Protein AF-A0A3C0V9J1-F1 (afdb_monomer_lite)

Secondary structure (DSSP, 8-state):
------------------PPPTTPPPPPTT-EESSSEESSSS------TTTTTT---EEEEET-S---SSS-GGGGHHHHHHHHHHHTTT-SEEEE---SGGGHHHHHHHHHHHHHTT-EEEEE--SSSTTS-SSTTHHHHHHHHHHHHTTTSEEE-TT--EEEHHHHHHHEEEEEEE-GGGGGGHHHHHHHHHHHHIIIIIT--BTTB-TTTTPEEEEEEE-TTHHHH--SB-SSHHHHHTT-PBPPPTT--EEEEE-----BTTT-SS-TT-TTS-HHHHHHHHHHHHHHHT---TT-------S-TT-GGG-SHHHH-HHHHHHHHHHHHT-TTPEEEEEEE-EEE-TTSSSS-BPPPPHHHHHHHHHHHTTTT-BEEEEE--TTSSSSEEETHHHHHT--EE--SS-TT-EEPPHHHHHHHHHHHHHHHHHHHHIIIIIITHHHH-SPP--TT--

Radius of gyration: 21.98 Å; chains: 1; bounding box: 52×51×71 Å

pLDDT: mean 88.19, std 15.45, range [22.95, 98.69]

Structure (mmCIF, N/CA/C/O backbone):
data_AF-A0A3C0V9J1-F1
#
_entry.id   AF-A0A3C0V9J1-F1
#
loop_
_atom_site.group_PDB
_atom_site.id
_atom_site.type_symbol
_atom_site.label_atom_id
_atom_site.label_alt_id
_atom_site.label_comp_id
_atom_site.label_asym_id
_atom_site.label_entity_id
_atom_site.label_seq_id
_atom_site.pdbx_PDB_ins_code
_atom_site.Cartn_x
_atom_site.Cartn_y
_atom_site.Cartn_z
_atom_site.occupancy
_atom_site.B_iso_or_equiv
_atom_site.auth_seq_id
_atom_site.auth_comp_id
_atom_site.auth_asym_id
_atom_site.auth_atom_id
_atom_site.pdbx_PDB_model_num
ATOM 1 N N . MET A 1 1 ? -18.244 -26.361 -41.296 1.00 35.44 1 MET A N 1
ATOM 2 C CA . MET A 1 1 ? -18.221 -26.999 -39.965 1.00 35.44 1 MET A CA 1
ATOM 3 C C . MET A 1 1 ? -17.698 -25.975 -38.981 1.00 35.44 1 MET A C 1
ATOM 5 O O . MET A 1 1 ? -16.508 -25.720 -38.914 1.00 35.44 1 MET A O 1
ATOM 9 N N . THR A 1 2 ? -18.630 -25.285 -38.343 1.00 27.17 2 THR A N 1
ATOM 10 C CA . THR A 1 2 ? -18.424 -24.235 -37.347 1.00 27.17 2 THR A CA 1
ATOM 11 C C . THR A 1 2 ? -18.185 -24.888 -35.988 1.00 27.17 2 THR A C 1
ATOM 13 O O . THR A 1 2 ? -19.032 -25.643 -35.515 1.00 27.17 2 THR A O 1
ATOM 16 N N . HIS A 1 3 ? -17.035 -24.636 -35.365 1.00 26.00 3 HIS A N 1
ATOM 17 C CA . HIS A 1 3 ? -16.783 -25.010 -33.974 1.00 26.00 3 HIS A CA 1
ATOM 18 C C . HIS A 1 3 ? -16.900 -23.768 -33.100 1.00 26.00 3 HIS A C 1
ATOM 20 O O . HIS A 1 3 ? -16.088 -22.847 -33.162 1.00 26.00 3 HIS A O 1
ATOM 26 N N . ALA A 1 4 ? -18.002 -23.748 -32.355 1.00 24.05 4 ALA A N 1
ATOM 27 C CA . ALA A 1 4 ? -18.335 -22.759 -31.357 1.00 24.05 4 ALA A CA 1
ATOM 28 C C . ALA A 1 4 ? -17.417 -22.933 -30.143 1.00 24.05 4 ALA A C 1
ATOM 30 O O . ALA A 1 4 ? -17.323 -24.017 -29.572 1.00 24.05 4 ALA A O 1
ATOM 31 N N . TRP A 1 5 ? -16.761 -21.846 -29.754 1.00 24.44 5 TRP A N 1
ATOM 32 C CA . TRP A 1 5 ? -16.053 -21.737 -28.491 1.00 24.44 5 TRP A CA 1
ATOM 33 C C . TRP A 1 5 ? -17.083 -21.424 -27.409 1.00 24.44 5 TRP A C 1
ATOM 35 O O . TRP A 1 5 ? -17.577 -20.303 -27.300 1.00 24.44 5 TRP A O 1
ATOM 45 N N . THR A 1 6 ? -17.447 -22.430 -26.625 1.00 24.72 6 THR A N 1
ATOM 46 C CA . THR A 1 6 ? -18.156 -22.234 -25.362 1.00 24.72 6 THR A CA 1
ATOM 47 C C . THR A 1 6 ? -17.201 -21.583 -24.367 1.00 24.72 6 THR A C 1
ATOM 49 O O . THR A 1 6 ? -16.339 -22.249 -23.797 1.00 24.72 6 THR A O 1
ATOM 52 N N . PHE A 1 7 ? -17.357 -20.274 -24.167 1.00 28.53 7 PHE A N 1
ATOM 53 C CA . PHE A 1 7 ? -16.824 -19.568 -23.007 1.00 28.53 7 PHE A CA 1
ATOM 54 C C . PHE A 1 7 ? -17.448 -20.175 -21.747 1.00 28.53 7 PHE A C 1
ATOM 56 O O . PHE A 1 7 ? -18.639 -20.007 -21.479 1.00 28.53 7 PHE A O 1
ATOM 63 N N . GLY A 1 8 ? -16.640 -20.922 -20.996 1.00 22.95 8 GLY A N 1
ATOM 64 C CA . GLY A 1 8 ? -16.983 -21.369 -19.656 1.00 22.95 8 GLY A CA 1
ATOM 65 C C . GLY A 1 8 ? -17.083 -20.157 -18.742 1.00 22.95 8 GLY A C 1
ATOM 66 O O . GLY A 1 8 ? -16.078 -19.542 -18.396 1.00 22.95 8 GLY A O 1
ATOM 67 N N . TRP A 1 9 ? -18.310 -19.809 -18.373 1.00 24.97 9 TRP A N 1
ATOM 68 C CA . TRP A 1 9 ? -18.601 -18.906 -17.274 1.00 24.97 9 TRP A CA 1
ATOM 69 C C . TRP A 1 9 ? -18.042 -19.528 -15.993 1.00 24.97 9 TRP A C 1
ATOM 71 O O . TRP A 1 9 ? -18.622 -20.465 -15.447 1.00 24.97 9 TRP A O 1
ATOM 81 N N . ILE A 1 10 ? -16.905 -19.025 -15.515 1.00 31.20 10 ILE A N 1
ATOM 82 C CA . ILE A 1 10 ? -16.507 -19.227 -14.125 1.00 31.20 10 ILE A CA 1
ATOM 83 C C . ILE A 1 10 ? -17.535 -18.456 -13.301 1.00 31.20 10 ILE A C 1
ATOM 85 O O . ILE A 1 10 ? -17.533 -17.225 -13.261 1.00 31.20 10 ILE A O 1
ATOM 89 N N . ALA A 1 11 ? -18.471 -19.191 -12.707 1.00 28.98 11 ALA A N 1
ATOM 90 C CA . ALA A 1 11 ? -19.340 -18.666 -11.675 1.00 28.98 11 ALA A CA 1
ATOM 91 C C . ALA A 1 11 ? -18.445 -18.125 -10.552 1.00 28.98 11 ALA A C 1
ATOM 93 O O . ALA A 1 11 ? -17.731 -18.885 -9.901 1.00 28.98 11 ALA A O 1
ATOM 94 N N . TRP A 1 12 ? -18.463 -16.805 -10.367 1.00 33.12 12 TRP A N 1
ATOM 95 C CA . TRP A 1 12 ? -17.891 -16.106 -9.220 1.00 33.12 12 TRP A CA 1
ATOM 96 C C . TRP A 1 12 ? -18.564 -16.623 -7.937 1.00 33.12 12 TRP A C 1
ATOM 98 O O . TRP A 1 12 ? -19.574 -16.094 -7.476 1.00 33.12 12 TRP A O 1
ATOM 108 N N . LEU A 1 13 ? -18.039 -17.712 -7.380 1.00 33.53 13 LEU A N 1
ATOM 109 C CA . LEU A 1 13 ? -18.358 -18.183 -6.039 1.00 33.53 13 LEU A CA 1
ATOM 110 C C . LEU A 1 13 ? -17.486 -17.400 -5.064 1.00 33.53 13 LEU A C 1
ATOM 112 O O . LEU A 1 13 ? -16.330 -17.741 -4.842 1.00 33.53 13 LEU A O 1
ATOM 116 N N . GLY A 1 14 ? -18.042 -16.325 -4.513 1.00 34.72 14 GLY A N 1
ATOM 117 C CA . GLY A 1 14 ? -17.328 -15.510 -3.540 1.00 34.72 14 GLY A CA 1
ATOM 118 C C . GLY A 1 14 ? -18.065 -14.255 -3.101 1.00 34.72 14 GLY A C 1
ATOM 119 O O . GLY A 1 14 ? -17.437 -13.226 -2.897 1.00 34.72 14 GLY A O 1
ATOM 120 N N . THR A 1 15 ? -19.391 -14.291 -2.941 1.00 41.34 15 THR A N 1
ATOM 121 C CA . THR A 1 15 ? -20.061 -13.297 -2.091 1.00 41.34 15 THR A CA 1
ATOM 122 C C . THR A 1 15 ? -19.564 -13.484 -0.658 1.00 41.34 15 THR A C 1
ATOM 124 O O . THR A 1 15 ? -20.190 -14.184 0.133 1.00 41.34 15 THR A O 1
ATOM 127 N N . ALA A 1 16 ? -18.454 -12.834 -0.302 1.00 42.91 16 ALA A N 1
ATOM 128 C CA . ALA A 1 16 ? -17.988 -12.653 1.074 1.00 42.91 16 ALA A CA 1
ATOM 129 C C . ALA A 1 16 ? -18.874 -11.637 1.827 1.00 42.91 16 ALA A C 1
ATOM 131 O O . ALA A 1 16 ? -18.404 -10.781 2.574 1.00 42.91 16 ALA A O 1
ATOM 132 N N . ALA A 1 17 ? -20.185 -11.712 1.607 1.00 42.72 17 ALA A N 1
ATOM 133 C CA . ALA A 1 17 ? -21.183 -10.975 2.346 1.00 42.72 17 ALA A CA 1
ATOM 134 C C . ALA A 1 17 ? -21.654 -11.884 3.478 1.00 42.72 17 ALA A C 1
ATOM 136 O O . ALA A 1 17 ? -22.565 -12.694 3.307 1.00 42.72 17 ALA A O 1
ATOM 137 N N . LEU A 1 18 ? -21.013 -11.766 4.640 1.00 48.31 18 LEU A N 1
ATOM 138 C CA . LEU A 1 18 ? -21.635 -12.210 5.881 1.00 48.31 18 LEU A CA 1
ATOM 139 C C . LEU A 1 18 ? -22.881 -11.342 6.076 1.00 48.31 18 LEU A C 1
ATOM 141 O O . LEU A 1 18 ? -22.800 -10.206 6.541 1.00 48.31 18 LEU A O 1
ATOM 145 N N . ALA A 1 19 ? -24.032 -11.861 5.648 1.00 45.22 19 ALA A N 1
ATOM 146 C CA . ALA A 1 19 ? -25.314 -11.356 6.101 1.00 45.22 19 ALA A CA 1
ATOM 147 C C . ALA A 1 19 ? -25.307 -11.376 7.636 1.00 45.22 19 ALA A C 1
ATOM 149 O O . ALA A 1 19 ? -24.831 -12.341 8.240 1.00 45.22 19 ALA A O 1
ATOM 150 N N . ALA A 1 20 ? -25.795 -10.299 8.253 1.00 49.41 20 ALA A N 1
ATOM 151 C CA . ALA A 1 20 ? -25.911 -10.199 9.702 1.00 49.41 20 ALA A CA 1
ATOM 152 C C . ALA A 1 20 ? -26.636 -11.439 10.250 1.00 49.41 20 ALA A C 1
ATOM 154 O O . ALA A 1 20 ? -27.671 -11.846 9.710 1.00 49.41 20 ALA A O 1
ATOM 155 N N . ALA A 1 21 ? -26.084 -12.059 11.295 1.00 49.81 21 ALA A N 1
ATOM 156 C CA . ALA A 1 21 ? -26.734 -13.199 11.929 1.00 49.81 21 ALA A CA 1
ATOM 157 C C . ALA A 1 21 ? -28.124 -12.778 12.455 1.00 49.81 21 ALA A C 1
ATOM 159 O O . ALA A 1 21 ? -28.296 -11.625 12.873 1.00 49.81 21 ALA A O 1
ATOM 160 N N . PRO A 1 22 ? -29.130 -13.674 12.455 1.00 41.53 22 PRO A N 1
ATOM 161 C CA . PRO A 1 22 ? -30.452 -13.350 12.981 1.00 41.53 22 PRO A CA 1
ATOM 162 C C . PRO A 1 22 ? -30.348 -12.844 14.428 1.00 41.53 22 PRO A C 1
ATOM 164 O O . PRO A 1 22 ? -29.896 -13.574 15.307 1.00 41.53 22 PRO A O 1
ATOM 167 N N . GLY A 1 23 ? -30.753 -11.592 14.667 1.00 56.03 23 GLY A N 1
ATOM 168 C CA . GLY A 1 23 ? -30.694 -10.942 15.984 1.00 56.03 23 GLY A CA 1
ATOM 169 C C . GLY A 1 23 ? -29.575 -9.909 16.167 1.00 56.03 23 GLY A C 1
ATOM 170 O O . GLY A 1 23 ? -29.524 -9.272 17.218 1.00 56.03 23 GLY A O 1
ATOM 171 N N . GLU A 1 24 ? -28.708 -9.687 15.175 1.00 63.91 24 GLU A N 1
ATOM 172 C CA . GLU A 1 24 ? -27.745 -8.583 15.237 1.00 63.91 24 GLU A CA 1
ATOM 173 C C . GLU A 1 24 ? -28.422 -7.218 15.047 1.00 63.91 24 GLU A C 1
ATOM 175 O O . GLU A 1 24 ? -29.229 -7.005 14.140 1.00 63.91 24 GLU A O 1
ATOM 180 N N . THR A 1 25 ? -28.057 -6.263 15.904 1.00 71.06 25 THR A N 1
ATOM 181 C CA . THR A 1 25 ? -28.456 -4.861 15.777 1.00 71.06 25 THR A CA 1
ATOM 182 C C . THR A 1 25 ? -27.954 -4.270 14.462 1.00 71.06 25 THR A C 1
ATOM 184 O O . THR A 1 25 ? -26.811 -4.491 14.053 1.00 71.06 25 THR A O 1
ATOM 187 N N . ALA A 1 26 ? -28.813 -3.483 13.807 1.00 82.81 26 ALA A N 1
ATOM 188 C CA . ALA A 1 26 ? -28.440 -2.739 12.611 1.00 82.81 26 ALA A CA 1
ATOM 189 C C . ALA A 1 26 ? -27.220 -1.847 12.897 1.00 82.81 26 ALA A C 1
ATOM 191 O O . ALA A 1 26 ? -27.179 -1.132 13.901 1.00 82.81 26 ALA A O 1
ATOM 192 N N . LEU A 1 27 ? -26.221 -1.900 12.013 1.00 88.44 27 LEU A N 1
ATOM 193 C CA . LEU A 1 27 ? -25.021 -1.077 12.134 1.00 88.44 27 LEU A CA 1
ATOM 194 C C . LEU A 1 27 ? -25.344 0.397 11.835 1.00 88.44 27 LEU A C 1
ATOM 196 O O . LEU A 1 27 ? -26.215 0.675 11.004 1.00 88.44 27 LEU A O 1
ATOM 200 N N . PRO A 1 28 ? -24.625 1.355 12.448 1.00 89.12 28 PRO A N 1
ATOM 201 C CA . PRO A 1 28 ? -24.732 2.757 12.065 1.00 89.12 28 PRO A CA 1
ATOM 202 C C . PRO A 1 28 ? -24.439 2.968 10.566 1.00 89.12 28 PRO A C 1
ATOM 204 O O . PRO A 1 28 ? -23.642 2.224 9.986 1.00 89.12 28 PRO A O 1
ATOM 207 N N . PRO A 1 29 ? -25.023 3.997 9.923 1.00 89.31 29 PRO A N 1
ATOM 208 C CA . PRO A 1 29 ? -24.802 4.260 8.504 1.00 89.31 29 PRO A CA 1
ATOM 209 C C . PRO A 1 29 ? -23.319 4.385 8.129 1.00 89.31 29 PRO A C 1
ATOM 211 O O . PRO A 1 29 ? -22.563 5.158 8.721 1.00 89.31 29 PRO A O 1
ATOM 214 N N . GLY A 1 30 ? -22.914 3.646 7.095 1.00 91.06 30 GLY A N 1
ATOM 215 C CA . GLY A 1 30 ? -21.537 3.626 6.601 1.00 91.06 30 GLY A CA 1
ATOM 216 C C . GLY A 1 30 ? -20.560 2.801 7.445 1.00 91.06 30 GLY A C 1
ATOM 217 O O . GLY A 1 30 ? -19.369 2.813 7.126 1.00 91.06 30 GLY A O 1
ATOM 218 N N . CYS A 1 31 ? -21.040 2.107 8.485 1.00 95.06 31 CYS A N 1
ATOM 219 C CA . CYS A 1 31 ? -20.264 1.128 9.238 1.00 95.06 31 CYS A CA 1
ATOM 220 C C . CYS A 1 31 ? -20.420 -0.285 8.671 1.00 95.06 31 CYS A C 1
ATOM 222 O O . CYS A 1 31 ? -21.490 -0.673 8.204 1.00 95.06 31 CYS A O 1
ATOM 224 N N . VAL A 1 32 ? -19.345 -1.061 8.760 1.00 95.12 32 VAL A N 1
ATOM 225 C CA . VAL A 1 32 ? -19.261 -2.454 8.313 1.00 95.12 32 VAL A CA 1
ATOM 226 C C . VAL A 1 32 ? -18.686 -3.319 9.433 1.00 95.12 32 VAL A C 1
ATOM 228 O O . VAL A 1 32 ? -17.943 -2.830 10.286 1.00 95.12 32 VAL A O 1
ATOM 231 N N . ARG A 1 33 ? -19.056 -4.603 9.459 1.00 94.50 33 ARG A N 1
ATOM 232 C CA . ARG A 1 33 ? -18.619 -5.563 10.482 1.00 94.50 33 ARG A CA 1
ATOM 233 C C . ARG A 1 33 ? -17.486 -6.440 9.946 1.00 94.50 33 ARG A C 1
ATOM 235 O O . ARG A 1 33 ? -17.634 -7.057 8.895 1.00 94.50 33 ARG A O 1
ATOM 242 N N . GLY A 1 34 ? -16.394 -6.518 10.700 1.00 93.94 34 GLY A N 1
ATOM 243 C CA . GLY A 1 34 ? -15.315 -7.497 10.546 1.00 93.94 34 GLY A CA 1
ATOM 244 C C . GLY A 1 34 ? -14.805 -7.944 11.921 1.00 93.94 34 GLY A C 1
ATOM 245 O O . GLY A 1 34 ? -15.617 -8.163 12.819 1.00 93.94 34 GLY A O 1
ATOM 246 N N . ASP A 1 35 ? -13.484 -7.998 12.112 1.00 94.31 35 ASP A N 1
ATOM 247 C CA . ASP A 1 35 ? -12.824 -8.178 13.422 1.00 94.31 35 ASP A CA 1
ATOM 248 C C . ASP A 1 35 ? -13.242 -7.075 14.418 1.00 94.31 35 ASP A C 1
ATOM 250 O O . ASP A 1 35 ? -13.209 -7.257 15.634 1.00 94.31 35 ASP A O 1
ATOM 254 N N . VAL A 1 36 ? -13.654 -5.924 13.882 1.00 95.62 36 VAL A N 1
ATOM 255 C CA . VAL A 1 36 ? -14.224 -4.782 14.594 1.00 95.62 36 VAL A CA 1
ATOM 256 C C . VAL A 1 36 ? -15.314 -4.130 13.730 1.00 95.62 36 VAL A C 1
ATOM 258 O O . VAL A 1 36 ? -15.373 -4.346 12.517 1.00 95.62 36 VAL A O 1
ATOM 261 N N . VAL A 1 37 ? -16.205 -3.338 14.336 1.00 95.81 37 VAL A N 1
ATOM 262 C CA . VAL A 1 37 ? -17.134 -2.477 13.585 1.00 95.81 37 VAL A CA 1
ATOM 263 C C . VAL A 1 37 ? -16.432 -1.164 13.252 1.00 95.81 37 VAL A C 1
ATOM 265 O O . VAL A 1 37 ? -16.198 -0.346 14.147 1.00 95.81 37 VAL A O 1
ATOM 268 N N . SER A 1 38 ? -16.124 -0.965 11.973 1.00 97.06 38 SER A N 1
ATOM 269 C CA . SER A 1 38 ? -15.414 0.200 11.439 1.00 97.06 38 SER A CA 1
ATOM 270 C C . SER A 1 38 ? -16.320 1.020 10.524 1.00 97.06 38 SER A C 1
ATOM 272 O O . SER A 1 38 ? -17.189 0.480 9.838 1.00 97.06 38 SER A O 1
ATOM 274 N N . ARG A 1 39 ? -16.112 2.337 10.468 1.00 97.50 39 ARG A N 1
ATOM 275 C CA . ARG A 1 39 ? -16.764 3.210 9.486 1.00 97.50 39 ARG A CA 1
ATOM 276 C C . ARG A 1 39 ? -15.927 3.234 8.209 1.00 97.50 39 ARG A C 1
ATOM 278 O O . ARG A 1 39 ? -15.087 4.114 8.038 1.00 97.50 39 ARG A O 1
ATOM 285 N N . SER A 1 40 ? -16.138 2.264 7.326 1.00 97.56 40 SER A N 1
ATOM 286 C CA . SER A 1 40 ? -15.335 2.057 6.112 1.00 97.56 40 SER A CA 1
ATOM 287 C C . SER A 1 40 ? -16.153 1.458 4.965 1.00 97.56 40 SER A C 1
ATOM 289 O O . SER A 1 40 ? -17.315 1.089 5.146 1.00 97.56 40 SER A O 1
ATOM 291 N N . TYR A 1 41 ? -15.577 1.401 3.762 1.00 97.19 41 TYR A N 1
ATOM 292 C CA . TYR A 1 41 ? -16.179 0.711 2.607 1.00 97.19 41 TYR A CA 1
ATOM 293 C C . TYR A 1 41 ? -16.000 -0.811 2.646 1.00 97.19 41 TYR A C 1
ATOM 295 O O . TYR A 1 41 ? -16.833 -1.546 2.121 1.00 97.19 41 TYR A O 1
ATOM 303 N N . VAL A 1 42 ? -14.922 -1.275 3.275 1.00 97.38 42 VAL A N 1
ATOM 304 C CA . VAL A 1 42 ? -14.537 -2.688 3.375 1.00 97.38 42 VAL A CA 1
ATOM 305 C C . VAL A 1 42 ? -14.273 -3.045 4.841 1.00 97.38 42 VAL A C 1
ATOM 307 O O . VAL A 1 42 ? -13.857 -2.162 5.604 1.00 97.38 42 VAL A O 1
ATOM 310 N N . PRO A 1 43 ? -14.537 -4.288 5.274 1.00 96.94 43 PRO A N 1
ATOM 311 C CA . PRO A 1 43 ? -14.324 -4.693 6.659 1.00 96.94 43 PRO A CA 1
ATOM 312 C C . PRO A 1 43 ? -12.833 -4.870 6.968 1.00 96.94 43 PRO A C 1
ATOM 314 O O . PRO A 1 43 ? -12.071 -5.328 6.119 1.00 96.94 43 PRO A O 1
ATOM 317 N N . ILE A 1 44 ? -12.432 -4.575 8.208 1.00 97.44 44 ILE A N 1
ATOM 318 C CA . ILE A 1 44 ? -11.153 -5.054 8.747 1.00 97.44 44 ILE A CA 1
ATOM 319 C C . ILE A 1 44 ? -11.335 -6.524 9.104 1.00 97.44 44 ILE A C 1
ATOM 321 O O . ILE A 1 44 ? -12.118 -6.846 9.994 1.00 97.44 44 ILE A O 1
ATOM 325 N N . ARG A 1 45 ? -10.625 -7.412 8.416 1.00 94.19 45 ARG A N 1
ATOM 326 C CA . ARG A 1 45 ? -10.656 -8.856 8.663 1.00 94.19 45 ARG A CA 1
ATOM 327 C C . ARG A 1 45 ? -9.282 -9.463 8.387 1.00 94.19 45 ARG A C 1
ATOM 329 O O . ARG A 1 45 ? -8.561 -8.970 7.515 1.00 94.19 45 ARG A O 1
ATOM 336 N N . THR A 1 46 ? -8.936 -10.530 9.105 1.00 93.94 46 THR A N 1
ATOM 337 C CA . THR A 1 46 ? -7.862 -11.442 8.684 1.00 93.94 46 THR A CA 1
ATOM 338 C C . THR A 1 46 ? -8.324 -12.280 7.493 1.00 93.94 46 THR A C 1
ATOM 340 O O . THR A 1 46 ? -9.307 -13.014 7.586 1.00 93.94 46 THR A O 1
ATOM 343 N N . TRP A 1 47 ? -7.583 -12.196 6.395 1.00 94.31 47 TRP A N 1
ATOM 344 C CA . TRP A 1 47 ? -7.786 -13.022 5.212 1.00 94.31 47 TRP A CA 1
ATOM 345 C C . TRP A 1 47 ? -6.598 -13.970 5.080 1.00 94.31 47 TRP A C 1
ATOM 347 O O . TRP A 1 47 ? -5.518 -13.543 4.672 1.00 94.31 47 TRP A O 1
ATOM 357 N N . SER A 1 48 ? -6.770 -15.241 5.447 1.00 91.56 48 SER A N 1
ATOM 358 C CA . SER A 1 48 ? -5.736 -16.239 5.146 1.00 91.56 48 SER A CA 1
ATOM 359 C C . SER A 1 48 ? -5.505 -16.319 3.627 1.00 91.56 48 SER A C 1
ATOM 361 O O . SER A 1 48 ? -6.411 -15.969 2.862 1.00 91.56 48 SER A O 1
ATOM 363 N N . PRO A 1 49 ? -4.356 -16.825 3.141 1.00 92.81 49 PRO A N 1
ATOM 364 C CA . PRO A 1 49 ? -4.122 -16.927 1.702 1.00 92.81 49 PRO A CA 1
ATOM 365 C C . PRO A 1 49 ? -5.214 -17.710 0.962 1.00 92.81 49 PRO A C 1
ATOM 367 O O . PRO A 1 49 ? -5.534 -17.383 -0.170 1.00 92.81 49 PRO A O 1
ATOM 370 N N . ALA A 1 50 ? -5.835 -18.705 1.602 1.00 91.94 50 ALA A N 1
ATOM 371 C CA . ALA A 1 50 ? -6.949 -19.444 1.013 1.00 91.94 50 ALA A CA 1
ATOM 372 C C . ALA A 1 50 ? -8.247 -18.617 0.946 1.00 91.94 50 ALA A C 1
ATOM 374 O O . ALA A 1 50 ? -8.961 -18.677 -0.051 1.00 91.94 50 ALA A O 1
ATOM 375 N N . GLU A 1 51 ? -8.557 -17.839 1.987 1.00 93.00 51 GLU A N 1
ATOM 376 C CA . GLU A 1 51 ? -9.746 -16.975 2.022 1.00 93.00 51 GLU A CA 1
ATOM 377 C C . GLU A 1 51 ? -9.592 -15.712 1.166 1.00 93.00 51 GLU A C 1
ATOM 379 O O . GLU A 1 51 ? -10.593 -15.141 0.749 1.00 93.00 51 GLU A O 1
ATOM 384 N N . GLY A 1 52 ? -8.358 -15.255 0.937 1.00 93.44 52 GLY A N 1
ATOM 385 C CA . GLY A 1 52 ? -8.055 -14.018 0.220 1.00 93.44 52 GLY A CA 1
ATOM 386 C C . GLY A 1 52 ? -8.077 -14.133 -1.304 1.00 93.44 52 GLY A C 1
ATOM 387 O O . GLY A 1 52 ? -8.002 -13.107 -1.973 1.00 93.44 52 GLY A O 1
ATOM 388 N N . ILE A 1 53 ? -8.165 -15.343 -1.873 1.00 95.56 53 ILE A N 1
ATOM 389 C CA . ILE A 1 53 ? -8.187 -15.538 -3.332 1.00 95.56 53 ILE A CA 1
ATOM 390 C C . ILE A 1 53 ? -9.383 -14.797 -3.931 1.00 95.56 53 ILE A C 1
ATOM 392 O O . ILE A 1 53 ? -10.531 -15.070 -3.584 1.00 95.56 53 ILE A O 1
ATOM 396 N N . GLY A 1 54 ? -9.119 -13.893 -4.876 1.00 94.38 54 GLY A N 1
ATOM 397 C CA . GLY A 1 54 ? -10.182 -13.143 -5.546 1.00 94.38 54 GLY A CA 1
ATOM 398 C C . GLY A 1 54 ? -10.629 -11.883 -4.799 1.00 94.38 54 GLY A C 1
ATOM 399 O O . GLY A 1 54 ? -11.577 -11.229 -5.238 1.00 94.38 54 GLY A O 1
ATOM 400 N N . ILE A 1 55 ? -9.997 -11.555 -3.666 1.00 93.25 55 ILE A N 1
ATOM 401 C CA . ILE A 1 55 ? -10.395 -10.445 -2.796 1.00 93.25 55 ILE A CA 1
ATOM 402 C C . ILE A 1 55 ? -9.220 -9.475 -2.637 1.00 93.25 55 ILE A C 1
ATOM 404 O O . ILE A 1 55 ? -8.136 -9.854 -2.201 1.00 93.25 55 ILE A O 1
ATOM 408 N N . LEU A 1 56 ? -9.440 -8.194 -2.947 1.00 95.50 56 LEU A N 1
ATOM 409 C CA . LEU A 1 56 ? -8.426 -7.139 -2.816 1.00 95.50 56 LEU A CA 1
ATOM 410 C C . LEU A 1 56 ? -9.003 -5.898 -2.108 1.00 95.50 56 LEU A C 1
ATOM 412 O O . LEU A 1 56 ? -9.134 -4.838 -2.720 1.00 95.50 56 LEU A O 1
ATOM 416 N N . PRO A 1 57 ? -9.411 -6.011 -0.827 1.00 96.62 57 PRO A N 1
ATOM 417 C CA . PRO A 1 57 ? -10.158 -4.962 -0.141 1.00 96.62 57 PRO A CA 1
ATOM 418 C C . PRO A 1 57 ? -9.349 -3.692 0.118 1.00 96.62 57 PRO A C 1
ATOM 420 O O . PRO A 1 57 ? -9.939 -2.611 0.167 1.00 96.62 57 PRO A O 1
ATOM 423 N N . TYR A 1 58 ? -8.037 -3.793 0.341 1.00 97.69 58 TYR A N 1
ATOM 424 C CA . TYR A 1 58 ? -7.243 -2.683 0.869 1.00 97.69 58 TYR A CA 1
ATOM 425 C C . TYR A 1 58 ? -6.433 -2.002 -0.242 1.00 97.69 58 TYR A C 1
ATOM 427 O O . TYR A 1 58 ? -5.302 -2.377 -0.525 1.00 97.69 58 TYR A O 1
ATOM 435 N N . LEU A 1 59 ? -7.010 -0.976 -0.867 1.00 97.25 59 LEU A N 1
ATOM 436 C CA . LEU A 1 59 ? -6.356 -0.141 -1.875 1.00 97.25 59 LEU A CA 1
ATOM 437 C C . LEU A 1 59 ? -5.848 1.143 -1.221 1.00 97.25 59 LEU A C 1
ATOM 439 O O . LEU A 1 59 ? -6.639 1.847 -0.582 1.00 97.25 59 LEU A O 1
ATOM 443 N N . PHE A 1 60 ? -4.565 1.469 -1.381 1.00 95.44 60 PHE A N 1
ATOM 444 C CA . PHE A 1 60 ? -4.005 2.701 -0.824 1.00 95.44 60 PHE A CA 1
ATOM 445 C C . PHE A 1 60 ? -2.750 3.199 -1.543 1.00 95.44 60 PHE A C 1
ATOM 447 O O . PHE A 1 60 ? -2.088 2.474 -2.281 1.00 95.44 60 PHE A O 1
ATOM 454 N N . GLU A 1 61 ? -2.425 4.466 -1.295 1.00 89.94 61 GLU A N 1
ATOM 455 C CA . GLU A 1 61 ? -1.182 5.099 -1.731 1.00 89.94 61 GLU A CA 1
ATOM 456 C C . GLU A 1 61 ? -0.179 5.085 -0.569 1.00 89.94 61 GLU A C 1
ATOM 458 O O . GLU A 1 61 ? -0.512 5.389 0.583 1.00 89.94 61 GLU A O 1
ATOM 463 N N . TYR A 1 62 ? 1.061 4.752 -0.880 1.00 82.69 62 TYR A N 1
ATOM 464 C CA . TYR A 1 62 ? 2.177 4.648 0.043 1.00 82.69 62 TYR A CA 1
ATOM 465 C C . TYR A 1 62 ? 3.041 5.904 -0.094 1.00 82.69 62 TYR A C 1
ATOM 467 O O . TYR A 1 62 ? 3.434 6.265 -1.191 1.00 82.69 62 TYR A O 1
ATOM 475 N N . SER A 1 63 ? 3.355 6.556 1.022 1.00 79.31 63 SER A N 1
ATOM 476 C CA . SER A 1 63 ? 4.013 7.872 1.147 1.00 79.31 63 SER A CA 1
ATOM 477 C C . SER A 1 63 ? 3.200 9.080 0.654 1.00 79.31 63 SER A C 1
ATOM 479 O O . SER A 1 63 ? 3.752 10.049 0.146 1.00 79.31 63 SER A O 1
ATOM 481 N N . LEU A 1 64 ? 1.877 9.071 0.859 1.00 85.62 64 LEU A N 1
ATOM 482 C CA . LEU A 1 64 ? 1.007 10.177 0.432 1.00 85.62 64 LEU A CA 1
ATOM 483 C C . LEU A 1 64 ? 1.142 11.460 1.280 1.00 85.62 64 LEU A C 1
ATOM 485 O O . LEU A 1 64 ? 0.934 12.556 0.766 1.00 85.62 64 LEU A O 1
ATOM 489 N N . MET A 1 65 ? 1.457 11.345 2.572 1.00 88.31 65 MET A N 1
ATOM 490 C CA . MET A 1 65 ? 1.472 12.479 3.508 1.00 88.31 65 MET A CA 1
ATOM 491 C C . MET A 1 65 ? 2.494 13.544 3.081 1.00 88.31 65 MET A C 1
ATOM 493 O O . MET A 1 65 ? 3.656 13.236 2.830 1.00 88.31 65 MET A O 1
ATOM 497 N N . ALA A 1 66 ? 2.065 14.801 3.007 1.00 87.88 66 ALA A N 1
ATOM 498 C CA . ALA A 1 66 ? 2.925 15.942 2.747 1.00 87.88 66 ALA A CA 1
ATOM 499 C C . ALA A 1 66 ? 3.782 16.252 3.973 1.00 87.88 66 ALA A C 1
ATOM 501 O O . ALA A 1 66 ? 3.261 16.589 5.040 1.00 87.88 66 ALA A O 1
ATOM 502 N N . TRP A 1 67 ? 5.099 16.155 3.804 1.00 83.94 67 TRP A N 1
ATOM 503 C CA . TRP A 1 67 ? 6.078 16.667 4.751 1.00 83.94 67 TRP A CA 1
ATOM 504 C C . TRP A 1 67 ? 7.449 16.799 4.083 1.00 83.94 67 TRP A C 1
ATOM 506 O O . TRP A 1 67 ? 7.963 15.829 3.537 1.00 83.94 67 TRP A O 1
ATOM 516 N N . SER A 1 68 ? 8.065 17.979 4.173 1.00 70.25 68 SER A N 1
ATOM 517 C CA . SER A 1 68 ? 9.318 18.293 3.464 1.00 70.25 68 SER A CA 1
ATOM 518 C C . SER A 1 68 ? 10.602 18.002 4.249 1.00 70.25 68 SER A C 1
ATOM 520 O O . SER A 1 68 ? 11.678 18.481 3.889 1.00 70.25 68 SER A O 1
ATOM 522 N N . GLY A 1 69 ? 10.517 17.323 5.396 1.00 74.44 69 GLY A N 1
ATOM 523 C CA . GLY A 1 69 ? 11.686 17.081 6.249 1.00 74.44 69 GLY A CA 1
ATOM 524 C C . GLY A 1 69 ? 12.095 18.246 7.157 1.00 74.44 69 GLY A C 1
ATOM 525 O O . GLY A 1 69 ? 12.879 18.051 8.080 1.00 74.44 69 GLY A O 1
ATOM 526 N N . LYS A 1 70 ? 11.598 19.463 6.897 1.00 74.50 70 LYS A N 1
ATOM 527 C CA . LYS A 1 70 ? 12.186 20.707 7.436 1.00 74.50 70 LYS A CA 1
ATOM 528 C C . LYS A 1 70 ? 11.278 21.505 8.370 1.00 74.50 70 LYS A C 1
ATOM 530 O O . LYS A 1 70 ? 11.761 22.397 9.059 1.00 74.50 70 LYS A O 1
ATOM 535 N N . LYS A 1 71 ? 9.973 21.237 8.359 1.00 83.69 71 LYS A N 1
ATOM 536 C CA . LYS A 1 71 ? 8.950 22.042 9.045 1.00 83.69 71 LYS A CA 1
ATOM 537 C C . LYS A 1 71 ? 8.019 21.159 9.886 1.00 83.69 71 LYS A C 1
ATOM 539 O O . LYS A 1 71 ? 7.893 19.974 9.567 1.00 83.69 71 LYS A O 1
ATOM 544 N N . PRO A 1 72 ? 7.369 21.689 10.938 1.00 88.12 72 PRO A N 1
ATOM 545 C CA . PRO A 1 72 ? 6.351 20.957 11.691 1.00 88.12 72 PRO A CA 1
ATOM 546 C C . PRO A 1 72 ? 5.227 20.431 10.788 1.00 88.12 72 PRO A C 1
ATOM 548 O O . PRO A 1 72 ? 4.869 21.076 9.803 1.00 88.12 72 PRO A O 1
ATOM 551 N N . LEU A 1 73 ? 4.635 19.281 11.135 1.00 90.81 73 LEU A N 1
ATOM 552 C CA . LEU A 1 73 ? 3.575 18.662 10.326 1.00 90.81 73 LEU A CA 1
ATOM 553 C C . LEU A 1 73 ? 2.345 19.568 10.157 1.00 90.81 73 LEU A C 1
ATOM 555 O O . LEU A 1 73 ? 1.736 19.572 9.091 1.00 90.81 73 LEU A O 1
ATOM 559 N N . SER A 1 74 ? 2.029 20.383 11.166 1.00 91.50 74 SER A N 1
ATOM 560 C CA . SER A 1 74 ? 0.900 21.320 11.139 1.00 91.50 74 SER A CA 1
ATOM 561 C C . SER A 1 74 ? 1.010 22.389 10.045 1.00 91.50 74 SER A C 1
ATOM 563 O O . SER A 1 74 ? -0.015 22.868 9.567 1.00 91.50 74 SER A O 1
ATOM 565 N N . GLU A 1 75 ? 2.215 22.731 9.570 1.00 93.06 75 GLU A N 1
ATOM 566 C CA . GLU A 1 75 ? 2.370 23.628 8.412 1.00 93.06 75 GLU A CA 1
ATOM 567 C C . GLU A 1 75 ? 1.873 22.992 7.104 1.00 93.06 75 GLU A C 1
ATOM 569 O O . GLU A 1 75 ? 1.545 23.700 6.154 1.00 93.06 75 GLU A O 1
ATOM 574 N N . PHE A 1 76 ? 1.782 21.661 7.056 1.00 93.38 76 PHE A N 1
ATOM 575 C CA . PHE A 1 76 ? 1.268 20.906 5.915 1.00 93.38 76 PHE A CA 1
ATOM 576 C C . PHE A 1 76 ? -0.181 20.461 6.108 1.00 93.38 76 PHE A C 1
ATOM 578 O O . PHE A 1 76 ? -0.682 19.703 5.282 1.00 93.38 76 PHE A O 1
ATOM 585 N N . HIS A 1 77 ? -0.866 20.909 7.166 1.00 94.81 77 HIS A N 1
ATOM 586 C CA . HIS A 1 77 ? -2.208 20.441 7.519 1.00 94.81 77 HIS A CA 1
ATOM 587 C C . HIS A 1 77 ? -3.189 20.521 6.340 1.00 94.81 77 HIS A C 1
ATOM 589 O O . HIS A 1 77 ? -3.740 19.509 5.915 1.00 94.81 77 HIS A O 1
ATOM 595 N N . ALA A 1 78 ? -3.328 21.705 5.734 1.00 96.06 78 ALA A N 1
ATOM 596 C CA . ALA A 1 78 ? -4.241 21.920 4.612 1.00 96.06 78 ALA A CA 1
ATOM 597 C C . ALA A 1 78 ? -3.904 21.043 3.393 1.00 96.06 78 ALA A C 1
ATOM 599 O O . ALA A 1 78 ? -4.802 20.500 2.747 1.00 96.06 78 ALA A O 1
ATOM 600 N N . GLU A 1 79 ? -2.614 20.861 3.097 1.00 94.69 79 GLU A N 1
ATOM 601 C CA . GLU A 1 79 ? -2.189 19.980 2.010 1.00 94.69 79 GLU A CA 1
ATOM 602 C C . GLU A 1 79 ? -2.478 18.514 2.349 1.00 94.69 79 GLU A C 1
ATOM 604 O O . GLU A 1 79 ? -3.020 17.791 1.521 1.00 94.69 79 GLU A O 1
ATOM 609 N N . ASN A 1 80 ? -2.218 18.069 3.578 1.00 95.50 80 ASN A N 1
ATOM 610 C CA . ASN A 1 80 ? -2.558 16.718 4.019 1.00 95.50 80 ASN A CA 1
ATOM 611 C C . ASN A 1 80 ? -4.066 16.446 3.936 1.00 95.50 80 ASN A C 1
ATOM 613 O O . ASN A 1 80 ? -4.458 15.392 3.435 1.00 95.50 80 ASN A O 1
ATOM 617 N N . ILE A 1 81 ? -4.916 17.403 4.322 1.00 97.44 81 ILE A N 1
ATOM 618 C CA . ILE A 1 81 ? -6.371 17.310 4.136 1.00 97.44 81 ILE A CA 1
ATOM 619 C C . ILE A 1 81 ? -6.730 17.175 2.651 1.00 97.44 81 ILE A C 1
ATOM 621 O O . ILE A 1 81 ? -7.507 16.285 2.295 1.00 97.44 81 ILE A O 1
ATOM 625 N N . ARG A 1 82 ? -6.130 17.988 1.766 1.00 96.75 82 ARG A N 1
ATOM 626 C CA . ARG A 1 82 ? -6.336 17.885 0.309 1.00 96.75 82 ARG A CA 1
ATOM 627 C C . ARG A 1 82 ? -5.967 16.494 -0.208 1.00 96.75 82 ARG A C 1
ATOM 629 O O . ARG A 1 82 ? -6.739 15.892 -0.952 1.00 96.75 82 ARG A O 1
ATOM 636 N N . ARG A 1 83 ? -4.810 15.963 0.196 1.00 95.31 83 ARG A N 1
ATOM 637 C CA . ARG A 1 83 ? -4.329 14.642 -0.234 1.00 95.31 83 ARG A CA 1
ATOM 638 C C . ARG A 1 83 ? -5.225 13.508 0.263 1.00 95.31 83 ARG A C 1
ATOM 640 O O . ARG A 1 83 ? -5.549 12.622 -0.527 1.00 95.31 83 ARG A O 1
ATOM 647 N N . ILE A 1 84 ? -5.672 13.562 1.522 1.00 96.62 84 ILE A N 1
ATOM 648 C CA . ILE A 1 84 ? -6.655 12.619 2.084 1.00 96.62 84 ILE A CA 1
ATOM 649 C C . ILE A 1 84 ? -7.942 12.658 1.256 1.00 96.62 84 ILE A C 1
ATOM 651 O O . ILE A 1 84 ? -8.431 11.619 0.823 1.00 96.62 84 ILE A O 1
ATOM 655 N N . ASP A 1 85 ? -8.467 13.851 0.975 1.00 97.25 85 ASP A N 1
ATOM 656 C CA . ASP A 1 85 ? -9.708 14.023 0.219 1.00 97.25 85 ASP A CA 1
ATOM 657 C C . ASP A 1 85 ? -9.630 13.506 -1.215 1.00 97.25 85 ASP A C 1
ATOM 659 O O . ASP A 1 85 ? -10.592 12.914 -1.710 1.00 97.25 85 ASP A O 1
ATOM 663 N N . ILE A 1 86 ? -8.500 13.726 -1.884 1.00 96.00 86 ILE A N 1
ATOM 664 C CA . ILE A 1 86 ? -8.272 13.219 -3.234 1.00 96.00 86 ILE A CA 1
ATOM 665 C C . ILE A 1 86 ? -8.188 11.691 -3.204 1.00 96.00 86 ILE A C 1
ATOM 667 O O . ILE A 1 86 ? -8.944 11.033 -3.918 1.00 96.00 86 ILE A O 1
ATOM 671 N N . ALA A 1 87 ? -7.336 11.122 -2.346 1.00 94.75 87 ALA A N 1
ATOM 672 C CA . ALA A 1 87 ? -7.173 9.673 -2.246 1.00 94.75 87 ALA A CA 1
ATOM 673 C C . ALA A 1 87 ? -8.460 8.965 -1.798 1.00 94.75 87 ALA A C 1
ATOM 675 O O . ALA A 1 87 ? -8.744 7.867 -2.263 1.00 94.75 87 ALA A O 1
ATOM 676 N N . ALA A 1 88 ? -9.292 9.595 -0.966 1.00 95.88 88 ALA A N 1
ATOM 677 C CA . ALA A 1 88 ? -10.585 9.056 -0.537 1.00 95.88 88 ALA A CA 1
ATOM 678 C C . ALA A 1 88 ? -11.563 8.766 -1.684 1.00 95.88 88 ALA A C 1
ATOM 680 O O . ALA A 1 88 ? -12.552 8.062 -1.481 1.00 95.88 88 ALA A O 1
ATOM 681 N N . ARG A 1 89 ? -11.320 9.313 -2.880 1.00 95.06 89 ARG A N 1
ATOM 682 C CA . ARG A 1 89 ? -12.132 9.029 -4.067 1.00 95.06 89 ARG A CA 1
ATOM 683 C C . ARG A 1 89 ? -11.876 7.630 -4.623 1.00 95.06 89 ARG A C 1
ATOM 685 O O . ARG A 1 89 ? -12.765 7.098 -5.277 1.00 95.06 89 ARG A O 1
ATOM 692 N N . TRP A 1 90 ? -10.693 7.061 -4.386 1.00 94.88 90 TRP A N 1
ATOM 693 C CA . TRP A 1 90 ? -10.260 5.817 -5.026 1.00 94.88 90 TRP A CA 1
ATOM 694 C C . TRP A 1 90 ? -9.456 4.852 -4.143 1.00 94.88 90 TRP A C 1
ATOM 696 O O . TRP A 1 90 ? -9.043 3.794 -4.611 1.00 94.88 90 TRP A O 1
ATOM 706 N N . SER A 1 91 ? -9.251 5.173 -2.870 1.00 96.12 91 SER A N 1
ATOM 707 C CA . SER A 1 91 ? -8.532 4.326 -1.918 1.00 96.12 91 SER A CA 1
ATOM 708 C C . SER A 1 91 ? -9.434 3.957 -0.748 1.00 96.12 91 SER A C 1
ATOM 710 O O . SER A 1 91 ? -10.108 4.813 -0.171 1.00 96.12 91 SER A O 1
ATOM 712 N N . THR A 1 92 ? -9.429 2.682 -0.365 1.00 98.25 92 THR A N 1
ATOM 713 C CA . THR A 1 92 ? -10.167 2.183 0.805 1.00 98.25 92 THR A CA 1
ATOM 714 C C . THR A 1 92 ? -9.372 2.348 2.098 1.00 98.25 92 THR A C 1
ATOM 716 O O . THR A 1 92 ? -9.967 2.374 3.176 1.00 98.25 92 THR A O 1
ATOM 719 N N . ALA A 1 93 ? -8.050 2.506 2.000 1.00 98.00 93 ALA A N 1
ATOM 720 C CA . ALA A 1 93 ? -7.161 2.802 3.111 1.00 98.00 93 ALA A CA 1
ATOM 721 C C . ALA A 1 93 ? -6.214 3.971 2.789 1.00 98.00 93 ALA A C 1
ATOM 723 O O . ALA A 1 93 ? -6.078 4.400 1.641 1.00 98.00 93 ALA A O 1
ATOM 724 N N . ILE A 1 94 ? -5.560 4.505 3.816 1.00 96.75 94 ILE A N 1
ATOM 725 C CA . ILE A 1 94 ? -4.551 5.558 3.697 1.00 96.75 94 ILE A CA 1
ATOM 726 C C . ILE A 1 94 ? -3.498 5.406 4.787 1.00 96.75 94 ILE A C 1
ATOM 728 O O . ILE A 1 94 ? -3.815 5.034 5.918 1.00 96.75 94 ILE A O 1
ATOM 732 N N . MET A 1 95 ? -2.243 5.695 4.444 1.00 95.06 95 MET A N 1
ATOM 733 C CA . MET A 1 95 ? -1.128 5.578 5.375 1.00 95.06 95 MET A CA 1
ATOM 734 C C . MET A 1 95 ? -0.676 6.933 5.931 1.00 95.06 95 MET A C 1
ATOM 736 O O . MET A 1 95 ? -0.408 7.864 5.169 1.00 95.06 95 MET A O 1
ATOM 740 N N . LEU A 1 96 ? -0.545 7.010 7.258 1.00 94.75 96 LEU A N 1
ATOM 741 C CA . LEU A 1 96 ? -0.059 8.164 8.020 1.00 94.75 96 LEU A CA 1
ATOM 742 C C . LEU A 1 96 ? 1.221 7.791 8.788 1.00 94.75 96 LEU A C 1
ATOM 744 O O . LEU A 1 96 ? 1.313 6.708 9.365 1.00 94.75 96 LEU A O 1
ATOM 748 N N . TYR A 1 97 ? 2.210 8.687 8.837 1.00 89.50 97 TYR A N 1
ATOM 749 C CA . TYR A 1 97 ? 3.547 8.396 9.387 1.00 89.50 97 TYR A CA 1
ATOM 750 C C . TYR A 1 97 ? 3.784 9.219 10.662 1.00 89.50 97 TYR A C 1
ATOM 752 O O . TYR A 1 97 ? 4.314 10.329 10.569 1.00 89.50 97 TYR A O 1
ATOM 760 N N . PRO A 1 98 ? 3.409 8.731 11.859 1.00 89.88 98 PRO A N 1
ATOM 761 C CA . PRO A 1 98 ? 3.682 9.429 13.114 1.00 89.88 98 PRO A CA 1
ATOM 762 C C . PRO A 1 98 ? 5.178 9.334 13.467 1.00 89.88 98 PRO A C 1
ATOM 764 O O . PRO A 1 98 ? 5.597 8.510 14.278 1.00 89.88 98 PRO A O 1
ATOM 767 N N . ARG A 1 99 ? 6.007 10.152 12.805 1.00 84.69 99 ARG A N 1
ATOM 768 C CA . ARG A 1 99 ? 7.475 10.095 12.925 1.00 84.69 99 ARG A CA 1
ATOM 769 C C . ARG A 1 99 ? 8.018 10.751 14.187 1.00 84.69 99 ARG A C 1
ATOM 771 O O . ARG A 1 99 ? 9.081 10.340 14.633 1.00 84.69 99 ARG A O 1
ATOM 778 N N . TYR A 1 100 ? 7.312 11.732 14.743 1.00 87.75 100 TYR A N 1
ATOM 779 C CA . TYR A 1 100 ? 7.779 12.506 15.892 1.00 87.75 100 TYR A CA 1
ATOM 780 C C . TYR A 1 100 ? 6.704 12.588 16.984 1.00 87.75 100 TYR A C 1
ATOM 782 O O . TYR A 1 100 ? 5.516 12.667 16.648 1.00 87.75 100 TYR A O 1
ATOM 790 N N . PRO A 1 101 ? 7.084 12.588 18.277 1.00 87.50 101 PRO A N 1
ATOM 791 C CA . PRO A 1 101 ? 6.132 12.635 19.388 1.00 87.50 101 PRO A CA 1
ATOM 792 C C . PRO A 1 101 ? 5.166 13.825 19.329 1.00 87.50 101 PRO A C 1
ATOM 794 O O . PRO A 1 101 ? 3.971 13.673 19.582 1.00 87.50 101 PRO A O 1
ATOM 797 N N . GLU A 1 102 ? 5.660 15.002 18.950 1.00 90.94 102 GLU A N 1
ATOM 798 C CA . GLU A 1 102 ? 4.886 16.240 18.855 1.00 90.94 102 GLU A CA 1
ATOM 799 C C . GLU A 1 102 ? 3.822 16.215 17.745 1.00 90.94 102 GLU A C 1
ATOM 801 O O . GLU A 1 102 ? 2.915 17.043 17.744 1.00 90.94 102 GLU A O 1
ATOM 806 N N . TRP A 1 103 ? 3.877 15.251 16.819 1.00 93.12 103 TRP A N 1
ATOM 807 C CA . TRP A 1 103 ? 2.872 15.106 15.762 1.00 93.12 103 TRP A CA 1
ATOM 808 C C . TRP A 1 103 ? 1.620 14.361 16.217 1.00 93.12 103 TRP A C 1
ATOM 810 O O . TRP A 1 103 ? 0.673 14.282 15.441 1.00 93.12 103 TRP A O 1
ATOM 820 N N . ARG A 1 104 ? 1.585 13.807 17.439 1.00 95.44 104 ARG A N 1
ATOM 821 C CA . ARG A 1 104 ? 0.474 12.968 17.925 1.00 95.44 104 ARG A CA 1
ATOM 822 C C . ARG A 1 104 ? -0.897 13.589 17.649 1.00 95.44 104 ARG A C 1
ATOM 824 O O . ARG A 1 104 ? -1.752 12.933 17.060 1.00 95.44 104 ARG A O 1
ATOM 831 N N . ASP A 1 105 ? -1.099 14.835 18.067 1.00 96.25 105 ASP A N 1
ATOM 832 C CA . ASP A 1 105 ? -2.412 15.485 17.990 1.00 96.25 105 ASP A CA 1
ATOM 833 C C . ASP A 1 105 ? -2.766 15.875 16.548 1.00 96.25 105 ASP A C 1
ATOM 835 O O . ASP A 1 105 ? -3.907 15.710 16.122 1.00 96.25 105 ASP A O 1
ATOM 839 N N . GLU A 1 106 ? -1.773 16.287 15.759 1.00 97.00 106 GLU A N 1
ATOM 840 C CA . GLU A 1 106 ? -1.950 16.564 14.333 1.00 97.00 106 GLU A CA 1
ATOM 841 C C . GLU A 1 106 ? -2.320 15.295 13.550 1.00 97.00 106 GLU A C 1
ATOM 843 O O . GLU A 1 106 ? -3.256 15.296 12.755 1.00 97.00 106 GLU A O 1
ATOM 848 N N . ILE A 1 107 ? -1.661 14.168 13.831 1.00 97.75 107 ILE A N 1
ATOM 849 C CA . ILE A 1 107 ? -2.011 12.874 13.238 1.00 97.75 107 ILE A CA 1
ATOM 850 C C . ILE A 1 107 ? -3.438 12.468 13.627 1.00 97.75 107 ILE A C 1
ATOM 852 O O . ILE A 1 107 ? -4.177 11.991 12.769 1.00 97.75 107 ILE A O 1
ATOM 856 N N . ILE A 1 108 ? -3.861 12.689 14.878 1.00 98.44 108 ILE A N 1
ATOM 857 C CA . ILE A 1 108 ? -5.246 12.430 15.304 1.00 98.44 108 ILE A CA 1
ATOM 858 C C . ILE A 1 108 ? -6.238 13.290 14.504 1.00 98.44 108 ILE A C 1
ATOM 860 O O . ILE A 1 108 ? -7.245 12.755 14.040 1.00 98.44 108 ILE A O 1
ATOM 864 N N . ASN A 1 109 ? -5.948 14.574 14.265 1.00 98.25 109 ASN A N 1
ATOM 865 C CA . ASN A 1 109 ? -6.796 15.433 13.426 1.00 98.25 109 ASN A CA 1
ATOM 866 C C . ASN A 1 109 ? -6.943 14.872 12.003 1.00 98.25 109 ASN A C 1
ATOM 868 O O . ASN A 1 109 ? -8.057 14.759 11.489 1.00 98.25 109 ASN A O 1
ATOM 872 N N . LEU A 1 110 ? -5.839 14.433 11.390 1.00 98.50 110 LEU A N 1
ATOM 873 C CA . LEU A 1 110 ? -5.867 13.793 10.071 1.00 98.50 110 LEU A CA 1
ATOM 874 C C . LEU A 1 110 ? -6.650 12.466 10.090 1.00 98.50 110 LEU A C 1
ATOM 876 O O . LEU A 1 110 ? -7.407 12.173 9.163 1.00 98.50 110 LEU A O 1
ATOM 880 N N . MET A 1 111 ? -6.538 11.669 11.157 1.00 98.69 111 MET A N 1
ATOM 881 C CA . MET A 1 111 ? -7.313 10.433 11.322 1.00 98.69 111 MET A CA 1
ATOM 882 C C . MET A 1 111 ? -8.828 10.689 11.391 1.00 98.69 111 MET A C 1
ATOM 884 O O . MET A 1 111 ? -9.598 9.907 10.827 1.00 98.69 111 MET A O 1
ATOM 888 N N . VAL A 1 112 ? -9.274 11.787 12.017 1.00 98.62 112 VAL A N 1
ATOM 889 C CA . VAL A 1 112 ? -10.697 12.184 12.027 1.00 98.62 112 VAL A CA 1
ATOM 890 C C . VAL A 1 112 ? -11.204 12.399 10.594 1.00 98.62 112 VAL A C 1
ATOM 892 O O . VAL A 1 112 ? -12.280 11.900 10.240 1.00 98.62 112 VAL A O 1
ATOM 895 N N . ARG A 1 113 ? -10.402 13.047 9.734 1.00 98.19 113 ARG A N 1
ATOM 896 C CA . ARG A 1 113 ? -10.729 13.220 8.310 1.00 98.19 113 ARG A CA 1
ATOM 897 C C . ARG A 1 113 ? -10.851 11.878 7.585 1.00 98.19 113 ARG A C 1
ATOM 899 O O . ARG A 1 113 ? -11.810 11.666 6.841 1.00 98.19 113 ARG A O 1
ATOM 906 N N . CYS A 1 114 ? -9.944 10.936 7.844 1.00 98.31 114 CYS A N 1
ATOM 907 C CA . CYS A 1 114 ? -9.996 9.586 7.268 1.00 98.31 114 CYS A CA 1
ATOM 908 C C . CYS A 1 114 ? -11.300 8.853 7.636 1.00 98.31 114 CYS A C 1
ATOM 910 O O . CYS A 1 114 ? -11.982 8.313 6.761 1.00 98.31 114 CYS A O 1
ATOM 912 N N . VAL A 1 115 ? -11.715 8.908 8.910 1.00 98.19 115 VAL A N 1
ATOM 913 C CA . VAL A 1 115 ? -12.990 8.324 9.378 1.00 98.19 115 VAL A CA 1
ATOM 914 C C . VAL A 1 115 ? -14.186 8.976 8.681 1.00 98.19 115 VAL A C 1
ATOM 916 O O . VAL A 1 115 ? -15.106 8.284 8.232 1.00 98.19 115 VAL A O 1
ATOM 919 N N . ARG A 1 116 ? -14.180 10.307 8.531 1.00 97.62 116 ARG A N 1
ATOM 920 C CA . ARG A 1 116 ? -15.218 11.047 7.793 1.00 97.62 116 ARG A CA 1
ATOM 921 C C . ARG A 1 116 ? -15.341 10.582 6.342 1.00 97.62 116 ARG A C 1
ATOM 923 O O . ARG A 1 116 ? -16.457 10.545 5.811 1.00 97.62 116 ARG A O 1
ATOM 930 N N . ARG A 1 117 ? -14.209 10.245 5.721 1.00 97.62 117 ARG A N 1
ATOM 931 C CA . ARG A 1 117 ? -14.079 9.764 4.340 1.00 97.62 117 ARG A CA 1
ATOM 932 C C . ARG A 1 117 ? -14.254 8.250 4.178 1.00 97.62 117 ARG A C 1
ATOM 934 O O . ARG A 1 117 ? -14.189 7.769 3.052 1.00 97.62 117 ARG A O 1
ATOM 941 N N . ARG A 1 118 ? -14.549 7.516 5.261 1.00 97.44 118 ARG A N 1
ATOM 942 C CA . ARG A 1 118 ? -14.674 6.044 5.281 1.00 97.44 118 ARG A CA 1
ATOM 943 C C . ARG A 1 118 ? -13.393 5.317 4.836 1.00 97.44 118 ARG A C 1
ATOM 945 O O . ARG A 1 118 ? -13.469 4.197 4.330 1.00 97.44 118 ARG A O 1
ATOM 952 N N . GLN A 1 119 ? -12.231 5.938 5.031 1.00 97.69 119 GLN A N 1
ATOM 953 C CA . GLN A 1 119 ? -10.938 5.305 4.791 1.00 97.69 119 GLN A CA 1
ATOM 954 C C . GLN A 1 119 ? -10.465 4.578 6.050 1.00 97.69 119 GLN A C 1
ATOM 956 O O . GLN A 1 119 ? -10.571 5.093 7.169 1.00 97.69 119 GLN A O 1
ATOM 961 N N . LEU A 1 120 ? -9.934 3.376 5.853 1.00 98.62 120 LEU A N 1
ATOM 962 C CA . LEU A 1 120 ? -9.151 2.680 6.863 1.00 98.62 120 LEU A CA 1
ATOM 963 C C . LEU A 1 120 ? -7.785 3.353 7.020 1.00 98.62 120 LEU A C 1
ATOM 965 O O . LEU A 1 120 ? -7.252 3.944 6.083 1.00 98.62 120 LEU A O 1
ATOM 969 N N . ILE A 1 121 ? -7.218 3.263 8.215 1.00 98.62 121 ILE A N 1
ATOM 970 C CA . ILE A 1 121 ? -5.974 3.940 8.569 1.00 98.62 121 ILE A CA 1
ATOM 971 C C . ILE A 1 121 ? -4.870 2.899 8.701 1.00 98.62 121 ILE A C 1
ATOM 973 O O . ILE A 1 121 ? -5.008 1.918 9.430 1.00 98.62 121 ILE A O 1
ATOM 977 N N . ILE A 1 122 ? -3.758 3.136 8.021 1.00 98.12 122 ILE A N 1
ATOM 978 C CA . ILE A 1 122 ? -2.502 2.432 8.245 1.00 98.12 122 ILE A CA 1
ATOM 979 C C . ILE A 1 122 ? -1.544 3.429 8.889 1.00 98.12 122 ILE A C 1
ATOM 981 O O . ILE A 1 122 ? -1.404 4.555 8.415 1.00 98.12 122 ILE A O 1
ATOM 985 N N . THR A 1 123 ? -0.883 3.050 9.973 1.00 96.12 123 THR A N 1
ATOM 986 C CA . THR A 1 123 ? 0.201 3.863 10.531 1.00 96.12 123 THR A CA 1
ATOM 987 C C . THR A 1 123 ? 1.549 3.334 10.077 1.00 96.12 123 THR A C 1
ATOM 989 O O . THR A 1 123 ? 1.680 2.162 9.748 1.00 96.12 123 THR A O 1
ATOM 992 N N . ALA A 1 124 ? 2.567 4.181 10.071 1.00 92.12 124 ALA A N 1
ATOM 993 C CA . ALA A 1 124 ? 3.946 3.764 9.867 1.00 92.12 124 ALA A CA 1
ATOM 994 C C . ALA A 1 124 ? 4.807 4.260 11.024 1.00 92.12 124 ALA A C 1
ATOM 996 O O . ALA A 1 124 ? 5.242 5.413 11.051 1.00 92.12 124 ALA A O 1
ATOM 997 N N . ASN A 1 125 ? 5.029 3.372 11.987 1.00 91.25 125 ASN A N 1
ATOM 998 C CA . ASN A 1 125 ? 5.935 3.572 13.106 1.00 91.25 125 ASN A CA 1
ATOM 999 C C . ASN A 1 125 ? 6.793 2.318 13.233 1.00 91.25 125 ASN A C 1
ATOM 1001 O O . ASN A 1 125 ? 6.278 1.234 13.518 1.00 91.25 125 ASN A O 1
ATOM 1005 N N . TYR A 1 126 ? 8.081 2.477 12.942 1.00 87.81 126 TYR A N 1
ATOM 1006 C CA . TYR A 1 126 ? 8.981 1.345 12.766 1.00 87.81 126 TYR A CA 1
ATOM 1007 C C . TYR A 1 126 ? 9.403 0.771 14.120 1.00 87.81 126 TYR A C 1
ATOM 1009 O O . TYR A 1 126 ? 9.304 1.442 15.150 1.00 87.81 126 TYR A O 1
ATOM 1017 N N . HIS A 1 127 ? 9.831 -0.489 14.109 1.00 87.50 127 HIS A N 1
ATOM 1018 C CA . HIS A 1 127 ? 10.298 -1.198 15.293 1.00 87.50 127 HIS A CA 1
ATOM 1019 C C . HIS A 1 127 ? 11.624 -0.624 15.809 1.00 87.50 127 HIS A C 1
ATOM 1021 O O . HIS A 1 127 ? 11.725 -0.321 16.996 1.00 87.50 127 HIS A O 1
ATOM 1027 N N . ASP A 1 128 ? 12.587 -0.413 14.905 1.00 80.50 128 ASP A N 1
ATOM 1028 C CA . ASP A 1 128 ? 13.928 0.104 15.195 1.00 80.50 128 ASP A CA 1
ATOM 1029 C C . ASP A 1 128 ? 14.301 1.304 14.292 1.00 80.50 128 ASP A C 1
ATOM 1031 O O . ASP A 1 128 ? 13.573 1.693 13.370 1.00 80.50 128 ASP A O 1
ATOM 1035 N N . GLY A 1 129 ? 15.454 1.916 14.583 1.00 74.75 129 GLY A N 1
ATOM 1036 C CA . GLY A 1 129 ? 16.029 3.040 13.839 1.00 74.75 129 GLY A CA 1
ATOM 1037 C C . GLY A 1 129 ? 15.567 4.419 14.318 1.00 74.75 129 GLY A C 1
ATOM 1038 O O . GLY A 1 129 ? 14.738 4.553 15.216 1.00 74.75 129 GLY A O 1
ATOM 1039 N N . GLU A 1 130 ? 16.084 5.477 13.684 1.00 65.44 130 GLU A N 1
ATOM 1040 C CA . GLU A 1 130 ? 15.784 6.880 14.038 1.00 65.44 130 GLU A CA 1
ATOM 1041 C C . GLU A 1 130 ? 14.278 7.208 14.017 1.00 65.44 130 GLU A C 1
ATOM 1043 O O . GLU A 1 130 ? 13.824 8.151 14.659 1.00 65.44 130 GLU A O 1
ATOM 1048 N N . LYS A 1 131 ? 13.489 6.406 13.289 1.00 68.38 131 LYS A N 1
ATOM 1049 C CA . LYS A 1 131 ? 12.042 6.570 13.093 1.00 68.38 131 LYS A CA 1
ATOM 1050 C C . LYS A 1 131 ? 11.180 5.787 14.101 1.00 68.38 131 LYS A C 1
ATOM 1052 O O . LYS A 1 131 ? 9.954 5.912 14.057 1.00 68.38 131 LYS A O 1
ATOM 1057 N N . ALA A 1 132 ? 11.774 4.970 14.977 1.00 67.25 132 ALA A N 1
ATOM 1058 C CA . ALA A 1 132 ? 11.041 4.149 15.949 1.00 67.25 132 ALA A CA 1
ATOM 1059 C C . ALA A 1 132 ? 10.575 4.933 17.188 1.00 67.25 132 ALA A C 1
ATOM 1061 O O . ALA A 1 132 ? 9.592 4.554 17.832 1.00 67.25 132 ALA A O 1
ATOM 1062 N N . GLY A 1 133 ? 11.234 6.059 17.484 1.00 68.62 133 GLY A N 1
ATOM 1063 C CA . GLY A 1 133 ? 11.076 6.779 18.747 1.00 68.62 133 GLY A CA 1
ATOM 1064 C C . GLY A 1 133 ? 11.943 6.164 19.861 1.00 68.62 133 GLY A C 1
ATOM 1065 O O . GLY A 1 133 ? 12.829 5.360 19.578 1.00 68.62 133 GLY A O 1
ATOM 1066 N N . PRO A 1 134 ? 11.725 6.522 21.142 1.00 75.44 134 PRO A N 1
ATOM 1067 C CA . PRO A 1 134 ? 12.578 6.079 22.256 1.00 75.44 134 PRO A CA 1
ATOM 1068 C C . PRO A 1 134 ? 12.427 4.590 22.614 1.00 75.44 134 PRO A C 1
ATOM 1070 O O . PRO A 1 134 ? 13.275 4.029 23.301 1.00 75.44 134 PRO A O 1
ATOM 1073 N N . THR A 1 135 ? 11.334 3.955 22.184 1.00 85.06 135 THR A N 1
ATOM 1074 C CA . THR A 1 135 ? 11.056 2.519 22.351 1.00 85.06 135 THR A CA 1
ATOM 1075 C C . THR A 1 135 ? 10.241 2.031 21.151 1.00 85.06 135 THR A C 1
ATOM 1077 O O . THR A 1 135 ? 9.545 2.863 20.559 1.00 85.06 135 THR A O 1
ATOM 1080 N N . PRO A 1 136 ? 10.250 0.724 20.824 1.00 87.62 136 PRO A N 1
ATOM 1081 C CA . PRO A 1 136 ? 9.467 0.192 19.713 1.00 87.62 136 PRO A CA 1
ATOM 1082 C C . PRO A 1 136 ? 8.005 0.639 19.767 1.00 87.62 136 PRO A C 1
ATOM 1084 O O . PRO A 1 136 ? 7.323 0.472 20.783 1.00 87.62 136 PRO A O 1
ATOM 1087 N N . TYR A 1 137 ? 7.534 1.210 18.659 1.00 92.44 137 TYR A N 1
ATOM 1088 C CA . TYR A 1 137 ? 6.146 1.641 18.464 1.00 92.44 137 TYR A CA 1
ATOM 1089 C C . TYR A 1 137 ? 5.650 2.751 19.414 1.00 92.44 137 TYR A C 1
ATOM 1091 O O . TYR A 1 137 ? 4.441 2.896 19.628 1.00 92.44 137 TYR A O 1
ATOM 1099 N N . ALA A 1 138 ? 6.556 3.539 20.007 1.00 92.38 138 ALA A N 1
ATOM 1100 C CA . ALA A 1 138 ? 6.199 4.545 21.010 1.00 92.38 138 ALA A CA 1
ATOM 1101 C C . ALA A 1 138 ? 5.187 5.585 20.503 1.00 92.38 138 ALA A C 1
ATOM 1103 O O . ALA A 1 138 ? 4.283 5.979 21.242 1.00 92.38 138 ALA A O 1
ATOM 1104 N N . HIS A 1 139 ? 5.314 6.027 19.249 1.00 93.75 139 HIS A N 1
ATOM 1105 C CA . HIS A 1 139 ? 4.447 7.069 18.696 1.00 93.75 139 HIS A CA 1
ATOM 1106 C C . HIS A 1 139 ? 3.036 6.546 18.431 1.00 93.75 139 HIS A C 1
ATOM 1108 O O . HIS A 1 139 ? 2.060 7.202 18.801 1.00 93.75 139 HIS A O 1
ATOM 1114 N N . LEU A 1 140 ? 2.911 5.339 17.867 1.00 96.00 140 LEU A N 1
ATOM 1115 C CA . LEU A 1 140 ? 1.611 4.689 17.718 1.00 96.00 140 LEU A CA 1
ATOM 1116 C C . LEU A 1 140 ? 0.960 4.461 19.083 1.00 96.00 140 LEU A C 1
ATOM 1118 O O . LEU A 1 140 ? -0.218 4.768 19.259 1.00 96.00 140 LEU A O 1
ATOM 1122 N N . ARG A 1 141 ? 1.721 3.973 20.068 1.00 95.62 141 ARG A N 1
ATOM 1123 C CA . ARG A 1 141 ? 1.208 3.772 21.425 1.00 95.62 141 ARG A CA 1
ATOM 1124 C C . ARG A 1 141 ? 0.656 5.069 22.019 1.00 95.62 141 ARG A C 1
ATOM 1126 O O . ARG A 1 141 ? -0.455 5.055 22.536 1.00 95.62 141 ARG A O 1
ATOM 1133 N N . ALA A 1 142 ? 1.383 6.180 21.904 1.00 96.00 142 ALA A N 1
ATOM 1134 C CA . ALA A 1 142 ? 0.935 7.474 22.417 1.00 96.00 142 ALA A CA 1
ATOM 1135 C C . ALA A 1 142 ? -0.369 7.958 21.754 1.00 96.00 142 ALA A C 1
ATOM 1137 O O . ALA A 1 142 ? -1.229 8.525 22.428 1.00 96.00 142 ALA A O 1
ATOM 1138 N N . ILE A 1 143 ? -0.538 7.714 20.449 1.00 98.19 143 ILE A N 1
ATOM 1139 C CA . ILE A 1 143 ? -1.793 7.987 19.733 1.00 98.19 143 ILE A CA 1
ATOM 1140 C C . ILE A 1 143 ? -2.921 7.107 20.283 1.00 98.19 143 ILE A C 1
ATOM 1142 O O . ILE A 1 143 ? -3.980 7.621 20.633 1.00 98.19 143 ILE A O 1
ATOM 1146 N N . LEU A 1 144 ? -2.700 5.794 20.394 1.00 98.50 144 LEU A N 1
ATOM 1147 C CA . LEU A 1 144 ? -3.712 4.848 20.873 1.00 98.50 144 LEU A CA 1
ATOM 1148 C C . LEU A 1 144 ? -4.128 5.113 22.324 1.00 98.50 144 LEU A C 1
ATOM 1150 O O . LEU A 1 144 ? -5.314 5.022 22.629 1.00 98.50 144 LEU A O 1
ATOM 1154 N N . ASP A 1 145 ? -3.186 5.481 23.196 1.00 97.56 145 ASP A N 1
ATOM 1155 C CA . ASP A 1 145 ? -3.466 5.884 24.578 1.00 97.56 145 ASP A CA 1
ATOM 1156 C C . ASP A 1 145 ? -4.390 7.104 24.601 1.00 97.56 145 ASP A C 1
ATOM 1158 O O . ASP A 1 145 ? -5.450 7.071 25.227 1.00 97.56 145 ASP A O 1
ATOM 1162 N N . ARG A 1 146 ? -4.065 8.137 23.814 1.00 98.00 146 ARG A N 1
ATOM 1163 C CA . ARG A 1 146 ? -4.895 9.341 23.723 1.00 98.00 146 ARG A CA 1
ATOM 1164 C C . ARG A 1 146 ? -6.291 9.057 23.162 1.00 98.00 146 ARG A C 1
ATOM 1166 O O . ARG A 1 146 ? -7.283 9.581 23.666 1.00 98.00 146 ARG A O 1
ATOM 1173 N N . LEU A 1 147 ? -6.386 8.231 22.123 1.00 98.56 147 LEU A N 1
ATOM 1174 C CA . LEU A 1 147 ? -7.671 7.830 21.550 1.00 98.56 147 LEU A CA 1
ATOM 1175 C C . LEU A 1 147 ? -8.491 6.987 22.533 1.00 98.56 147 LEU A C 1
ATOM 1177 O O . LEU A 1 147 ? -9.713 7.100 22.555 1.00 98.56 147 LEU A O 1
ATOM 1181 N N . TRP A 1 148 ? -7.849 6.162 23.360 1.00 98.19 148 TRP A N 1
ATOM 1182 C CA . TRP A 1 148 ? -8.543 5.348 24.354 1.00 98.19 148 TRP A CA 1
ATOM 1183 C C . TRP A 1 148 ? -9.036 6.162 25.558 1.00 98.19 148 TRP A C 1
ATOM 1185 O O . TRP A 1 148 ? -10.148 5.931 26.039 1.00 98.19 148 TRP A O 1
ATOM 1195 N N . GLU A 1 149 ? -8.269 7.162 26.002 1.00 97.69 149 GLU A N 1
ATOM 1196 C CA . GLU A 1 149 ? -8.731 8.168 26.973 1.00 97.69 149 GLU A CA 1
ATOM 1197 C C . GLU A 1 149 ? -9.993 8.887 26.471 1.00 97.69 149 GLU A C 1
ATOM 1199 O O . GLU A 1 149 ? -10.934 9.119 27.226 1.00 97.69 149 GLU A O 1
ATOM 1204 N N . LEU A 1 150 ? -10.031 9.200 25.172 1.00 97.75 150 LEU A N 1
ATOM 1205 C CA . LEU A 1 150 ? -11.139 9.881 24.497 1.00 97.75 150 LEU A CA 1
ATOM 1206 C C . LEU A 1 150 ? -12.115 8.916 23.808 1.00 97.75 150 LEU A C 1
ATOM 1208 O O . LEU A 1 150 ? -12.851 9.316 22.904 1.00 97.75 150 LEU A O 1
ATOM 1212 N N . ARG A 1 151 ? -12.138 7.638 24.199 1.00 97.94 151 ARG A N 1
ATOM 1213 C CA . ARG A 1 151 ? -12.869 6.584 23.468 1.00 97.94 151 ARG A CA 1
ATOM 1214 C C . ARG A 1 151 ? -14.353 6.891 23.256 1.00 97.94 151 ARG A C 1
ATOM 1216 O O . ARG A 1 151 ? -14.884 6.570 22.195 1.00 97.94 151 ARG A O 1
ATOM 1223 N N . ASP A 1 152 ? -14.985 7.538 24.232 1.00 97.06 152 ASP A N 1
ATOM 1224 C CA . ASP A 1 152 ? -16.408 7.893 24.219 1.00 97.06 152 ASP A CA 1
ATOM 1225 C C . ASP A 1 152 ? -16.626 9.418 24.127 1.00 97.06 152 ASP A C 1
ATOM 1227 O O . ASP A 1 152 ? -17.762 9.884 24.098 1.00 97.06 152 ASP A O 1
ATOM 1231 N N . ALA A 1 153 ? -15.542 10.199 24.053 1.00 97.00 153 ALA A N 1
ATOM 1232 C CA . ALA A 1 153 ? -15.585 11.642 23.853 1.00 97.00 153 ALA A CA 1
ATOM 1233 C C . ALA A 1 153 ? -15.531 11.976 22.358 1.00 97.00 153 ALA A C 1
ATOM 1235 O O . ALA A 1 153 ? -14.858 11.300 21.578 1.00 97.00 153 ALA A O 1
ATOM 1236 N N . GLU A 1 154 ? -16.226 13.037 21.956 1.00 97.44 154 GLU A N 1
ATOM 1237 C CA . GLU A 1 154 ? -16.152 13.534 20.588 1.00 97.44 154 GLU A CA 1
ATOM 1238 C C . GLU A 1 154 ? -14.870 14.349 20.382 1.00 97.44 154 GLU A C 1
ATOM 1240 O O . GLU A 1 154 ? -14.600 15.312 21.099 1.00 97.44 154 GLU A O 1
ATOM 1245 N N . ILE A 1 155 ? -14.088 13.952 19.382 1.00 98.31 155 ILE A N 1
ATOM 1246 C CA . ILE A 1 155 ? -12.919 14.672 18.890 1.00 98.31 155 ILE A CA 1
ATOM 1247 C C . ILE A 1 155 ? -13.371 15.463 17.665 1.00 98.31 155 ILE A C 1
ATOM 1249 O O . ILE A 1 155 ? -13.973 14.897 16.749 1.00 98.31 155 ILE A O 1
ATOM 1253 N N . VAL A 1 156 ? -13.082 16.764 17.657 1.00 98.06 156 VAL A N 1
ATOM 1254 C CA . VAL A 1 156 ? -13.433 17.678 16.566 1.00 98.06 156 VAL A CA 1
ATOM 1255 C C . VAL A 1 156 ? -12.146 18.176 15.914 1.00 98.06 156 VAL A C 1
ATOM 1257 O O . VAL A 1 156 ? -11.319 18.777 16.600 1.00 98.06 156 VAL A O 1
ATOM 1260 N N . SER A 1 157 ? -11.961 17.908 14.619 1.00 96.44 157 SER A N 1
ATOM 1261 C CA . SER A 1 157 ? -10.802 18.408 13.866 1.00 96.44 157 SER A CA 1
ATOM 1262 C C . SER A 1 157 ? -10.948 19.907 13.544 1.00 96.44 157 SER A C 1
ATOM 1264 O O . SER A 1 157 ? -12.054 20.450 13.656 1.00 96.44 157 SER A O 1
ATOM 1266 N N . PRO A 1 158 ? -9.875 20.593 13.101 1.00 96.50 158 PRO A N 1
ATOM 1267 C CA . PRO A 1 158 ? -9.949 21.984 12.643 1.00 96.50 158 PRO A CA 1
ATOM 1268 C C . PRO A 1 158 ? -10.984 22.233 11.530 1.00 96.50 158 PRO A C 1
ATOM 1270 O O . PRO A 1 158 ? -11.609 23.291 11.496 1.00 96.50 158 PRO A O 1
ATOM 1273 N N . GLU A 1 159 ? -11.235 21.244 10.666 1.00 97.25 159 GLU A N 1
ATOM 1274 C CA . GLU A 1 159 ? -12.253 21.278 9.598 1.00 97.25 159 GLU A CA 1
ATOM 1275 C C . GLU A 1 159 ? -13.688 21.160 10.137 1.00 97.25 159 GLU A C 1
ATOM 1277 O O . GLU A 1 159 ? -14.651 21.277 9.376 1.00 97.25 159 GLU A O 1
ATOM 1282 N N . GLY A 1 160 ? -13.850 20.875 11.432 1.00 97.69 160 GLY A N 1
ATOM 1283 C CA . GLY A 1 160 ? -15.134 20.572 12.054 1.00 97.69 160 GLY A CA 1
ATOM 1284 C C . GLY A 1 160 ? -15.600 19.126 11.856 1.00 97.69 160 GLY A C 1
ATOM 1285 O O . GLY A 1 160 ? -16.754 18.819 12.177 1.00 97.69 160 GLY A O 1
ATOM 1286 N N . ASP A 1 161 ? -14.740 18.235 11.347 1.00 98.12 161 ASP A N 1
ATOM 1287 C CA . ASP A 1 161 ? -15.046 16.806 11.280 1.00 98.12 161 ASP A CA 1
ATOM 1288 C C . ASP A 1 161 ? -15.066 16.193 12.679 1.00 98.12 161 ASP A C 1
ATOM 1290 O O . ASP A 1 161 ? -14.380 16.655 13.588 1.00 98.12 161 ASP A O 1
ATOM 1294 N N . ARG A 1 162 ? -15.879 15.148 12.858 1.00 98.06 162 ARG A N 1
ATOM 1295 C CA . ARG A 1 162 ? -16.170 14.561 14.170 1.00 98.06 162 ARG A CA 1
ATOM 1296 C C . ARG A 1 162 ? -16.002 13.053 14.155 1.00 98.06 162 ARG A C 1
ATOM 1298 O O . ARG A 1 162 ? -16.513 12.373 13.259 1.00 98.06 162 ARG A O 1
ATOM 1305 N N . ALA A 1 163 ? -15.330 12.533 15.173 1.00 98.00 163 ALA A N 1
ATOM 1306 C CA . ALA A 1 163 ? -15.252 11.110 15.474 1.00 98.00 163 ALA A CA 1
ATOM 1307 C C . ALA A 1 163 ? -14.973 10.916 16.967 1.00 98.00 163 ALA A C 1
ATOM 1309 O O . ALA A 1 163 ? -14.387 11.783 17.607 1.00 98.00 163 ALA A O 1
ATOM 1310 N N . THR A 1 164 ? -15.357 9.774 17.533 1.00 98.38 164 THR A N 1
ATOM 1311 C CA . THR A 1 164 ? -14.880 9.400 18.870 1.00 98.38 164 THR A CA 1
ATOM 1312 C C . THR A 1 164 ? -13.534 8.695 18.781 1.00 98.38 164 THR A C 1
ATOM 1314 O O . THR A 1 164 ? -13.190 8.128 17.737 1.00 98.38 164 THR A O 1
ATOM 1317 N N . GLY A 1 165 ? -12.788 8.654 19.888 1.00 98.44 165 GLY A N 1
ATOM 1318 C CA . GLY A 1 165 ? -11.534 7.905 19.935 1.00 98.44 165 GLY A CA 1
ATOM 1319 C C . GLY A 1 165 ? -11.714 6.423 19.577 1.00 98.44 165 GLY A C 1
ATOM 1320 O O . GLY A 1 165 ? -10.915 5.860 18.829 1.00 98.44 165 GLY A O 1
ATOM 1321 N N . ARG A 1 166 ? -12.833 5.810 19.995 1.00 98.06 166 ARG A N 1
ATOM 1322 C CA . ARG A 1 166 ? -13.196 4.429 19.638 1.00 98.06 166 ARG A CA 1
ATOM 1323 C C . ARG A 1 166 ? -13.443 4.261 18.141 1.00 98.06 166 ARG A C 1
ATOM 1325 O O . ARG A 1 166 ? -12.982 3.283 17.565 1.00 98.06 166 ARG A O 1
ATOM 1332 N N . ALA A 1 167 ? -14.143 5.201 17.504 1.00 98.00 167 ALA A N 1
ATOM 1333 C CA . ALA A 1 167 ? -14.385 5.144 16.063 1.00 98.00 167 ALA A CA 1
ATOM 1334 C C . ALA A 1 167 ? -13.075 5.215 15.264 1.00 98.00 167 ALA A C 1
ATOM 1336 O O . ALA A 1 167 ? -12.930 4.512 14.267 1.00 98.00 167 ALA A O 1
ATOM 1337 N N . ILE A 1 1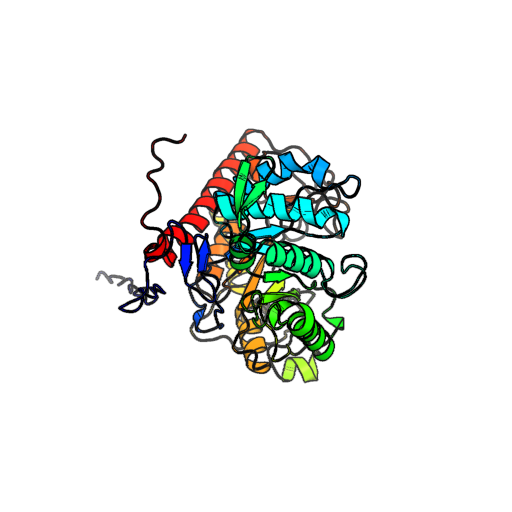68 ? -12.108 6.017 15.723 1.00 98.69 168 ILE A N 1
ATOM 1338 C CA . ILE A 1 168 ? -10.783 6.099 15.100 1.00 98.69 168 ILE A CA 1
ATOM 1339 C C . ILE A 1 168 ? -10.008 4.794 15.308 1.00 98.69 168 ILE A C 1
ATOM 1341 O O . ILE A 1 168 ? -9.540 4.228 14.326 1.00 98.69 168 ILE A O 1
ATOM 1345 N N . ILE A 1 169 ? -9.928 4.274 16.541 1.00 98.69 169 ILE A N 1
ATOM 1346 C CA . ILE A 1 169 ? -9.260 2.992 16.847 1.00 98.69 169 ILE A CA 1
ATOM 1347 C C . ILE A 1 169 ? -9.809 1.864 15.966 1.00 98.69 169 ILE A C 1
ATOM 1349 O O . ILE A 1 169 ? -9.043 1.124 15.348 1.00 98.69 169 ILE A O 1
ATOM 1353 N N . ASN A 1 170 ? -11.135 1.770 15.855 1.00 98.44 170 ASN A N 1
ATOM 1354 C CA . ASN A 1 170 ? -11.805 0.758 15.045 1.00 98.44 170 ASN A CA 1
ATOM 1355 C C . ASN A 1 170 ? -11.530 0.902 13.539 1.00 98.44 170 ASN A C 1
ATOM 1357 O O . ASN A 1 170 ? -11.736 -0.053 12.802 1.00 98.44 170 ASN A O 1
ATOM 1361 N N . ASN A 1 171 ? -11.082 2.067 13.069 1.00 98.50 171 ASN A N 1
ATOM 1362 C CA . ASN A 1 171 ? -10.716 2.295 11.673 1.00 98.50 171 ASN A CA 1
ATOM 1363 C C . ASN A 1 171 ? -9.227 2.036 11.384 1.00 98.50 171 ASN A C 1
ATOM 1365 O O . ASN A 1 171 ? -8.837 2.074 10.216 1.00 98.50 171 ASN A O 1
ATOM 1369 N N . ILE A 1 172 ? -8.391 1.768 12.394 1.00 98.69 172 ILE A N 1
ATOM 1370 C CA . ILE A 1 172 ? -6.977 1.425 12.187 1.00 98.69 172 ILE A CA 1
ATOM 1371 C C . ILE A 1 172 ? -6.871 -0.037 11.740 1.00 98.69 172 ILE A C 1
ATOM 1373 O O . ILE A 1 172 ? -7.199 -0.953 12.491 1.00 98.69 172 ILE A O 1
ATOM 1377 N N . LEU A 1 173 ? -6.394 -0.242 10.513 1.00 98.50 173 LEU A N 1
ATOM 1378 C CA . LEU A 1 173 ? -6.188 -1.546 9.883 1.00 98.50 173 LEU A CA 1
ATOM 1379 C C . LEU A 1 173 ? -4.867 -2.184 10.326 1.00 98.50 173 LEU A C 1
ATOM 1381 O O . LEU A 1 173 ? -4.836 -3.342 10.741 1.00 98.50 173 LEU A O 1
ATOM 1385 N N . ALA A 1 174 ? -3.769 -1.437 10.214 1.00 98.25 174 ALA A N 1
ATOM 1386 C CA . ALA A 1 174 ? -2.432 -1.974 10.427 1.00 98.25 174 ALA A CA 1
ATOM 1387 C C . ALA A 1 174 ? -1.420 -0.898 10.835 1.00 98.25 174 ALA A C 1
ATOM 1389 O O . ALA A 1 174 ? -1.644 0.297 10.637 1.00 98.25 174 ALA A O 1
ATOM 1390 N N . ASN A 1 175 ? -0.277 -1.345 11.348 1.00 97.12 175 ASN A N 1
ATOM 1391 C CA . ASN A 1 175 ? 0.929 -0.545 11.492 1.00 97.12 175 ASN A CA 1
ATOM 1392 C C . ASN A 1 175 ? 2.070 -1.173 10.698 1.00 97.12 175 ASN A C 1
ATOM 1394 O O . ASN A 1 175 ? 2.410 -2.332 10.917 1.00 97.12 175 ASN A O 1
ATOM 1398 N N . LYS A 1 176 ? 2.706 -0.382 9.844 1.00 94.31 176 LYS A N 1
ATOM 1399 C CA . LYS A 1 176 ? 3.946 -0.735 9.178 1.00 94.31 176 LYS A CA 1
ATOM 1400 C C . LYS A 1 176 ? 5.122 -0.650 10.151 1.00 94.31 176 LYS A C 1
ATOM 1402 O O . LYS A 1 176 ? 5.469 0.437 10.617 1.00 94.31 176 LYS A O 1
ATOM 1407 N N . CYS A 1 177 ? 5.718 -1.802 10.431 1.00 92.88 177 CYS A N 1
ATOM 1408 C CA . CYS A 1 177 ? 6.743 -2.012 11.446 1.00 92.88 177 CYS A CA 1
ATOM 1409 C C . CYS A 1 177 ? 8.180 -1.966 10.902 1.00 92.88 177 CYS A C 1
ATOM 1411 O O . CYS A 1 177 ? 9.091 -1.760 11.697 1.00 92.88 177 CYS A O 1
ATOM 1413 N N . GLY A 1 178 ? 8.404 -2.133 9.595 1.00 88.88 178 GLY A N 1
ATOM 1414 C CA . GLY A 1 178 ? 9.754 -2.148 9.013 1.00 88.88 178 GLY A CA 1
ATOM 1415 C C . GLY A 1 178 ? 9.779 -2.271 7.487 1.00 88.88 178 GLY A C 1
ATOM 1416 O O . GLY A 1 178 ? 8.716 -2.297 6.857 1.00 88.88 178 GLY A O 1
ATOM 1417 N N . ASP A 1 179 ? 10.992 -2.293 6.921 1.00 84.94 179 ASP A N 1
ATOM 1418 C CA . ASP A 1 179 ? 11.286 -2.313 5.478 1.00 84.94 179 ASP A CA 1
ATOM 1419 C C . ASP A 1 179 ? 12.317 -3.378 5.060 1.00 84.94 179 ASP A C 1
ATOM 1421 O O . ASP A 1 179 ? 13.153 -3.809 5.849 1.00 84.94 179 ASP A O 1
ATOM 1425 N N . GLU A 1 180 ? 12.280 -3.702 3.765 1.00 74.44 180 GLU A N 1
ATOM 1426 C CA . GLU A 1 180 ? 13.121 -4.588 2.940 1.00 74.44 180 GLU A CA 1
ATOM 1427 C C . GLU A 1 180 ? 14.569 -4.877 3.404 1.00 74.44 180 GLU A C 1
ATOM 1429 O O . GLU A 1 180 ? 15.037 -6.020 3.323 1.00 74.44 180 GLU A O 1
ATOM 1434 N N . GLY A 1 181 ? 15.292 -3.853 3.881 1.00 58.81 181 GLY A N 1
ATOM 1435 C CA . GLY A 1 181 ? 16.723 -3.910 4.234 1.00 58.81 181 GLY A CA 1
ATOM 1436 C C . GLY A 1 181 ? 17.063 -4.832 5.410 1.00 58.81 181 GLY A C 1
ATOM 1437 O O . GLY A 1 181 ? 18.225 -5.103 5.700 1.00 58.81 181 GLY A O 1
ATOM 1438 N N . GLU A 1 182 ? 16.042 -5.357 6.065 1.00 52.31 182 GLU A N 1
ATOM 1439 C CA . GLU A 1 182 ? 16.121 -6.196 7.248 1.00 52.31 182 GLU A CA 1
ATOM 1440 C C . GLU A 1 182 ? 15.850 -7.679 6.938 1.00 52.31 182 GLU A C 1
ATOM 1442 O O . GLU A 1 182 ? 15.661 -8.484 7.845 1.00 52.31 182 GLU A O 1
ATOM 1447 N N . SER A 1 183 ? 15.977 -8.113 5.677 1.00 57.62 183 SER A N 1
ATOM 1448 C CA . SER A 1 183 ? 16.235 -9.541 5.387 1.00 57.62 183 SER A CA 1
ATOM 1449 C C . SER A 1 183 ? 17.442 -10.071 6.199 1.00 57.62 183 SER A C 1
ATOM 1451 O O . SER A 1 183 ? 17.535 -11.259 6.495 1.00 57.62 183 SER A O 1
ATOM 1453 N N . GLY A 1 184 ? 18.334 -9.177 6.651 1.00 69.94 184 GLY A N 1
ATOM 1454 C CA . GLY A 1 184 ? 19.392 -9.462 7.626 1.00 69.94 184 GLY A CA 1
ATOM 1455 C C . GLY A 1 184 ? 18.935 -9.741 9.070 1.00 69.94 184 GLY A C 1
ATOM 1456 O O . GLY A 1 184 ? 19.734 -10.256 9.846 1.00 69.94 184 GLY A O 1
ATOM 1457 N N . LEU A 1 185 ? 17.681 -9.460 9.451 1.00 83.56 185 LEU A N 1
ATOM 1458 C CA . LEU A 1 185 ? 17.123 -9.831 10.763 1.00 83.56 185 LEU A CA 1
ATOM 1459 C C . LEU A 1 185 ? 17.037 -11.345 10.954 1.00 83.56 185 LEU A C 1
ATOM 1461 O O . LEU A 1 185 ? 17.047 -11.837 12.086 1.00 83.56 185 LEU A O 1
ATOM 1465 N N . GLY A 1 186 ? 16.876 -12.077 9.852 1.00 88.62 186 GLY A N 1
ATOM 1466 C CA . GLY A 1 186 ? 16.533 -13.487 9.890 1.00 88.62 186 GLY A CA 1
ATOM 1467 C C . GLY A 1 186 ? 15.183 -13.763 10.564 1.00 88.62 186 GLY A C 1
ATOM 1468 O O . GLY A 1 186 ? 14.423 -12.872 10.952 1.00 88.62 186 GLY A O 1
ATOM 1469 N N . THR A 1 187 ? 14.885 -15.051 10.711 1.00 92.44 187 THR A N 1
ATOM 1470 C CA . THR A 1 187 ? 13.612 -15.545 11.251 1.00 92.44 187 THR A CA 1
ATOM 1471 C C . THR A 1 187 ? 13.344 -15.032 12.667 1.00 92.44 187 THR A C 1
ATOM 1473 O O . THR A 1 187 ? 12.223 -14.646 12.988 1.00 92.44 187 THR A O 1
ATOM 1476 N N . GLU A 1 188 ? 14.369 -15.033 13.525 1.00 93.56 188 GLU A N 1
ATOM 1477 C CA . GLU A 1 188 ? 14.247 -14.658 14.939 1.00 93.56 188 GLU A CA 1
ATOM 1478 C C . GLU A 1 188 ? 14.023 -13.155 15.119 1.00 93.56 188 GLU A C 1
ATOM 1480 O O . GLU A 1 188 ? 13.174 -12.755 15.918 1.00 93.56 188 GLU A O 1
ATOM 1485 N N . GLY A 1 189 ? 14.729 -12.321 14.348 1.00 92.19 189 GLY A N 1
ATOM 1486 C CA . GLY A 1 189 ? 14.526 -10.877 14.378 1.00 92.19 189 GLY A CA 1
ATOM 1487 C C . GLY A 1 189 ? 13.120 -10.498 13.912 1.00 92.19 189 GLY A C 1
ATOM 1488 O O . GLY A 1 189 ? 12.433 -9.756 14.611 1.00 92.19 189 GLY A O 1
ATOM 1489 N N . LEU A 1 190 ? 12.628 -11.092 12.816 1.00 92.25 190 LEU A N 1
ATOM 1490 C CA . LEU A 1 190 ? 11.239 -10.896 12.381 1.00 92.25 190 LEU A CA 1
ATOM 1491 C C . LEU A 1 190 ? 10.233 -11.374 13.439 1.00 92.25 190 LEU A C 1
ATOM 1493 O O . LEU A 1 190 ? 9.271 -10.666 13.742 1.00 92.25 190 LEU A O 1
ATOM 1497 N N . ALA A 1 191 ? 10.459 -12.544 14.049 1.00 95.31 191 ALA A N 1
ATOM 1498 C CA . ALA A 1 191 ? 9.584 -13.057 15.103 1.00 95.31 191 ALA A CA 1
ATOM 1499 C C . ALA A 1 191 ? 9.498 -12.088 16.290 1.00 95.31 191 ALA A C 1
ATOM 1501 O O . ALA A 1 191 ? 8.411 -11.881 16.841 1.00 95.31 191 ALA A O 1
ATOM 1502 N N . ARG A 1 192 ? 10.629 -11.466 16.651 1.00 95.12 192 ARG A N 1
ATOM 1503 C CA . ARG A 1 192 ? 10.710 -10.439 17.690 1.00 95.12 192 ARG A CA 1
ATOM 1504 C C . ARG A 1 192 ? 9.922 -9.187 17.313 1.00 95.12 192 ARG A C 1
ATOM 1506 O O . ARG A 1 192 ? 9.138 -8.740 18.140 1.00 95.12 192 ARG A O 1
ATOM 1513 N N . VAL A 1 193 ? 10.055 -8.670 16.090 1.00 94.44 193 VAL A N 1
ATOM 1514 C CA . VAL A 1 193 ? 9.310 -7.483 15.619 1.00 94.44 193 VAL A CA 1
ATOM 1515 C C . VAL A 1 193 ? 7.798 -7.672 15.794 1.00 94.44 193 VAL A C 1
ATOM 1517 O O . VAL A 1 193 ? 7.129 -6.825 16.397 1.00 94.44 193 VAL A O 1
ATOM 1520 N N . TYR A 1 194 ? 7.261 -8.806 15.325 1.00 95.88 194 TYR A N 1
ATOM 1521 C CA . TYR A 1 194 ? 5.844 -9.153 15.485 1.00 95.88 194 TYR A CA 1
ATOM 1522 C C . TYR A 1 194 ? 5.462 -9.399 16.955 1.00 95.88 194 TYR A C 1
ATOM 1524 O O . TYR A 1 194 ? 4.401 -8.961 17.400 1.00 95.88 194 TYR A O 1
ATOM 1532 N N . GLY A 1 195 ? 6.324 -10.063 17.731 1.00 97.06 195 GLY A N 1
ATOM 1533 C CA . GLY A 1 195 ? 6.087 -10.341 19.151 1.00 97.06 195 GLY A CA 1
ATOM 1534 C C . GLY A 1 195 ? 6.057 -9.079 20.017 1.00 97.06 195 GLY A C 1
ATOM 1535 O O . GLY A 1 195 ? 5.176 -8.924 20.865 1.00 97.06 195 GLY A O 1
ATOM 1536 N N . ASP A 1 196 ? 6.971 -8.141 19.773 1.00 96.94 196 ASP A N 1
ATOM 1537 C CA . ASP A 1 196 ? 6.993 -6.842 20.440 1.00 96.94 196 ASP A CA 1
ATOM 1538 C C . ASP A 1 196 ? 5.776 -5.999 20.040 1.00 96.94 196 ASP A C 1
ATOM 1540 O O . ASP A 1 196 ? 5.194 -5.336 20.900 1.00 96.94 196 ASP A O 1
ATOM 1544 N N . PHE A 1 197 ? 5.317 -6.076 18.785 1.00 97.56 197 PHE A N 1
ATOM 1545 C CA . PHE A 1 197 ? 4.085 -5.398 18.372 1.00 97.56 197 PHE A CA 1
ATOM 1546 C C . PHE A 1 197 ? 2.860 -5.953 19.103 1.00 97.56 197 PHE A C 1
ATOM 1548 O O . PHE A 1 197 ? 2.037 -5.190 19.614 1.00 97.56 197 PHE A O 1
ATOM 1555 N N . ASP A 1 198 ? 2.758 -7.277 19.217 1.00 97.50 198 ASP A N 1
ATOM 1556 C CA . ASP A 1 198 ? 1.684 -7.920 19.968 1.00 97.50 198 ASP A CA 1
ATOM 1557 C C . ASP A 1 198 ? 1.676 -7.486 21.430 1.00 97.50 198 ASP A C 1
ATOM 1559 O O . ASP A 1 198 ? 0.633 -7.096 21.957 1.00 97.50 198 ASP A O 1
ATOM 1563 N N . ARG A 1 199 ? 2.844 -7.490 22.070 1.00 96.81 199 ARG A N 1
ATOM 1564 C CA . ARG A 1 199 ? 3.002 -7.108 23.474 1.00 96.81 199 ARG A CA 1
ATOM 1565 C C . ARG A 1 199 ? 2.687 -5.631 23.727 1.00 96.81 199 ARG A C 1
ATOM 1567 O O . ARG A 1 199 ? 2.063 -5.306 24.734 1.00 96.81 199 ARG A O 1
ATOM 1574 N N . VAL A 1 200 ? 3.160 -4.732 22.863 1.00 95.75 200 VAL A N 1
ATOM 1575 C CA . VAL A 1 200 ? 3.068 -3.275 23.075 1.00 95.75 200 VAL A CA 1
ATOM 1576 C C . VAL A 1 200 ? 1.732 -2.708 22.596 1.00 95.75 200 VAL A C 1
ATOM 1578 O O . VAL A 1 200 ? 1.211 -1.777 23.213 1.00 95.75 200 VAL A O 1
ATOM 1581 N N . ILE A 1 201 ? 1.173 -3.260 21.517 1.00 97.25 201 ILE A N 1
ATOM 1582 C CA . ILE A 1 201 ? 0.002 -2.714 20.828 1.00 97.25 201 ILE A CA 1
ATOM 1583 C C . ILE A 1 201 ? -1.170 -3.693 20.885 1.00 97.25 201 ILE A C 1
ATOM 1585 O O . ILE A 1 201 ? -2.127 -3.448 21.618 1.00 97.25 201 ILE A O 1
ATOM 1589 N N . ARG A 1 202 ? -1.110 -4.791 20.120 1.00 97.00 202 ARG A N 1
ATOM 1590 C CA . ARG A 1 202 ? -2.297 -5.581 19.747 1.00 97.00 202 ARG A CA 1
ATOM 1591 C C . ARG A 1 202 ? -2.961 -6.285 20.932 1.00 97.00 202 ARG A C 1
ATOM 1593 O O . ARG A 1 202 ? -4.180 -6.256 21.067 1.00 97.00 202 ARG A O 1
ATOM 1600 N N . LEU A 1 203 ? -2.171 -6.935 21.782 1.00 97.31 203 LEU A N 1
ATOM 1601 C CA . LEU A 1 203 ? -2.647 -7.748 22.907 1.00 97.31 203 LEU A CA 1
ATOM 1602 C C . LEU A 1 203 ? -2.563 -7.017 24.251 1.00 97.31 203 LEU A C 1
ATOM 1604 O O . LEU A 1 203 ? -2.846 -7.608 25.294 1.00 97.31 203 LEU A O 1
ATOM 1608 N N . ARG A 1 204 ? -2.188 -5.737 24.239 1.00 95.06 204 ARG A N 1
ATOM 1609 C CA . ARG A 1 204 ? -2.115 -4.924 25.448 1.00 95.06 204 ARG A CA 1
ATOM 1610 C C . ARG A 1 204 ? -3.506 -4.723 26.048 1.00 95.06 204 ARG A C 1
ATOM 1612 O O . ARG A 1 204 ? -4.449 -4.362 25.342 1.00 95.06 204 ARG A O 1
ATOM 1619 N N . GLU A 1 205 ? -3.601 -4.899 27.362 1.00 96.88 205 GLU A N 1
ATOM 1620 C CA . GLU A 1 205 ? -4.809 -4.576 28.113 1.00 96.88 205 GLU A CA 1
ATOM 1621 C C . GLU A 1 205 ? -4.910 -3.073 28.413 1.00 96.88 205 GLU A C 1
ATOM 1623 O O . GLU A 1 205 ? -3.928 -2.425 28.780 1.00 96.88 205 GLU A O 1
ATOM 1628 N N . ALA A 1 206 ? -6.117 -2.529 28.277 1.00 94.75 206 ALA A N 1
ATOM 1629 C CA . ALA A 1 206 ? -6.493 -1.182 28.685 1.00 94.75 206 ALA A CA 1
ATOM 1630 C C . ALA A 1 206 ? -7.910 -1.228 29.274 1.00 94.75 206 ALA A C 1
ATOM 1632 O O . ALA A 1 206 ? -8.830 -1.737 28.635 1.00 94.75 206 ALA A O 1
ATOM 1633 N N . ASP A 1 207 ? -8.075 -0.741 30.507 1.00 95.25 207 ASP A N 1
ATOM 1634 C CA . ASP A 1 207 ? -9.335 -0.786 31.269 1.00 95.25 207 ASP A CA 1
ATOM 1635 C C . ASP A 1 207 ? -10.002 -2.183 31.296 1.00 95.25 207 ASP A C 1
ATOM 1637 O O . ASP A 1 207 ? -11.220 -2.310 31.189 1.00 95.25 207 ASP A O 1
ATOM 1641 N N . GLY A 1 208 ? -9.196 -3.250 31.407 1.00 94.31 208 GLY A N 1
ATOM 1642 C CA . GLY A 1 208 ? -9.672 -4.642 31.450 1.00 94.31 208 GLY A CA 1
ATOM 1643 C C . GLY A 1 208 ? -10.110 -5.229 30.099 1.00 94.31 208 GLY A C 1
ATOM 1644 O O . GLY A 1 208 ? -10.717 -6.297 30.069 1.00 94.31 208 GLY A O 1
ATOM 1645 N N . ALA A 1 209 ? -9.822 -4.553 28.983 1.00 93.31 209 ALA A N 1
ATOM 1646 C CA . ALA A 1 209 ? -10.117 -5.012 27.625 1.00 93.31 209 ALA A CA 1
ATOM 1647 C C . ALA A 1 209 ? -8.864 -5.005 26.731 1.00 93.31 209 ALA A C 1
ATOM 1649 O O . ALA A 1 209 ? -7.856 -4.401 27.075 1.00 93.31 209 ALA A O 1
ATOM 1650 N N . GLN A 1 210 ? -8.943 -5.618 25.543 1.00 96.69 210 GLN A N 1
ATOM 1651 C CA . GLN A 1 210 ? -7.904 -5.560 24.499 1.00 96.69 210 GLN A CA 1
ATOM 1652 C C . GLN A 1 210 ? -8.415 -4.780 23.271 1.00 96.69 210 GLN A C 1
ATOM 1654 O O . GLN A 1 210 ? -8.728 -5.385 22.240 1.00 96.69 210 GLN A O 1
ATOM 1659 N N . PRO A 1 211 ? -8.556 -3.443 23.354 1.00 96.88 211 PRO A N 1
ATOM 1660 C CA . PRO A 1 211 ? -9.250 -2.650 22.333 1.00 96.88 211 PRO A CA 1
ATOM 1661 C C . PRO A 1 211 ? -8.506 -2.539 20.994 1.00 96.88 211 PRO A C 1
ATOM 1663 O O . PRO A 1 211 ? -9.081 -2.074 20.016 1.00 96.88 211 PRO A O 1
ATOM 1666 N N . PHE A 1 212 ? -7.239 -2.955 20.939 1.00 98.19 212 PHE A N 1
ATOM 1667 C CA . PHE A 1 212 ? -6.366 -2.814 19.769 1.00 98.19 212 PHE A CA 1
ATOM 1668 C C . PHE A 1 212 ? -6.131 -4.139 19.027 1.00 98.19 212 PHE A C 1
ATOM 1670 O O . PHE A 1 212 ? -5.314 -4.201 18.110 1.00 98.19 212 PHE A O 1
ATOM 1677 N N . ARG A 1 213 ? -6.830 -5.213 19.419 1.00 97.56 213 ARG A N 1
ATOM 1678 C CA . ARG A 1 213 ? -6.562 -6.591 18.974 1.00 97.56 213 ARG A CA 1
ATOM 1679 C C . ARG A 1 213 ? -6.698 -6.818 17.467 1.00 97.56 213 ARG A C 1
ATOM 1681 O O . ARG A 1 213 ? -6.076 -7.740 16.933 1.00 97.56 213 ARG A O 1
ATOM 1688 N N . HIS A 1 214 ? -7.508 -6.009 16.791 1.00 97.69 214 HIS A N 1
ATOM 1689 C CA . HIS A 1 214 ? -7.713 -6.077 15.344 1.00 97.69 214 HIS A CA 1
ATOM 1690 C C . HIS A 1 214 ? -6.571 -5.446 14.539 1.00 97.69 214 HIS A C 1
ATOM 1692 O O . HIS A 1 214 ? -6.420 -5.798 13.373 1.00 97.69 214 HIS A O 1
ATOM 1698 N N . ILE A 1 215 ? -5.763 -4.557 15.131 1.00 98.38 215 ILE A N 1
ATOM 1699 C CA . ILE A 1 215 ? -4.682 -3.856 14.424 1.00 98.38 215 ILE A CA 1
ATOM 1700 C C . ILE A 1 215 ? -3.561 -4.848 14.112 1.00 98.38 215 ILE A C 1
ATOM 1702 O O . ILE A 1 215 ? -3.033 -5.501 15.015 1.00 98.38 215 ILE A O 1
ATOM 1706 N N . LYS A 1 216 ? -3.185 -4.954 12.836 1.00 97.38 216 LYS A N 1
ATOM 1707 C CA . LYS A 1 216 ? -2.154 -5.897 12.383 1.00 97.38 216 LYS A CA 1
ATOM 1708 C C . LYS A 1 216 ? -0.779 -5.235 12.313 1.00 97.38 216 LYS A C 1
ATOM 1710 O O . LYS A 1 216 ? -0.657 -4.095 11.870 1.00 97.38 216 LYS A O 1
ATOM 1715 N N . ALA A 1 217 ? 0.265 -5.961 12.684 1.00 97.19 217 ALA A N 1
ATOM 1716 C CA . ALA A 1 217 ? 1.625 -5.615 12.289 1.00 97.19 217 ALA A CA 1
ATOM 1717 C C . ALA A 1 217 ? 1.817 -5.923 10.803 1.00 97.19 217 ALA A C 1
ATOM 1719 O O . ALA A 1 217 ? 1.448 -7.000 10.333 1.00 97.19 217 ALA A O 1
ATOM 1720 N N . TRP A 1 218 ? 2.418 -4.992 10.078 1.00 95.88 218 TRP A N 1
ATOM 1721 C CA . TRP A 1 218 ? 2.790 -5.144 8.682 1.00 95.88 218 TRP A CA 1
ATOM 1722 C C . TRP A 1 218 ? 4.296 -4.977 8.528 1.00 95.88 218 TRP A C 1
ATOM 1724 O O . TRP A 1 218 ? 4.866 -3.992 8.993 1.00 95.88 218 TRP A O 1
ATOM 1734 N N . TYR A 1 219 ? 4.934 -5.934 7.868 1.00 93.25 219 TYR A N 1
ATOM 1735 C CA . TYR A 1 219 ? 6.356 -5.895 7.576 1.00 93.25 219 TYR A CA 1
ATOM 1736 C C . TYR A 1 219 ? 6.618 -6.109 6.081 1.00 93.25 219 TYR A C 1
ATOM 1738 O O . TYR A 1 219 ? 5.993 -6.987 5.488 1.00 93.25 219 TYR A O 1
ATOM 1746 N N . ASN A 1 220 ? 7.512 -5.323 5.477 1.00 90.69 220 ASN A N 1
ATOM 1747 C CA . ASN A 1 220 ? 7.855 -5.438 4.055 1.00 90.69 220 ASN A CA 1
ATOM 1748 C C . ASN A 1 220 ? 9.051 -6.360 3.825 1.00 90.69 220 ASN A C 1
ATOM 1750 O O . ASN A 1 220 ? 10.048 -6.287 4.538 1.00 90.69 220 ASN A O 1
ATOM 1754 N N . MET A 1 221 ? 8.960 -7.180 2.784 1.00 88.94 221 MET A N 1
ATOM 1755 C CA . MET A 1 221 ? 9.997 -8.102 2.348 1.00 88.94 221 MET A CA 1
ATOM 1756 C C . MET A 1 221 ? 10.392 -7.813 0.900 1.00 88.94 221 MET A C 1
ATOM 1758 O O . MET A 1 221 ? 9.543 -7.547 0.050 1.00 88.94 221 MET A O 1
ATOM 1762 N N . ILE A 1 222 ? 11.677 -7.988 0.600 1.00 86.75 222 ILE A N 1
ATOM 1763 C CA . ILE A 1 222 ? 12.178 -7.996 -0.778 1.00 86.75 222 ILE A CA 1
ATOM 1764 C C . ILE A 1 222 ? 11.540 -9.164 -1.544 1.00 86.75 222 ILE A C 1
ATOM 1766 O O . ILE A 1 222 ? 11.479 -10.280 -1.021 1.00 86.75 222 ILE A O 1
ATOM 1770 N N . GLY A 1 223 ? 11.114 -8.920 -2.789 1.00 87.44 223 GLY A N 1
ATOM 1771 C CA . GLY A 1 223 ? 10.566 -9.943 -3.686 1.00 87.44 223 GLY A CA 1
ATOM 1772 C C . GLY A 1 223 ? 11.444 -11.194 -3.818 1.00 87.44 223 GLY A C 1
ATOM 1773 O O . GLY A 1 223 ? 12.670 -11.121 -3.817 1.00 87.44 223 GLY A O 1
ATOM 1774 N N . TYR A 1 224 ? 10.810 -12.353 -3.974 1.00 89.44 224 TYR A N 1
ATOM 1775 C CA . TYR A 1 224 ? 11.420 -13.682 -4.049 1.00 89.44 224 TYR A CA 1
ATOM 1776 C C . TYR A 1 224 ? 12.503 -13.801 -5.128 1.00 89.44 224 TYR A C 1
ATOM 1778 O O . TYR A 1 224 ? 13.535 -14.445 -4.923 1.00 89.44 224 TYR A O 1
ATOM 1786 N N . ALA A 1 225 ? 12.258 -13.181 -6.282 1.00 84.88 225 ALA A N 1
ATOM 1787 C CA . ALA A 1 225 ? 13.151 -13.199 -7.438 1.00 84.88 225 ALA A CA 1
ATOM 1788 C C . ALA A 1 225 ? 13.918 -11.883 -7.637 1.00 84.88 225 ALA A C 1
ATOM 1790 O O . ALA A 1 225 ? 14.600 -11.704 -8.644 1.00 84.88 225 ALA A O 1
ATOM 1791 N N . ALA A 1 226 ? 13.810 -10.946 -6.693 1.00 81.44 226 ALA A N 1
ATOM 1792 C CA . ALA A 1 226 ? 14.576 -9.710 -6.748 1.00 81.44 226 ALA A CA 1
ATOM 1793 C C . ALA A 1 226 ? 16.078 -9.969 -6.522 1.00 81.44 226 ALA A C 1
ATOM 1795 O O . ALA A 1 226 ? 16.476 -11.018 -6.010 1.00 81.44 226 ALA A O 1
ATOM 1796 N N . LEU A 1 227 ? 16.900 -8.979 -6.890 1.00 80.06 227 LEU A N 1
ATOM 1797 C CA . LEU A 1 227 ? 18.348 -8.957 -6.646 1.00 80.06 227 LEU A CA 1
ATOM 1798 C C . LEU A 1 227 ? 19.081 -10.204 -7.172 1.00 80.06 227 LEU A C 1
ATOM 1800 O O . LEU A 1 227 ? 19.858 -10.818 -6.447 1.00 80.06 227 LEU A O 1
ATOM 1804 N N . ASP A 1 228 ? 18.817 -10.586 -8.424 1.00 80.00 228 ASP A N 1
ATOM 1805 C CA . ASP A 1 228 ? 19.412 -11.773 -9.055 1.00 80.00 228 ASP A CA 1
ATOM 1806 C C . ASP A 1 228 ? 19.108 -13.077 -8.301 1.00 80.00 228 ASP A C 1
ATOM 1808 O O . ASP A 1 228 ? 19.992 -13.834 -7.911 1.00 80.00 228 ASP A O 1
ATOM 1812 N N . TYR A 1 229 ? 17.821 -13.299 -8.015 1.00 78.25 229 TYR A N 1
ATOM 1813 C CA . TYR A 1 229 ? 17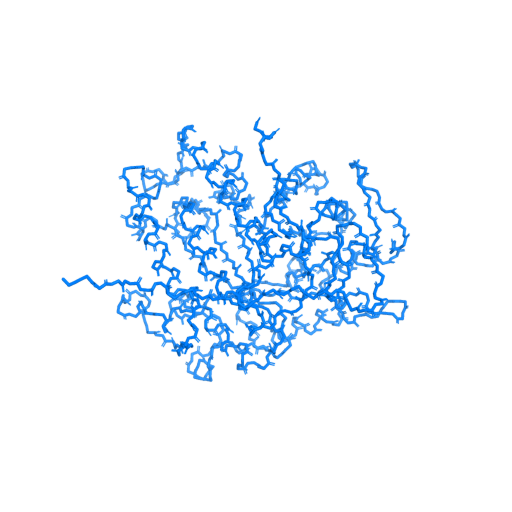.354 -14.407 -7.179 1.00 78.25 229 TYR A CA 1
ATOM 1814 C C . TYR A 1 229 ? 17.981 -14.451 -5.772 1.00 78.25 229 TYR A C 1
ATOM 1816 O O . TYR A 1 229 ? 18.025 -15.514 -5.149 1.00 78.25 229 TYR A O 1
ATOM 1824 N N . ASN A 1 230 ? 18.386 -13.309 -5.214 1.00 78.38 230 ASN A N 1
ATOM 1825 C CA . ASN A 1 230 ? 18.783 -13.178 -3.805 1.00 78.38 230 ASN A CA 1
ATOM 1826 C C . ASN A 1 230 ? 17.683 -12.526 -2.953 1.00 78.38 230 ASN A C 1
ATOM 1828 O O . ASN A 1 230 ? 17.968 -11.795 -2.005 1.00 78.38 230 ASN A O 1
ATOM 1832 N N . GLY A 1 231 ? 16.417 -12.782 -3.296 1.00 80.88 231 GLY A N 1
ATOM 1833 C CA . GLY A 1 231 ? 15.262 -12.351 -2.513 1.00 80.88 231 GLY A CA 1
ATOM 1834 C C . GLY A 1 231 ? 15.328 -12.791 -1.045 1.00 80.88 231 GLY A C 1
ATOM 1835 O O . GLY A 1 231 ? 15.968 -13.786 -0.699 1.00 80.88 231 GLY A O 1
ATOM 1836 N N . GLY A 1 232 ? 14.647 -12.043 -0.173 1.00 79.50 232 GLY A N 1
ATOM 1837 C CA . GLY A 1 232 ? 14.846 -12.140 1.277 1.00 79.50 232 GLY A CA 1
ATOM 1838 C C . GLY A 1 232 ? 14.258 -13.388 1.942 1.00 79.50 232 GLY A C 1
ATOM 1839 O O . GLY A 1 232 ? 14.813 -13.864 2.931 1.00 79.50 232 GLY A O 1
ATOM 1840 N N . TYR A 1 233 ? 13.154 -13.938 1.425 1.00 90.25 233 TYR A N 1
ATOM 1841 C CA . TYR A 1 233 ? 12.387 -14.993 2.101 1.00 90.25 233 TYR A CA 1
ATOM 1842 C C . TYR A 1 233 ? 12.420 -16.356 1.394 1.00 90.25 233 TYR A C 1
ATOM 1844 O O . TYR A 1 233 ? 12.532 -16.461 0.173 1.00 90.25 233 TYR A O 1
ATOM 1852 N N . ALA A 1 234 ? 12.317 -17.417 2.195 1.00 93.62 234 ALA A N 1
ATOM 1853 C CA . ALA A 1 234 ? 12.327 -18.809 1.764 1.00 93.62 234 ALA A CA 1
ATOM 1854 C C . ALA A 1 234 ? 10.910 -19.314 1.465 1.00 93.62 234 ALA A C 1
ATOM 1856 O O . ALA A 1 234 ? 10.041 -19.263 2.338 1.00 93.62 234 ALA A O 1
ATOM 1857 N N . ALA A 1 235 ? 10.705 -19.868 0.269 1.00 95.56 235 ALA A N 1
ATOM 1858 C CA . ALA A 1 235 ? 9.470 -20.553 -0.117 1.00 95.56 235 ALA A CA 1
ATOM 1859 C C . ALA A 1 235 ? 9.524 -22.065 0.170 1.00 95.56 235 ALA A C 1
ATOM 1861 O O . ALA A 1 235 ? 8.494 -22.733 0.203 1.00 95.56 235 ALA A O 1
ATOM 1862 N N . SER A 1 236 ? 10.718 -22.618 0.398 1.00 96.12 236 SER A N 1
ATOM 1863 C CA . SER A 1 236 ? 10.940 -24.050 0.606 1.00 96.12 236 SER A CA 1
ATOM 1864 C C . SER A 1 236 ? 11.992 -24.320 1.693 1.00 96.12 236 SER A C 1
ATOM 1866 O O . SER A 1 236 ? 12.653 -23.408 2.190 1.00 96.12 236 SER A O 1
ATOM 1868 N N . ARG A 1 237 ? 12.164 -25.590 2.087 1.00 95.69 237 ARG A N 1
ATOM 1869 C CA . ARG A 1 237 ? 13.285 -25.998 2.959 1.00 95.69 237 ARG A CA 1
ATOM 1870 C C . ARG A 1 237 ? 14.633 -25.868 2.255 1.00 95.69 237 ARG A C 1
ATOM 1872 O O . ARG A 1 237 ? 15.595 -25.435 2.880 1.00 95.69 237 ARG A O 1
ATOM 1879 N N . GLU A 1 238 ? 14.669 -26.172 0.963 1.00 95.19 238 GLU A N 1
ATOM 1880 C CA . GLU A 1 238 ? 15.857 -26.036 0.122 1.00 95.19 238 GLU A CA 1
ATOM 1881 C C . GLU A 1 238 ? 16.344 -24.580 0.074 1.00 95.19 238 GLU A C 1
ATOM 1883 O O . GLU A 1 238 ? 17.536 -24.322 0.224 1.00 95.19 238 GLU A O 1
ATOM 1888 N N . ASP A 1 239 ? 15.425 -23.613 -0.006 1.00 93.81 239 ASP A N 1
ATOM 1889 C CA . ASP A 1 239 ? 15.738 -22.179 0.044 1.00 93.81 239 ASP A CA 1
ATOM 1890 C C . ASP A 1 239 ? 16.466 -21.788 1.342 1.00 93.81 239 ASP A C 1
ATOM 1892 O O . ASP A 1 239 ? 17.376 -20.956 1.328 1.00 93.81 239 ASP A O 1
ATOM 1896 N N . VAL A 1 240 ? 16.085 -22.391 2.471 1.00 92.31 240 VAL A N 1
ATOM 1897 C CA . VAL A 1 240 ? 16.737 -22.151 3.767 1.00 92.31 240 VAL A CA 1
ATOM 1898 C C . VAL A 1 240 ? 18.126 -22.788 3.791 1.00 92.31 240 VAL A C 1
ATOM 1900 O O . VAL A 1 240 ? 19.096 -22.152 4.198 1.00 92.31 240 VAL A O 1
ATOM 1903 N N . GLU A 1 241 ? 18.224 -24.044 3.366 1.00 93.38 241 GLU A N 1
ATOM 1904 C CA . GLU A 1 241 ? 19.426 -24.866 3.530 1.00 93.38 241 GLU A CA 1
ATOM 1905 C C . GLU A 1 241 ? 20.528 -24.521 2.519 1.00 93.38 241 GLU A C 1
ATOM 1907 O O . GLU A 1 241 ? 21.701 -24.443 2.890 1.00 93.38 241 GLU A O 1
ATOM 1912 N N . LEU A 1 242 ? 20.162 -24.280 1.258 1.00 91.31 242 LEU A N 1
ATOM 1913 C CA . LEU A 1 242 ? 21.107 -24.043 0.163 1.00 91.31 242 LEU A CA 1
ATOM 1914 C C . LEU A 1 242 ? 21.286 -22.558 -0.152 1.00 91.31 242 LEU A C 1
ATOM 1916 O O . LEU A 1 242 ? 22.400 -22.124 -0.446 1.00 91.31 242 LEU A O 1
ATOM 1920 N N . HIS A 1 243 ? 20.208 -21.775 -0.065 1.00 88.12 243 HIS A N 1
ATOM 1921 C CA . HIS A 1 243 ? 20.203 -20.362 -0.460 1.00 88.12 243 HIS A CA 1
ATOM 1922 C C . HIS A 1 243 ? 20.217 -19.394 0.730 1.00 88.12 243 HIS A C 1
ATOM 1924 O O . HIS A 1 243 ? 20.284 -18.185 0.526 1.00 88.12 243 HIS A O 1
ATOM 1930 N N . ARG A 1 244 ? 20.197 -19.914 1.969 1.00 86.31 244 ARG A N 1
ATOM 1931 C CA . ARG A 1 244 ? 20.237 -19.137 3.224 1.00 86.31 244 ARG A CA 1
ATOM 1932 C C . ARG A 1 244 ? 19.154 -18.057 3.308 1.00 86.31 244 ARG A C 1
ATOM 1934 O O . ARG A 1 244 ? 19.345 -17.037 3.969 1.00 86.31 244 ARG A O 1
ATOM 1941 N N . ARG A 1 245 ? 18.018 -18.277 2.644 1.00 90.00 245 ARG A N 1
ATOM 1942 C CA . ARG A 1 245 ? 16.890 -17.343 2.666 1.00 90.00 245 ARG A CA 1
ATOM 1943 C C . ARG A 1 245 ? 16.148 -17.415 3.997 1.00 90.00 245 ARG A C 1
ATOM 1945 O O . ARG A 1 245 ? 16.158 -18.437 4.688 1.00 90.00 245 ARG A O 1
ATOM 1952 N N . VAL A 1 246 ? 15.477 -16.325 4.358 1.00 90.19 246 VAL A N 1
ATOM 1953 C CA . VAL A 1 246 ? 14.809 -16.195 5.654 1.00 90.19 246 VAL A CA 1
ATOM 1954 C C . VAL A 1 246 ? 13.499 -16.966 5.668 1.00 90.19 246 VAL A C 1
ATOM 1956 O O . VAL A 1 246 ? 12.584 -16.695 4.893 1.00 90.19 246 VAL A O 1
ATOM 1959 N N . LYS A 1 247 ? 13.362 -17.905 6.603 1.00 94.56 247 LYS A N 1
ATOM 1960 C CA . LYS A 1 247 ? 12.062 -18.506 6.892 1.00 94.56 247 LYS A CA 1
ATOM 1961 C C . LYS A 1 247 ? 11.196 -17.473 7.621 1.00 94.56 247 LYS A C 1
ATOM 1963 O O . LYS A 1 247 ? 11.613 -16.926 8.636 1.00 94.56 247 LYS A O 1
ATOM 1968 N N . LEU A 1 248 ? 9.976 -17.232 7.149 1.00 95.19 248 LEU A N 1
ATOM 1969 C CA . LEU A 1 248 ? 9.039 -16.373 7.876 1.00 95.19 248 LEU A CA 1
ATOM 1970 C C . LEU A 1 248 ? 8.696 -16.981 9.254 1.00 95.19 248 LEU A C 1
ATOM 1972 O O . LEU A 1 248 ? 8.663 -18.210 9.402 1.00 95.19 248 LEU A O 1
ATOM 1976 N N . PRO A 1 249 ? 8.436 -16.161 10.284 1.00 95.56 249 PRO A N 1
ATOM 1977 C CA . PRO A 1 249 ? 8.045 -16.670 11.589 1.00 95.56 249 PRO A CA 1
ATOM 1978 C C . PRO A 1 249 ? 6.550 -17.024 11.631 1.00 95.56 249 PRO A C 1
ATOM 1980 O O . PRO A 1 249 ? 5.730 -16.438 10.929 1.00 95.56 249 PRO A O 1
ATOM 1983 N N . ALA A 1 250 ? 6.171 -17.963 12.501 1.00 96.69 250 ALA A N 1
ATOM 1984 C CA . ALA A 1 250 ? 4.784 -18.432 12.617 1.00 96.69 250 ALA A CA 1
ATOM 1985 C C . ALA A 1 250 ? 3.798 -17.354 13.114 1.00 96.69 250 ALA A C 1
ATOM 1987 O O . ALA A 1 250 ? 2.593 -17.497 12.929 1.00 96.69 250 ALA A O 1
ATOM 1988 N N . ASN A 1 251 ? 4.296 -16.289 13.752 1.00 96.50 251 ASN A N 1
ATOM 1989 C CA . ASN A 1 251 ? 3.501 -15.157 14.236 1.00 96.50 251 ASN A CA 1
ATOM 1990 C C . ASN A 1 251 ? 3.409 -13.995 13.231 1.00 96.50 251 ASN A C 1
ATOM 1992 O O . ASN A 1 251 ? 2.967 -12.910 13.615 1.00 96.50 251 ASN A O 1
ATOM 1996 N N . ALA A 1 252 ? 3.835 -14.194 11.979 1.00 95.62 252 ALA A N 1
ATOM 1997 C CA . ALA A 1 252 ? 3.682 -13.185 10.940 1.00 95.62 252 ALA A CA 1
ATOM 1998 C C . ALA A 1 252 ? 2.200 -12.826 10.731 1.00 95.62 252 ALA A C 1
ATOM 2000 O O . ALA A 1 252 ? 1.320 -13.688 10.763 1.00 95.62 252 ALA A O 1
ATOM 2001 N N . GLN A 1 253 ? 1.940 -11.533 10.537 1.00 96.06 253 GLN A N 1
ATOM 2002 C CA . GLN A 1 253 ? 0.601 -10.971 10.342 1.00 96.06 253 GLN A CA 1
ATOM 2003 C C . GLN A 1 253 ? 0.481 -10.457 8.903 1.00 96.06 253 GLN A C 1
ATOM 2005 O O . GLN A 1 253 ? 0.392 -11.260 7.988 1.00 96.06 253 GLN A O 1
ATOM 2010 N N . ALA A 1 254 ? 0.526 -9.151 8.641 1.00 96.75 254 ALA A N 1
ATOM 2011 C CA . ALA A 1 254 ? 0.606 -8.664 7.265 1.00 96.75 254 ALA A CA 1
ATOM 2012 C C . ALA A 1 254 ? 2.059 -8.690 6.757 1.00 96.75 254 ALA A C 1
ATOM 2014 O O . ALA A 1 254 ? 2.985 -8.283 7.470 1.00 96.75 254 ALA A O 1
ATOM 2015 N N . ILE A 1 255 ? 2.247 -9.152 5.521 1.00 95.12 255 ILE A N 1
ATOM 2016 C CA . ILE A 1 255 ? 3.540 -9.247 4.842 1.00 95.12 255 ILE A CA 1
ATOM 2017 C C . ILE A 1 255 ? 3.436 -8.516 3.507 1.00 95.12 255 ILE A C 1
ATOM 2019 O O . ILE A 1 255 ? 2.715 -8.951 2.611 1.00 95.12 255 ILE A O 1
ATOM 2023 N N . GLY A 1 256 ? 4.145 -7.396 3.399 1.00 93.31 256 GLY A N 1
ATOM 2024 C CA . GLY A 1 256 ? 4.300 -6.636 2.165 1.00 93.31 256 GLY A CA 1
ATOM 2025 C C . GLY A 1 256 ? 5.388 -7.233 1.288 1.00 93.31 256 GLY A C 1
ATOM 2026 O O . GLY A 1 256 ? 6.389 -7.695 1.834 1.00 93.31 256 GLY A O 1
ATOM 2027 N N . VAL A 1 257 ? 5.228 -7.200 -0.035 1.00 91.25 257 VAL A N 1
ATOM 2028 C CA . VAL A 1 257 ? 6.304 -7.590 -0.956 1.00 91.25 257 VAL A CA 1
ATOM 2029 C C . VAL A 1 257 ? 6.567 -6.556 -2.045 1.00 91.25 257 VAL A C 1
ATOM 2031 O O . VAL A 1 257 ? 5.675 -6.168 -2.802 1.00 91.25 257 VAL A O 1
ATOM 2034 N N . ASP A 1 258 ? 7.851 -6.220 -2.110 1.00 86.31 258 ASP A N 1
ATOM 2035 C CA . ASP A 1 258 ? 8.624 -5.475 -3.096 1.00 86.31 258 ASP A CA 1
ATOM 2036 C C . ASP A 1 258 ? 8.579 -5.999 -4.530 1.00 86.31 258 ASP A C 1
ATOM 2038 O O . ASP A 1 258 ? 9.473 -6.767 -4.901 1.00 86.31 258 ASP A O 1
ATOM 2042 N N . VAL A 1 259 ? 7.605 -5.621 -5.363 1.00 85.00 259 VAL A N 1
ATOM 2043 C CA . VAL A 1 259 ? 7.559 -6.101 -6.758 1.00 85.00 259 VAL A CA 1
ATOM 2044 C C . VAL A 1 259 ? 7.383 -4.936 -7.732 1.00 85.00 259 VAL A C 1
ATOM 2046 O O . VAL A 1 259 ? 6.323 -4.667 -8.307 1.00 85.00 259 VAL A O 1
ATOM 2049 N N . TYR A 1 260 ? 8.485 -4.224 -7.936 1.00 86.00 260 TYR A N 1
ATOM 2050 C CA . TYR A 1 260 ? 8.540 -3.068 -8.820 1.00 86.00 260 TYR A CA 1
ATOM 2051 C C . TYR A 1 260 ? 8.815 -3.471 -10.280 1.00 86.00 260 TYR A C 1
ATOM 2053 O O . TYR A 1 260 ? 9.839 -4.079 -10.584 1.00 86.00 260 TYR A O 1
ATOM 2061 N N . HIS A 1 261 ? 7.928 -3.091 -11.205 1.00 89.12 261 HIS A N 1
ATOM 2062 C CA . HIS A 1 261 ? 8.213 -2.985 -12.646 1.00 89.12 261 HIS A CA 1
ATOM 2063 C C . HIS A 1 261 ? 8.664 -1.560 -12.939 1.00 89.12 261 HIS A C 1
ATOM 2065 O O . HIS A 1 261 ? 7.864 -0.681 -13.269 1.00 89.12 261 HIS A O 1
ATOM 2071 N N . TYR A 1 262 ? 9.956 -1.313 -12.777 1.00 88.75 262 TYR A N 1
ATOM 2072 C CA . TYR A 1 262 ? 10.534 -0.079 -13.287 1.00 88.75 262 TYR A CA 1
ATOM 2073 C C . TYR A 1 262 ? 10.476 -0.051 -14.816 1.00 88.75 262 TYR A C 1
ATOM 2075 O O . TYR A 1 262 ? 10.373 -1.085 -15.465 1.00 88.75 262 TYR A O 1
ATOM 2083 N N . TRP A 1 263 ? 10.536 1.136 -15.402 1.00 92.94 263 TRP A N 1
ATOM 2084 C CA . TRP A 1 263 ? 10.730 1.297 -16.841 1.00 92.94 263 TRP A CA 1
ATOM 2085 C C . TRP A 1 263 ? 12.114 1.906 -17.053 1.00 92.94 263 TRP A C 1
ATOM 2087 O O . TRP A 1 263 ? 12.250 3.080 -17.388 1.00 92.94 263 TRP A O 1
ATOM 2097 N N . GLY A 1 264 ? 13.159 1.127 -16.749 1.00 91.81 264 GLY A N 1
ATOM 2098 C CA . GLY A 1 264 ? 14.548 1.588 -16.808 1.00 91.81 264 GLY A CA 1
ATOM 2099 C C . GLY A 1 264 ? 14.994 1.879 -18.236 1.00 91.81 264 GLY A C 1
ATOM 2100 O O . GLY A 1 264 ? 14.686 1.115 -19.155 1.00 91.81 264 GLY A O 1
ATOM 2101 N N . HIS A 1 265 ? 15.711 2.983 -18.432 1.00 91.50 265 HIS A N 1
ATOM 2102 C CA . HIS A 1 265 ? 16.148 3.436 -19.754 1.00 91.50 265 HIS A CA 1
ATOM 2103 C C . HIS A 1 265 ? 17.022 2.412 -20.494 1.00 91.50 265 HIS A C 1
ATOM 2105 O O . HIS A 1 265 ? 17.012 2.378 -21.723 1.00 91.50 265 HIS A O 1
ATOM 2111 N N . LYS A 1 266 ? 17.790 1.581 -19.775 1.00 88.38 266 LYS A N 1
ATOM 2112 C CA . LYS A 1 266 ? 18.742 0.635 -20.383 1.00 88.38 266 LYS A CA 1
ATOM 2113 C C . LYS A 1 266 ? 18.078 -0.609 -20.969 1.00 88.38 266 LYS A C 1
ATOM 2115 O O . LYS A 1 266 ? 18.641 -1.222 -21.872 1.00 88.38 266 LYS A O 1
ATOM 2120 N N . TRP A 1 267 ? 16.933 -1.012 -20.429 1.00 87.06 267 TRP A N 1
ATOM 2121 C CA . TRP A 1 267 ? 16.321 -2.317 -20.711 1.00 87.06 267 TRP A CA 1
ATOM 2122 C C . TRP A 1 267 ? 14.841 -2.234 -21.088 1.00 87.06 267 TRP A C 1
ATOM 2124 O O . TRP A 1 267 ? 14.283 -3.222 -21.568 1.00 87.06 267 TRP A O 1
ATOM 2134 N N . SER A 1 268 ? 14.203 -1.070 -20.938 1.00 92.06 268 SER A N 1
ATOM 2135 C CA . SER A 1 268 ? 12.872 -0.849 -21.502 1.00 92.06 268 SER A CA 1
ATOM 2136 C C . SER A 1 268 ? 12.951 -0.874 -23.031 1.00 92.06 268 SER A C 1
ATOM 2138 O O . SER A 1 268 ? 13.804 -0.204 -23.613 1.00 92.06 268 SER A O 1
ATOM 2140 N N . PRO A 1 269 ? 12.059 -1.606 -23.716 1.00 91.81 269 PRO A N 1
ATOM 2141 C CA . PRO A 1 269 ? 12.117 -1.752 -25.172 1.00 91.81 269 PRO A CA 1
ATOM 2142 C C . PRO A 1 269 ? 11.750 -0.471 -25.940 1.00 91.81 269 PRO A C 1
ATOM 2144 O O . PRO A 1 269 ? 11.965 -0.399 -27.149 1.00 91.81 269 PRO A O 1
ATOM 2147 N N . PHE A 1 270 ? 11.128 0.497 -25.267 1.00 94.69 270 PHE A N 1
ATOM 2148 C CA . PHE A 1 270 ? 10.691 1.787 -25.796 1.00 94.69 270 PHE A CA 1
ATOM 2149 C C . PHE A 1 270 ? 10.324 2.722 -24.635 1.00 94.69 270 PHE A C 1
ATOM 2151 O O . PHE A 1 270 ? 10.138 2.270 -23.503 1.00 94.69 270 PHE A O 1
ATOM 2158 N N . ASP A 1 271 ? 10.159 4.007 -24.942 1.00 93.75 271 ASP A N 1
ATOM 2159 C CA . ASP A 1 271 ? 9.554 4.975 -24.032 1.00 93.75 271 ASP A CA 1
ATOM 2160 C C . ASP A 1 271 ? 8.034 4.730 -23.947 1.00 93.75 271 ASP A C 1
ATOM 2162 O O . ASP A 1 271 ? 7.338 4.799 -24.968 1.00 93.75 271 ASP A O 1
ATOM 2166 N N . PRO A 1 272 ? 7.473 4.432 -22.762 1.00 92.00 272 PRO A N 1
ATOM 2167 C CA . PRO A 1 272 ? 6.042 4.214 -22.621 1.00 92.00 272 PRO A CA 1
ATOM 2168 C C . PRO A 1 272 ? 5.202 5.473 -22.895 1.00 92.00 272 PRO A C 1
ATOM 2170 O O . PRO A 1 272 ? 4.013 5.328 -23.191 1.00 92.00 272 PRO A O 1
ATOM 2173 N N . ALA A 1 273 ? 5.776 6.678 -22.831 1.00 89.25 273 ALA A N 1
ATOM 2174 C CA . ALA A 1 273 ? 5.103 7.935 -23.150 1.00 89.25 273 ALA A CA 1
ATOM 2175 C C . ALA A 1 273 ? 5.080 8.260 -24.656 1.00 89.25 273 ALA A C 1
ATOM 2177 O O . ALA A 1 273 ? 4.325 9.143 -25.067 1.00 89.25 273 ALA A O 1
ATOM 2178 N N . ASP A 1 274 ? 5.837 7.539 -25.492 1.00 89.88 274 ASP A N 1
ATOM 2179 C CA . ASP A 1 274 ? 5.774 7.697 -26.947 1.00 89.88 274 ASP A CA 1
ATOM 2180 C C . ASP A 1 274 ? 4.415 7.207 -27.478 1.00 89.88 274 ASP A C 1
ATOM 2182 O O . ASP A 1 274 ? 4.099 6.010 -27.502 1.00 89.88 274 ASP A O 1
ATOM 2186 N N . LEU A 1 275 ? 3.590 8.160 -27.918 1.00 83.19 275 LEU A N 1
ATOM 2187 C CA . LEU A 1 275 ? 2.242 7.909 -28.431 1.00 83.19 275 LEU A CA 1
ATOM 2188 C C . LEU A 1 275 ? 2.228 7.179 -29.781 1.00 83.19 275 LEU A C 1
ATOM 2190 O O . LEU A 1 275 ? 1.184 6.649 -30.166 1.00 83.19 275 LEU A O 1
ATOM 2194 N N . SER A 1 276 ? 3.356 7.111 -30.495 1.00 89.81 276 SER A N 1
ATOM 2195 C CA . SER A 1 276 ? 3.478 6.284 -31.699 1.00 89.81 276 SER A CA 1
ATOM 2196 C C . SER A 1 276 ? 3.507 4.787 -31.370 1.00 89.81 276 SER A C 1
ATOM 2198 O O . SER A 1 276 ? 3.142 3.959 -32.210 1.00 89.81 276 SER A O 1
ATOM 2200 N N . ILE A 1 277 ? 3.870 4.425 -30.133 1.00 93.50 277 ILE A N 1
ATOM 2201 C CA . ILE A 1 277 ? 3.831 3.050 -29.644 1.00 93.50 277 ILE A CA 1
ATOM 2202 C C . ILE A 1 277 ? 2.386 2.687 -29.270 1.00 93.50 277 ILE A C 1
ATOM 2204 O O . ILE A 1 277 ? 1.820 3.275 -28.336 1.00 93.50 277 ILE A O 1
ATOM 2208 N N . PRO A 1 278 ? 1.775 1.676 -29.925 1.00 94.44 278 PRO A N 1
ATOM 2209 C CA . PRO A 1 278 ? 0.429 1.236 -29.585 1.00 94.44 278 PRO A CA 1
ATOM 2210 C C . PRO A 1 278 ? 0.332 0.839 -28.112 1.00 94.44 278 PRO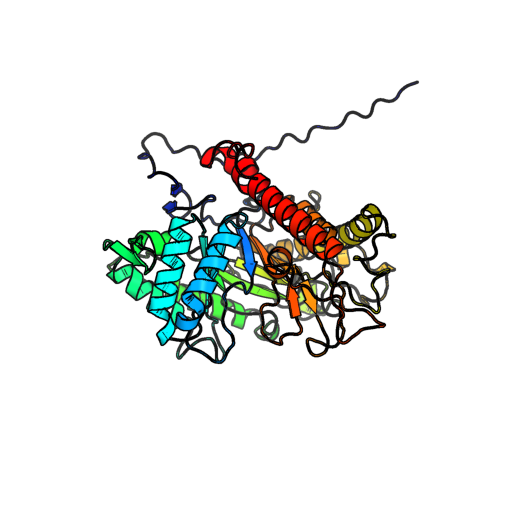 A C 1
ATOM 2212 O O . PRO A 1 278 ? 1.148 0.056 -27.622 1.00 94.44 278 PRO A O 1
ATOM 2215 N N . ARG A 1 279 ? -0.708 1.308 -27.416 1.00 92.25 279 ARG A N 1
ATOM 2216 C CA . ARG A 1 279 ? -0.923 1.015 -25.985 1.00 92.25 279 ARG A CA 1
ATOM 2217 C C . ARG A 1 279 ? -1.007 -0.481 -25.687 1.00 92.25 279 ARG A C 1
ATOM 2219 O O . ARG A 1 279 ? -0.497 -0.939 -24.673 1.00 92.25 279 ARG A O 1
ATOM 2226 N N . ALA A 1 280 ? -1.516 -1.269 -26.636 1.00 95.19 280 ALA A N 1
ATOM 2227 C CA . ALA A 1 280 ? -1.506 -2.730 -26.565 1.00 95.19 280 ALA A CA 1
ATOM 2228 C C . ALA A 1 280 ? -0.091 -3.336 -26.440 1.00 95.19 280 ALA A C 1
ATOM 2230 O O . ALA A 1 280 ? 0.064 -4.372 -25.803 1.00 95.19 280 ALA A O 1
ATOM 2231 N N . ARG A 1 281 ? 0.951 -2.702 -27.003 1.00 96.75 281 ARG A N 1
ATOM 2232 C CA . ARG A 1 281 ? 2.345 -3.157 -26.839 1.00 96.75 281 ARG A CA 1
ATOM 2233 C C . ARG A 1 281 ? 2.886 -2.851 -25.446 1.00 96.75 281 ARG A C 1
ATOM 2235 O O . ARG A 1 281 ? 3.567 -3.701 -24.883 1.00 96.75 281 ARG A O 1
ATOM 2242 N N . VAL A 1 282 ? 2.565 -1.678 -24.892 1.00 95.50 282 VAL A N 1
ATOM 2243 C CA . VAL A 1 282 ? 2.892 -1.339 -23.495 1.00 95.50 282 VAL A CA 1
ATOM 2244 C C . VAL A 1 282 ? 2.225 -2.343 -22.563 1.00 95.50 282 VAL A C 1
ATOM 2246 O O . VAL A 1 282 ? 2.897 -2.971 -21.753 1.00 95.50 282 VAL A O 1
ATOM 2249 N N . ARG A 1 283 ? 0.925 -2.583 -22.772 1.00 95.75 283 ARG A N 1
ATOM 2250 C CA . ARG A 1 283 ? 0.153 -3.552 -21.997 1.00 95.75 283 ARG A CA 1
ATOM 2251 C C . ARG A 1 283 ? 0.716 -4.968 -22.086 1.00 95.75 283 ARG A C 1
ATOM 2253 O O . ARG A 1 283 ? 0.861 -5.603 -21.053 1.00 95.75 283 ARG A O 1
ATOM 2260 N N . ALA A 1 284 ? 1.083 -5.445 -23.276 1.00 96.06 284 ALA A N 1
ATOM 2261 C CA . ALA A 1 284 ? 1.667 -6.777 -23.440 1.00 96.06 284 ALA A CA 1
ATOM 2262 C C . ALA A 1 284 ? 2.996 -6.940 -22.679 1.00 96.06 284 ALA A C 1
ATOM 2264 O O . ALA A 1 284 ? 3.246 -8.000 -22.111 1.00 96.06 284 ALA A O 1
ATOM 2265 N N . HIS A 1 285 ? 3.830 -5.895 -22.633 1.00 95.19 285 HIS A N 1
ATOM 2266 C CA . HIS A 1 285 ? 5.058 -5.910 -21.836 1.00 95.19 285 HIS A CA 1
ATOM 2267 C C . HIS A 1 285 ? 4.754 -5.992 -20.331 1.00 95.19 285 HIS A C 1
ATOM 2269 O O . HIS A 1 285 ? 5.344 -6.811 -19.627 1.00 95.19 285 HIS A O 1
ATOM 2275 N N . SER A 1 286 ? 3.797 -5.197 -19.843 1.00 95.19 286 SER A N 1
ATOM 2276 C CA . SER A 1 286 ? 3.353 -5.246 -18.445 1.00 95.19 286 SER A CA 1
ATOM 2277 C C . SER A 1 286 ? 2.719 -6.591 -18.080 1.00 95.19 286 SER A C 1
ATOM 2279 O O . SER A 1 286 ? 3.034 -7.149 -17.032 1.00 95.19 286 SER A O 1
ATOM 2281 N N . ASP A 1 287 ? 1.878 -7.148 -18.954 1.00 96.38 287 ASP A N 1
ATOM 2282 C CA . ASP A 1 287 ? 1.231 -8.444 -18.740 1.00 96.38 287 ASP A CA 1
ATOM 2283 C C . ASP A 1 287 ? 2.249 -9.584 -18.670 1.00 96.38 287 ASP A C 1
ATOM 2285 O O . ASP A 1 287 ? 2.081 -10.490 -17.859 1.00 96.38 287 ASP A O 1
ATOM 2289 N N . GLU A 1 288 ? 3.327 -9.538 -19.455 1.00 95.06 288 GLU A N 1
ATOM 2290 C CA . GLU A 1 288 ? 4.398 -10.533 -19.363 1.00 95.06 288 GLU A CA 1
ATOM 2291 C C . GLU A 1 288 ? 5.137 -10.452 -18.022 1.00 95.06 288 GLU A C 1
ATOM 2293 O O . GLU A 1 288 ? 5.347 -11.473 -17.362 1.00 95.06 288 GLU A O 1
ATOM 2298 N N . TRP A 1 289 ? 5.453 -9.240 -17.559 1.00 93.00 289 TRP A N 1
ATOM 2299 C CA . TRP A 1 289 ? 6.044 -9.046 -16.235 1.00 93.00 289 TRP A CA 1
ATOM 2300 C C . TRP A 1 289 ? 5.125 -9.573 -15.123 1.00 93.00 289 TRP A C 1
ATOM 2302 O O . TRP A 1 289 ? 5.569 -10.291 -14.226 1.00 93.00 289 TRP A O 1
ATOM 2312 N N . GLN A 1 290 ? 3.821 -9.293 -15.198 1.00 93.88 290 GLN A N 1
ATOM 2313 C CA . GLN A 1 290 ? 2.853 -9.792 -14.218 1.00 93.88 290 GLN A CA 1
ATOM 2314 C C . GLN A 1 290 ? 2.621 -11.300 -14.308 1.00 93.88 290 GLN A C 1
ATOM 2316 O O . GLN A 1 290 ? 2.512 -11.966 -13.277 1.00 93.88 290 GLN A O 1
ATOM 2321 N N . ARG A 1 291 ? 2.632 -11.881 -15.513 1.00 95.62 291 ARG A N 1
ATOM 2322 C CA . ARG A 1 291 ? 2.597 -13.336 -15.712 1.00 95.62 291 ARG A CA 1
ATOM 2323 C C . ARG A 1 291 ? 3.726 -14.016 -14.940 1.00 95.62 291 ARG A C 1
ATOM 2325 O O . ARG A 1 291 ? 3.487 -15.051 -14.313 1.00 95.62 291 ARG A O 1
ATOM 2332 N N . LEU A 1 292 ? 4.926 -13.443 -14.974 1.00 94.38 292 LEU A N 1
ATOM 2333 C CA . LEU A 1 292 ? 6.086 -13.957 -14.252 1.00 94.38 292 LEU A CA 1
ATOM 2334 C C . LEU A 1 292 ? 5.955 -13.743 -12.743 1.00 94.38 292 LEU A C 1
ATOM 2336 O O . LEU A 1 292 ? 6.031 -14.711 -11.990 1.00 94.38 292 LEU A O 1
ATOM 2340 N N . ARG A 1 293 ? 5.724 -12.501 -12.306 1.00 92.75 293 ARG A N 1
ATOM 2341 C CA . ARG A 1 293 ? 5.897 -12.087 -10.905 1.00 92.75 293 ARG A CA 1
ATOM 2342 C C . ARG A 1 293 ? 4.662 -12.298 -10.026 1.00 92.75 293 ARG A C 1
ATOM 2344 O O . ARG A 1 293 ? 4.776 -12.774 -8.902 1.00 92.75 293 ARG A O 1
ATOM 2351 N N . THR A 1 294 ? 3.473 -11.949 -10.508 1.00 93.88 294 THR A N 1
ATOM 2352 C CA . THR A 1 294 ? 2.307 -11.695 -9.633 1.00 93.88 294 THR A CA 1
ATOM 2353 C C . THR A 1 294 ? 1.079 -12.526 -9.955 1.00 93.88 294 THR A C 1
ATOM 2355 O O . THR A 1 294 ? 0.129 -12.582 -9.175 1.00 93.88 294 THR A O 1
ATOM 2358 N N . LYS A 1 295 ? 1.069 -13.176 -11.116 1.00 95.69 295 LYS A N 1
ATOM 2359 C CA . LYS A 1 295 ? -0.055 -13.998 -11.528 1.00 95.69 295 LYS A CA 1
ATOM 2360 C C . LYS A 1 295 ? -0.267 -15.135 -10.535 1.00 95.69 295 LYS A C 1
ATOM 2362 O O . LYS A 1 295 ? 0.644 -15.919 -10.269 1.00 95.69 295 LYS A O 1
ATOM 2367 N N . TYR A 1 296 ? -1.501 -15.263 -10.066 1.00 96.94 296 TYR A N 1
ATOM 2368 C CA . TYR A 1 296 ? -1.953 -16.455 -9.369 1.00 96.94 296 TYR A CA 1
ATOM 2369 C C . TYR A 1 296 ? -2.238 -17.588 -10.368 1.00 96.94 296 TYR A C 1
ATOM 2371 O O . TYR A 1 296 ? -2.848 -17.392 -11.421 1.00 96.94 296 TYR A O 1
ATOM 2379 N N . TYR A 1 297 ? -1.797 -18.793 -10.014 1.00 96.94 297 TYR A N 1
ATOM 2380 C CA . TYR A 1 297 ? -1.948 -20.018 -10.805 1.00 96.94 297 TYR A CA 1
ATOM 2381 C C . TYR A 1 297 ? -2.789 -20.999 -9.982 1.00 96.94 297 TYR A C 1
ATOM 2383 O O . TYR A 1 297 ? -2.249 -21.618 -9.069 1.00 96.94 297 TYR A O 1
ATOM 2391 N N . PRO A 1 298 ? -4.093 -21.161 -10.270 1.00 94.88 298 PRO A N 1
ATOM 2392 C CA . PRO A 1 298 ? -4.985 -21.983 -9.446 1.00 94.88 298 PRO A CA 1
ATOM 2393 C C . PRO A 1 298 ? -4.567 -23.454 -9.316 1.00 94.88 298 PRO A C 1
ATOM 2395 O O . PRO A 1 298 ? -4.884 -24.097 -8.323 1.00 94.88 298 PRO A O 1
ATOM 2398 N N . GLY A 1 299 ? -3.834 -23.986 -10.302 1.00 94.88 299 GLY A N 1
ATOM 2399 C CA . GLY A 1 299 ? -3.263 -25.338 -10.253 1.00 94.88 299 GLY A CA 1
ATOM 2400 C C . GLY A 1 299 ? -2.046 -25.487 -9.331 1.00 94.88 299 GLY A C 1
ATOM 2401 O O . GLY A 1 299 ? -1.490 -26.578 -9.250 1.00 94.88 299 GLY A O 1
ATOM 2402 N N . GLY A 1 300 ? -1.628 -24.411 -8.660 1.00 94.62 300 GLY A N 1
ATOM 2403 C CA . GLY A 1 300 ? -0.363 -24.331 -7.940 1.00 94.62 300 GLY A CA 1
ATOM 2404 C C . GLY A 1 300 ? 0.815 -24.020 -8.864 1.00 94.62 300 GLY A C 1
ATOM 2405 O O . GLY A 1 300 ? 0.715 -24.093 -10.091 1.00 94.62 300 GLY A O 1
ATOM 2406 N N . LEU A 1 301 ? 1.940 -23.653 -8.256 1.00 96.50 301 LEU A N 1
ATOM 2407 C CA . LEU A 1 301 ? 3.207 -23.429 -8.939 1.00 96.50 301 LEU A CA 1
ATOM 2408 C C . LEU A 1 301 ? 4.348 -23.854 -8.012 1.00 96.50 301 LEU A C 1
ATOM 2410 O O . LEU A 1 301 ? 4.465 -23.353 -6.897 1.00 96.50 301 LEU A O 1
ATOM 2414 N N . ALA A 1 302 ? 5.187 -24.781 -8.471 1.00 95.62 302 ALA A N 1
ATOM 2415 C CA . ALA A 1 302 ? 6.366 -25.211 -7.729 1.00 95.62 302 ALA A CA 1
ATOM 2416 C C . ALA A 1 302 ? 7.503 -24.207 -7.954 1.00 95.62 302 ALA A C 1
ATOM 2418 O O . ALA A 1 302 ? 8.285 -24.343 -8.899 1.00 95.62 302 ALA A O 1
ATOM 2419 N N . VAL A 1 303 ? 7.551 -23.174 -7.114 1.00 95.69 303 VAL A N 1
ATOM 2420 C CA . VAL A 1 303 ? 8.597 -22.152 -7.187 1.00 95.69 303 VAL A CA 1
ATOM 2421 C C . VAL A 1 303 ? 9.955 -22.698 -6.745 1.00 95.69 303 VAL A C 1
ATOM 2423 O O . VAL A 1 303 ? 10.032 -23.599 -5.909 1.00 95.69 303 VAL A O 1
ATOM 2426 N N . ARG A 1 304 ? 11.031 -22.157 -7.317 1.00 93.62 304 ARG A N 1
ATOM 2427 C CA . ARG A 1 304 ? 12.415 -22.521 -7.003 1.00 93.62 304 ARG A CA 1
ATOM 2428 C C . ARG A 1 304 ? 13.373 -21.380 -7.314 1.00 93.62 304 ARG A C 1
ATOM 2430 O O . ARG A 1 304 ? 13.115 -20.558 -8.190 1.00 93.62 304 ARG A O 1
ATOM 2437 N N . VAL A 1 305 ? 14.526 -21.387 -6.657 1.00 90.81 305 VAL A N 1
ATOM 2438 C CA . VAL A 1 305 ? 15.625 -20.470 -6.973 1.00 90.81 305 VAL A CA 1
ATOM 2439 C C . VAL A 1 305 ? 16.301 -20.893 -8.281 1.00 90.81 305 VAL A C 1
ATOM 2441 O O . VAL A 1 305 ? 16.613 -22.067 -8.488 1.00 90.81 305 VAL A O 1
ATOM 2444 N N . CYS A 1 306 ? 16.537 -19.930 -9.171 1.00 90.12 306 CYS A N 1
ATOM 2445 C CA . CYS A 1 306 ? 17.260 -20.120 -10.430 1.00 90.12 306 CYS A CA 1
ATOM 2446 C C . CYS A 1 306 ? 18.615 -19.386 -10.378 1.00 90.12 306 CYS A C 1
ATOM 2448 O O . CYS A 1 306 ? 18.914 -18.712 -9.397 1.00 90.12 306 CYS A O 1
ATOM 2450 N N . LYS A 1 307 ? 19.498 -19.613 -11.361 1.00 79.12 307 LYS A N 1
ATOM 2451 C CA . LYS A 1 307 ? 20.937 -19.294 -11.226 1.00 79.12 307 LYS A CA 1
ATOM 2452 C C . LYS A 1 307 ? 21.375 -17.934 -11.774 1.00 79.12 307 LYS A C 1
ATOM 2454 O O . LYS A 1 307 ? 22.446 -17.488 -11.387 1.00 79.12 307 LYS A O 1
ATOM 2459 N N . ASP A 1 308 ? 20.609 -17.343 -12.687 1.00 81.75 308 ASP A N 1
ATOM 2460 C CA . ASP A 1 308 ? 20.977 -16.094 -13.362 1.00 81.75 308 ASP A CA 1
ATOM 2461 C C . ASP A 1 308 ? 19.724 -15.382 -13.874 1.00 81.75 308 ASP A C 1
ATOM 2463 O O . ASP A 1 308 ? 19.011 -15.900 -14.735 1.00 81.75 308 ASP A O 1
ATOM 2467 N N . SER A 1 309 ? 19.407 -14.227 -13.298 1.00 81.88 309 SER A N 1
ATOM 2468 C CA . SER A 1 309 ? 18.234 -13.435 -13.672 1.00 81.88 309 SER A CA 1
ATOM 2469 C C . SER A 1 309 ? 18.394 -12.723 -15.016 1.00 81.88 309 SER A C 1
ATOM 2471 O O . SER A 1 309 ? 17.389 -12.327 -15.612 1.00 81.88 309 SER A O 1
ATOM 2473 N N . ALA A 1 310 ? 19.622 -12.595 -15.529 1.00 84.69 310 ALA A N 1
ATOM 2474 C CA . ALA A 1 310 ? 19.891 -12.085 -16.868 1.00 84.69 310 ALA A CA 1
ATOM 2475 C C . ALA A 1 310 ? 19.652 -13.145 -17.959 1.00 84.69 310 ALA A C 1
ATOM 2477 O O . ALA A 1 310 ? 19.403 -12.788 -19.114 1.00 84.69 310 ALA A O 1
ATOM 2478 N N . ASP A 1 311 ? 19.673 -14.437 -17.615 1.00 88.56 311 ASP A N 1
ATOM 2479 C CA . ASP A 1 311 ? 19.320 -15.511 -18.541 1.00 88.56 311 ASP A CA 1
ATOM 2480 C C . ASP A 1 311 ? 17.799 -15.585 -18.739 1.00 88.56 311 ASP A C 1
ATOM 2482 O O . ASP A 1 311 ? 17.059 -16.114 -17.905 1.00 88.56 311 ASP A O 1
ATOM 2486 N N . GLN A 1 312 ? 17.330 -15.115 -19.897 1.00 89.44 312 GLN A N 1
ATOM 2487 C CA . GLN A 1 312 ? 15.917 -15.155 -20.285 1.00 89.44 312 GLN A CA 1
ATOM 2488 C C . GLN A 1 312 ? 15.328 -16.573 -20.325 1.00 89.44 312 GLN A C 1
ATOM 2490 O O . GLN A 1 312 ? 14.112 -16.725 -20.224 1.00 89.44 312 GLN A O 1
ATOM 2495 N N . SER A 1 313 ? 16.147 -17.628 -20.422 1.00 90.81 313 SER A N 1
ATOM 2496 C CA . SER A 1 313 ? 15.658 -19.011 -20.325 1.00 90.81 313 SER A CA 1
ATOM 2497 C C . SER A 1 313 ? 15.060 -19.325 -18.947 1.00 90.81 313 SER A C 1
ATOM 2499 O O . SER A 1 313 ? 14.204 -20.202 -18.813 1.00 90.81 313 SER A O 1
ATOM 2501 N N . THR A 1 314 ? 15.463 -18.564 -17.927 1.00 91.62 314 THR A N 1
ATOM 2502 C CA . THR A 1 314 ? 14.951 -18.662 -16.560 1.00 91.62 314 THR A CA 1
ATOM 2503 C C . THR A 1 314 ? 13.760 -17.738 -16.302 1.00 91.62 314 THR A C 1
ATOM 2505 O O . THR A 1 314 ? 13.211 -17.758 -15.202 1.00 91.62 314 THR A O 1
ATOM 2508 N N . TRP A 1 315 ? 13.307 -16.958 -17.293 1.00 92.56 315 TRP A N 1
ATOM 2509 C CA . TRP A 1 315 ? 12.123 -16.093 -17.197 1.00 92.56 315 TRP A CA 1
ATOM 2510 C C . TRP A 1 315 ? 10.845 -16.919 -17.340 1.00 92.56 315 TRP A C 1
ATOM 2512 O O . TRP A 1 315 ? 10.052 -16.797 -18.275 1.00 92.56 315 TRP A O 1
ATOM 2522 N N . ILE A 1 316 ? 10.666 -17.808 -16.373 1.00 95.31 316 ILE A N 1
ATOM 2523 C CA . ILE A 1 316 ? 9.512 -18.677 -16.212 1.00 95.31 316 ILE A CA 1
ATOM 2524 C C . ILE A 1 316 ? 8.891 -18.441 -14.831 1.00 95.31 316 ILE A C 1
ATOM 2526 O O . ILE A 1 316 ? 9.604 -18.062 -13.896 1.00 95.31 316 ILE A O 1
ATOM 2530 N N . PRO A 1 317 ? 7.574 -18.654 -14.668 1.00 95.94 317 PRO A N 1
ATOM 2531 C CA . PRO A 1 317 ? 6.895 -18.384 -13.403 1.00 95.94 317 PRO A CA 1
ATOM 2532 C C . PRO A 1 317 ? 7.532 -19.109 -12.212 1.00 95.94 317 PRO A C 1
ATOM 2534 O O . PRO A 1 317 ? 7.647 -18.530 -11.139 1.00 95.94 317 PRO A O 1
ATOM 2537 N N . GLU A 1 318 ? 8.011 -20.339 -12.393 1.00 95.88 318 GLU A N 1
ATOM 2538 C CA . GLU A 1 318 ? 8.651 -21.138 -11.345 1.00 95.88 318 GLU A CA 1
ATOM 2539 C C . GLU A 1 318 ? 9.877 -20.449 -10.727 1.00 95.88 318 GLU A C 1
ATOM 2541 O O . GLU A 1 318 ? 10.157 -20.663 -9.554 1.00 95.88 318 GLU A O 1
ATOM 2546 N N . CYS A 1 319 ? 1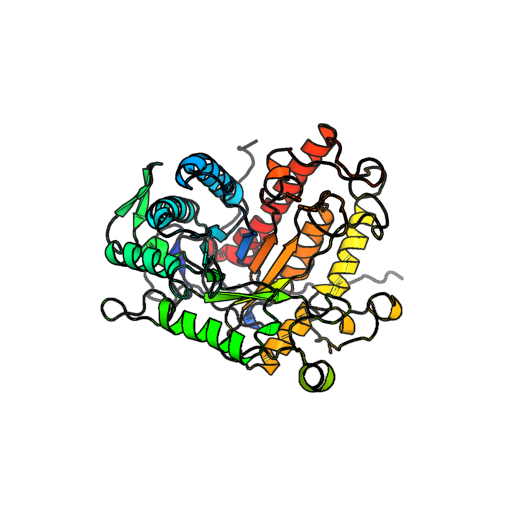0.600 -19.617 -11.481 1.00 94.25 319 CYS A N 1
ATOM 2547 C CA . CYS A 1 319 ? 11.752 -18.878 -10.958 1.00 94.25 319 CYS A CA 1
ATOM 2548 C C . CYS A 1 319 ? 11.363 -17.501 -10.383 1.00 94.25 319 CYS A C 1
ATOM 2550 O O . CYS A 1 319 ? 12.060 -16.978 -9.517 1.00 94.25 319 CYS A O 1
ATOM 2552 N N . TRP A 1 320 ? 10.276 -16.892 -10.879 1.00 93.69 320 TRP A N 1
ATOM 2553 C CA . TRP A 1 320 ? 10.000 -15.458 -10.693 1.00 93.69 320 TRP A CA 1
ATOM 2554 C C . TRP A 1 320 ? 8.770 -15.115 -9.854 1.00 93.69 320 TRP A C 1
ATOM 2556 O O . TRP A 1 320 ? 8.601 -13.954 -9.482 1.00 93.69 320 TRP A O 1
ATOM 2566 N N . ASN A 1 321 ? 7.890 -16.074 -9.576 1.00 95.19 321 ASN A N 1
ATOM 2567 C CA . ASN A 1 321 ? 6.564 -15.757 -9.063 1.00 95.19 321 ASN A CA 1
ATOM 2568 C C . ASN A 1 321 ? 6.539 -15.497 -7.549 1.00 95.19 321 ASN A C 1
ATOM 2570 O O . ASN A 1 321 ? 6.514 -16.421 -6.738 1.00 95.19 321 ASN A O 1
ATOM 2574 N N . ASP A 1 322 ? 6.450 -14.220 -7.184 1.00 94.50 322 ASP A N 1
ATOM 2575 C CA . ASP A 1 322 ? 6.329 -13.724 -5.812 1.00 94.50 322 ASP A CA 1
ATOM 2576 C C . ASP A 1 322 ? 5.029 -14.172 -5.127 1.00 94.50 322 ASP A C 1
ATOM 2578 O O . ASP A 1 322 ? 4.993 -14.345 -3.912 1.00 94.50 322 ASP A O 1
ATOM 2582 N N . THR A 1 323 ? 3.953 -14.388 -5.891 1.00 95.69 323 THR A N 1
ATOM 2583 C CA . THR A 1 323 ? 2.651 -14.777 -5.317 1.00 95.69 323 THR A CA 1
ATOM 2584 C C . THR A 1 323 ? 2.715 -16.168 -4.715 1.00 95.69 323 THR A C 1
ATOM 2586 O O . THR A 1 323 ? 2.445 -16.351 -3.532 1.00 95.69 323 THR A O 1
ATOM 2589 N N . HIS A 1 324 ? 3.109 -17.155 -5.517 1.00 96.94 324 HIS A N 1
ATOM 2590 C CA . HIS A 1 324 ? 3.234 -18.532 -5.052 1.00 96.94 324 HIS A CA 1
ATOM 2591 C C . HIS A 1 324 ? 4.394 -18.704 -4.090 1.00 96.94 324 HIS A C 1
ATOM 2593 O O . HIS A 1 324 ? 4.256 -19.442 -3.121 1.00 96.94 324 HIS A O 1
ATOM 2599 N N . ALA A 1 325 ? 5.490 -17.970 -4.282 1.00 96.12 325 ALA A N 1
ATOM 2600 C CA . ALA A 1 325 ? 6.578 -17.982 -3.322 1.00 96.12 325 ALA A CA 1
ATOM 2601 C C . ALA A 1 325 ? 6.144 -17.518 -1.933 1.00 96.12 325 ALA A C 1
ATOM 2603 O O . ALA A 1 325 ? 6.462 -18.185 -0.949 1.00 96.12 325 ALA A O 1
ATOM 2604 N N . LEU A 1 326 ? 5.392 -16.419 -1.832 1.00 95.94 326 LEU A N 1
ATOM 2605 C CA . LEU A 1 326 ? 4.914 -15.944 -0.539 1.00 95.94 326 LEU A CA 1
ATOM 2606 C C . LEU A 1 326 ? 3.863 -16.886 0.064 1.00 95.94 326 LEU A C 1
ATOM 2608 O O . LEU A 1 326 ? 3.906 -17.141 1.266 1.00 95.94 326 LEU A O 1
ATOM 2612 N N . MET A 1 327 ? 2.976 -17.468 -0.752 1.00 96.81 327 MET A N 1
ATOM 2613 C CA . MET A 1 327 ? 2.048 -18.509 -0.289 1.00 96.81 327 MET A CA 1
ATOM 2614 C C . MET A 1 327 ? 2.798 -19.704 0.319 1.00 96.81 327 MET A C 1
ATOM 2616 O O . MET A 1 327 ? 2.499 -20.110 1.444 1.00 96.81 327 MET A O 1
ATOM 2620 N N . SER A 1 328 ? 3.807 -20.232 -0.380 1.00 97.12 328 SER A N 1
ATOM 2621 C CA . SER A 1 328 ? 4.633 -21.338 0.113 1.00 97.12 328 SER A CA 1
ATOM 2622 C C . SER A 1 328 ? 5.463 -20.945 1.337 1.00 97.12 328 SER A C 1
ATOM 2624 O O . SER A 1 328 ? 5.606 -21.743 2.261 1.00 97.12 328 SER A O 1
ATOM 2626 N N . ALA A 1 329 ? 5.955 -19.705 1.409 1.00 96.56 329 ALA A N 1
ATOM 2627 C CA . ALA A 1 329 ? 6.673 -19.196 2.575 1.00 96.56 329 ALA A CA 1
ATOM 2628 C C . ALA A 1 329 ? 5.774 -19.128 3.823 1.00 96.56 329 ALA A C 1
ATOM 2630 O O . ALA A 1 329 ? 6.192 -19.523 4.916 1.00 96.56 329 ALA A O 1
ATOM 2631 N N . ILE A 1 330 ? 4.526 -18.675 3.661 1.00 97.12 330 ILE A N 1
ATOM 2632 C CA . ILE A 1 330 ? 3.510 -18.650 4.723 1.00 97.12 330 ILE A CA 1
ATOM 2633 C C . ILE A 1 330 ? 3.187 -20.075 5.197 1.00 97.12 330 ILE A C 1
ATOM 2635 O O . ILE A 1 330 ? 3.142 -20.332 6.405 1.00 97.12 330 ILE A O 1
ATOM 2639 N N . GLU A 1 331 ? 3.017 -21.016 4.265 1.00 97.06 331 GLU A N 1
ATOM 2640 C CA . GLU A 1 331 ? 2.784 -22.429 4.578 1.00 97.06 331 GLU A CA 1
ATOM 2641 C C . GLU A 1 331 ? 3.969 -23.046 5.337 1.00 97.06 331 GLU A C 1
ATOM 2643 O O . GLU A 1 331 ? 3.788 -23.626 6.410 1.00 97.06 331 GLU A O 1
ATOM 2648 N N . LEU A 1 332 ? 5.196 -22.846 4.846 1.00 97.44 332 LEU A N 1
ATOM 2649 C CA . LEU A 1 332 ? 6.435 -23.313 5.473 1.00 97.44 332 LEU A CA 1
ATOM 2650 C C . LEU A 1 332 ? 6.602 -22.775 6.905 1.00 97.44 332 LEU A C 1
ATOM 2652 O O . LEU A 1 332 ? 7.118 -23.474 7.791 1.00 97.44 332 LEU A O 1
ATOM 2656 N N . ALA A 1 333 ? 6.201 -21.525 7.133 1.00 96.88 333 ALA A N 1
ATOM 2657 C CA . ALA A 1 333 ? 6.209 -20.871 8.437 1.00 96.88 333 ALA A CA 1
ATOM 2658 C C . ALA A 1 333 ? 5.124 -21.388 9.387 1.00 96.88 333 ALA A C 1
ATOM 2660 O O . ALA A 1 333 ? 5.292 -21.299 10.603 1.00 96.88 333 ALA A O 1
ATOM 2661 N N . GLY A 1 334 ? 4.029 -21.937 8.854 1.00 96.88 334 GLY A N 1
ATOM 2662 C CA . GLY A 1 334 ? 2.819 -22.222 9.621 1.00 96.88 334 GLY A CA 1
ATOM 2663 C C . GLY A 1 334 ? 2.060 -20.955 10.033 1.00 96.88 334 GLY A C 1
ATOM 2664 O O . GLY A 1 334 ? 1.271 -21.005 10.977 1.00 96.88 334 GLY A O 1
ATOM 2665 N N . ALA A 1 335 ? 2.284 -19.831 9.346 1.00 96.00 335 ALA A N 1
ATOM 2666 C CA . ALA A 1 335 ? 1.690 -18.529 9.652 1.00 96.00 335 ALA A CA 1
ATOM 2667 C C . ALA A 1 335 ? 0.283 -18.398 9.039 1.00 96.00 335 ALA A C 1
ATOM 2669 O O . ALA A 1 335 ? 0.038 -17.581 8.160 1.00 96.00 335 ALA A O 1
ATOM 2670 N N . LYS A 1 336 ? -0.656 -19.248 9.471 1.00 90.44 336 LYS A N 1
ATOM 2671 C CA . LYS A 1 336 ? -1.967 -19.449 8.811 1.00 90.44 336 LYS A CA 1
ATOM 2672 C C . LYS A 1 336 ? -2.818 -18.183 8.645 1.00 90.44 336 LYS A C 1
ATOM 2674 O O . LYS A 1 336 ? -3.612 -18.110 7.712 1.00 90.44 336 LYS A O 1
ATOM 2679 N N . ASP A 1 337 ? -2.628 -17.211 9.529 1.00 91.31 337 ASP A N 1
ATOM 2680 C CA . ASP A 1 337 ? -3.369 -15.948 9.556 1.00 91.31 337 ASP A CA 1
ATOM 2681 C C . ASP A 1 337 ? -2.630 -14.807 8.832 1.00 91.31 337 ASP A C 1
ATOM 2683 O O . ASP A 1 337 ? -3.066 -13.653 8.890 1.00 91.31 337 ASP A O 1
ATOM 2687 N N . ALA A 1 338 ? -1.496 -15.099 8.183 1.00 96.44 338 ALA A N 1
ATOM 2688 C CA . ALA A 1 338 ? -0.707 -14.084 7.512 1.00 96.44 338 ALA A CA 1
ATOM 2689 C C . ALA A 1 338 ? -1.407 -13.575 6.245 1.00 96.44 338 ALA A C 1
ATOM 2691 O O . ALA A 1 338 ? -1.838 -14.354 5.395 1.00 96.44 338 ALA A O 1
ATOM 2692 N N . MET A 1 339 ? -1.488 -12.254 6.111 1.00 97.50 339 MET A N 1
ATOM 2693 C CA . MET A 1 339 ? -2.043 -11.584 4.939 1.00 97.50 339 MET A CA 1
ATOM 2694 C C . MET A 1 339 ? -0.922 -11.180 3.992 1.00 97.50 339 MET A C 1
ATOM 2696 O O . MET A 1 339 ? 0.066 -10.581 4.412 1.00 97.50 339 MET A O 1
ATOM 2700 N N . MET A 1 340 ? -1.110 -11.443 2.706 1.00 96.88 340 MET A N 1
ATOM 2701 C CA . MET A 1 340 ? -0.193 -11.016 1.652 1.00 96.88 340 MET A CA 1
ATOM 2702 C C . MET A 1 340 ? -0.583 -9.615 1.208 1.00 96.88 340 MET A C 1
ATOM 2704 O O . MET A 1 340 ? -1.766 -9.385 1.010 1.00 96.88 340 MET A O 1
ATOM 2708 N N . TRP A 1 341 ? 0.357 -8.678 1.121 1.00 96.00 341 TRP A N 1
ATOM 2709 C CA . TRP A 1 341 ? 0.135 -7.298 0.681 1.00 96.00 341 TRP A CA 1
ATOM 2710 C C . TRP A 1 341 ? 1.123 -6.984 -0.443 1.00 96.00 341 TRP A C 1
ATOM 2712 O O . TRP A 1 341 ? 2.324 -7.203 -0.307 1.00 96.00 341 TRP A O 1
ATOM 2722 N N . TYR A 1 342 ? 0.631 -6.489 -1.569 1.00 93.56 342 TYR A N 1
ATOM 2723 C CA . TYR A 1 342 ? 1.464 -6.158 -2.715 1.00 93.56 342 TYR A CA 1
ATOM 2724 C C . TYR A 1 342 ? 1.865 -4.690 -2.694 1.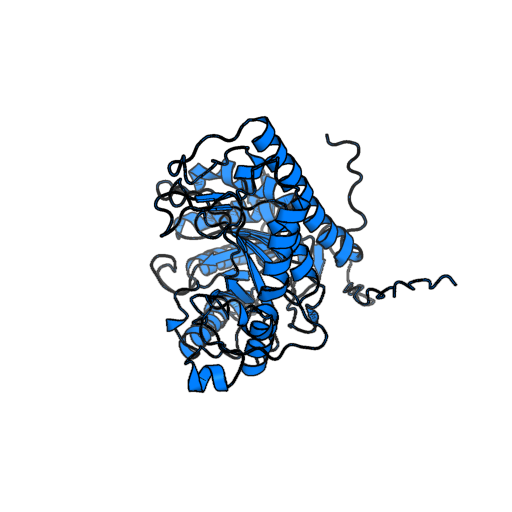00 93.56 342 TYR A C 1
ATOM 2726 O O . TYR A 1 342 ? 1.027 -3.825 -2.420 1.00 93.56 342 TYR A O 1
ATOM 2734 N N . ILE A 1 343 ? 3.117 -4.402 -3.043 1.00 92.06 343 ILE A N 1
ATOM 2735 C CA . ILE A 1 343 ? 3.622 -3.035 -3.140 1.00 92.06 343 ILE A CA 1
ATOM 2736 C C . ILE A 1 343 ? 4.100 -2.801 -4.569 1.00 92.06 343 ILE A C 1
ATOM 2738 O O . ILE A 1 343 ? 5.092 -3.349 -5.047 1.00 92.06 343 ILE A O 1
ATOM 2742 N N . ALA A 1 344 ? 3.314 -1.997 -5.272 1.00 90.38 344 ALA A N 1
ATOM 2743 C CA . ALA A 1 344 ? 3.498 -1.622 -6.658 1.00 90.38 344 ALA A CA 1
ATOM 2744 C C . ALA A 1 344 ? 4.217 -0.282 -6.761 1.00 90.38 344 ALA A C 1
ATOM 2746 O O . ALA A 1 344 ? 3.954 0.614 -5.973 1.00 90.38 344 ALA A O 1
ATOM 2747 N N . VAL A 1 345 ? 5.019 -0.077 -7.802 1.00 88.69 345 VAL A N 1
ATOM 2748 C CA . VAL A 1 345 ? 5.485 1.269 -8.160 1.00 88.69 345 VAL A CA 1
ATOM 2749 C C . VAL A 1 345 ? 4.433 1.996 -9.008 1.00 88.69 345 VAL A C 1
ATOM 2751 O O . VAL A 1 345 ? 3.862 1.404 -9.924 1.00 88.69 345 VAL A O 1
ATOM 2754 N N . SER A 1 346 ? 4.174 3.274 -8.717 1.00 88.38 346 SER A N 1
ATOM 2755 C CA . SER A 1 346 ? 3.334 4.161 -9.543 1.00 88.38 346 SER A CA 1
ATOM 2756 C C . SER A 1 346 ? 4.034 5.493 -9.795 1.00 88.38 346 SER A C 1
ATOM 2758 O O . SER A 1 346 ? 3.594 6.548 -9.328 1.00 88.38 346 SER A O 1
ATOM 2760 N N . GLY A 1 347 ? 5.160 5.448 -10.502 1.00 88.12 347 GLY A N 1
ATOM 2761 C CA . GLY A 1 347 ? 6.020 6.616 -10.631 1.00 88.12 347 GLY A CA 1
ATOM 2762 C C . GLY A 1 347 ? 7.293 6.386 -11.429 1.00 88.12 347 GLY A C 1
ATOM 2763 O O . GLY A 1 347 ? 7.320 5.545 -12.324 1.00 88.12 347 GLY A O 1
ATOM 2764 N N . GLN A 1 348 ? 8.328 7.153 -11.114 1.00 88.12 348 GLN A N 1
ATOM 2765 C CA . GLN A 1 348 ? 9.641 7.076 -11.746 1.00 88.12 348 GLN A CA 1
ATOM 2766 C C . GLN A 1 348 ? 10.754 7.550 -10.812 1.00 88.12 348 GLN A C 1
ATOM 2768 O O . GLN A 1 348 ? 10.521 8.342 -9.894 1.00 88.12 348 GLN A O 1
ATOM 2773 N N . LEU A 1 349 ? 11.967 7.106 -11.125 1.00 88.62 349 LEU A N 1
ATOM 2774 C CA . LEU A 1 349 ? 13.216 7.519 -10.503 1.00 88.62 349 LEU A CA 1
ATOM 2775 C C . LEU A 1 349 ? 13.966 8.462 -11.449 1.00 88.62 349 LEU A C 1
ATOM 2777 O O . LEU A 1 349 ? 14.260 8.101 -12.587 1.00 88.62 349 LEU A O 1
ATOM 2781 N N . GLY A 1 350 ? 14.270 9.664 -10.977 1.00 85.69 350 GLY A N 1
ATOM 2782 C CA . GLY A 1 350 ? 15.094 10.654 -11.665 1.00 85.69 350 GLY A CA 1
ATOM 2783 C C . GLY A 1 350 ? 16.577 10.534 -11.335 1.00 85.69 350 GLY A C 1
ATOM 2784 O O . GLY A 1 350 ? 16.987 9.655 -10.571 1.00 85.69 350 GLY A O 1
ATOM 2785 N N . PRO A 1 351 ? 17.414 11.447 -11.860 1.00 78.06 351 PRO A N 1
ATOM 2786 C CA . PRO A 1 351 ? 18.821 11.520 -11.482 1.00 78.06 351 PRO A CA 1
ATOM 2787 C C . PRO A 1 351 ? 18.954 11.616 -9.968 1.00 78.06 351 PRO A C 1
ATOM 2789 O O . PRO A 1 351 ? 18.161 12.303 -9.333 1.00 78.06 351 PRO A O 1
ATOM 2792 N N . SER A 1 352 ? 19.954 10.960 -9.381 1.00 76.25 352 SER A N 1
ATOM 2793 C CA . SER A 1 352 ? 20.223 10.906 -7.928 1.00 76.25 352 SER A CA 1
ATOM 2794 C C . SER A 1 352 ? 19.255 10.087 -7.061 1.00 76.25 352 SER A C 1
ATOM 2796 O O . SER A 1 352 ? 19.529 9.912 -5.877 1.00 76.25 352 SER A O 1
ATOM 2798 N N . ALA A 1 353 ? 18.176 9.536 -7.624 1.00 72.81 353 ALA A N 1
ATOM 2799 C CA . ALA A 1 353 ? 17.250 8.660 -6.901 1.00 72.81 353 ALA A CA 1
ATOM 2800 C C . ALA A 1 353 ? 17.726 7.199 -6.772 1.00 72.81 353 ALA A C 1
ATOM 2802 O O . ALA A 1 353 ? 17.191 6.439 -5.967 1.00 72.81 353 ALA A O 1
ATOM 2803 N N . GLY A 1 354 ? 18.709 6.803 -7.581 1.00 71.25 354 GLY A N 1
ATOM 2804 C CA . GLY A 1 354 ? 19.267 5.456 -7.642 1.00 71.25 354 GLY A CA 1
ATOM 2805 C C . GLY A 1 354 ? 20.338 5.344 -8.729 1.00 71.25 354 GLY A C 1
ATOM 2806 O O . GLY A 1 354 ? 20.762 6.354 -9.296 1.00 71.25 354 GLY A O 1
ATOM 2807 N N . ASP A 1 355 ? 20.748 4.112 -9.035 1.00 72.88 355 ASP A N 1
ATOM 2808 C CA . ASP A 1 355 ? 21.791 3.812 -10.032 1.00 72.88 355 ASP A CA 1
ATOM 2809 C C . ASP A 1 355 ? 21.307 3.938 -11.493 1.00 72.88 355 ASP A C 1
ATOM 2811 O O . ASP A 1 355 ? 22.105 3.885 -12.436 1.00 72.88 355 ASP A O 1
ATOM 2815 N N . GLU A 1 356 ? 19.995 4.085 -11.703 1.00 83.06 356 GLU A N 1
ATOM 2816 C CA . GLU A 1 356 ? 19.372 4.213 -13.019 1.00 83.06 356 GLU A CA 1
ATOM 2817 C C . GLU A 1 356 ? 18.139 5.133 -12.978 1.00 83.06 356 GLU A C 1
ATOM 2819 O O . GLU A 1 356 ? 17.307 5.047 -12.074 1.00 83.06 356 GLU A O 1
ATOM 2824 N N . THR A 1 357 ? 18.016 5.990 -13.995 1.00 89.19 357 THR A N 1
ATOM 2825 C CA . THR A 1 357 ? 16.820 6.795 -14.275 1.00 89.19 357 THR A CA 1
ATOM 2826 C C . THR A 1 357 ? 15.774 5.959 -15.019 1.00 89.19 357 THR A C 1
ATOM 2828 O O . THR A 1 357 ? 16.116 5.148 -15.885 1.00 89.19 357 THR A O 1
ATOM 2831 N N . THR A 1 358 ? 14.494 6.172 -14.720 1.00 92.25 358 THR A N 1
ATOM 2832 C CA . THR A 1 358 ? 13.384 5.430 -15.331 1.00 92.25 358 THR A CA 1
ATOM 2833 C C . THR A 1 358 ? 12.384 6.359 -16.009 1.00 92.25 358 THR A C 1
ATOM 2835 O O . THR A 1 358 ? 12.175 7.489 -15.571 1.00 92.25 358 THR A O 1
ATOM 2838 N N . TYR A 1 359 ? 11.662 5.830 -16.994 1.00 93.31 359 TYR A N 1
ATOM 2839 C CA . TYR A 1 359 ? 10.462 6.466 -17.529 1.00 93.31 359 TYR A CA 1
ATOM 2840 C C . TYR A 1 359 ? 9.321 6.487 -16.498 1.00 93.31 359 TYR A C 1
ATOM 2842 O O . TYR A 1 359 ? 9.312 5.700 -15.543 1.00 93.31 359 TYR A O 1
ATOM 2850 N N . THR A 1 360 ? 8.321 7.348 -16.728 1.00 92.38 360 THR A N 1
ATOM 2851 C CA . THR A 1 360 ? 7.050 7.348 -15.986 1.00 92.38 360 THR A CA 1
ATOM 2852 C C . THR A 1 360 ? 6.366 5.988 -16.115 1.00 92.38 360 THR A C 1
ATOM 2854 O O . THR A 1 360 ? 6.154 5.503 -17.227 1.00 92.38 360 THR A O 1
ATOM 2857 N N . THR A 1 361 ? 5.962 5.389 -14.990 1.00 93.38 361 THR A N 1
ATOM 2858 C CA . THR A 1 361 ? 5.141 4.167 -14.997 1.00 93.38 361 THR A CA 1
ATOM 2859 C C . THR A 1 361 ? 3.828 4.403 -15.768 1.00 93.38 361 THR A C 1
ATOM 2861 O O . THR A 1 361 ? 2.999 5.200 -15.334 1.00 93.38 361 THR A O 1
ATOM 2864 N N . PRO A 1 362 ? 3.563 3.698 -16.878 1.00 93.75 362 PRO A N 1
ATOM 2865 C CA . PRO A 1 362 ? 2.348 3.918 -17.654 1.00 93.75 362 PRO A CA 1
ATOM 2866 C C . PRO A 1 362 ? 1.093 3.352 -16.968 1.00 93.75 362 PRO A C 1
ATOM 2868 O O . PRO A 1 362 ? 1.164 2.401 -16.182 1.00 93.75 362 PRO A O 1
ATOM 2871 N N . ILE A 1 363 ? -0.081 3.894 -17.321 1.00 94.31 363 ILE A N 1
ATOM 2872 C CA . ILE A 1 363 ? -1.396 3.435 -16.825 1.00 94.31 363 ILE A CA 1
ATOM 2873 C C . ILE A 1 363 ? -1.601 1.942 -17.097 1.00 94.31 363 ILE A C 1
ATOM 2875 O O . ILE A 1 363 ? -2.125 1.231 -16.244 1.00 94.31 363 ILE A O 1
ATOM 2879 N N . GLU A 1 364 ? -1.129 1.443 -18.240 1.00 95.06 364 GLU A N 1
ATOM 2880 C CA . GLU A 1 364 ? -1.224 0.035 -18.631 1.00 95.06 364 GLU A CA 1
ATOM 2881 C C . GLU A 1 364 ? -0.504 -0.902 -17.652 1.00 95.06 364 GLU A C 1
ATOM 2883 O O . GLU A 1 364 ? -0.992 -2.003 -17.396 1.00 95.06 364 GLU A O 1
ATOM 2888 N N . THR A 1 365 ? 0.617 -0.463 -17.068 1.00 94.56 365 THR A N 1
ATOM 2889 C CA . THR A 1 365 ? 1.337 -1.227 -16.040 1.00 94.56 365 THR A CA 1
ATOM 2890 C C . THR A 1 365 ? 0.520 -1.309 -14.763 1.00 94.56 365 THR A C 1
ATOM 2892 O O . THR A 1 365 ? 0.311 -2.401 -14.240 1.00 94.56 365 THR A O 1
ATOM 2895 N N . MET A 1 366 ? -0.013 -0.175 -14.299 1.00 95.19 366 MET A N 1
ATOM 2896 C CA . MET A 1 366 ? -0.849 -0.142 -13.099 1.00 95.19 366 MET A CA 1
ATOM 2897 C C . MET A 1 366 ? -2.130 -0.976 -13.273 1.00 95.19 366 MET A C 1
ATOM 2899 O O . MET A 1 366 ? -2.550 -1.689 -12.363 1.00 95.19 366 MET A O 1
ATOM 2903 N N . GLU A 1 367 ? -2.746 -0.930 -14.454 1.00 95.38 367 GLU A N 1
ATOM 2904 C CA . GLU A 1 367 ? -3.917 -1.748 -14.763 1.00 95.38 367 GLU A CA 1
ATOM 2905 C C . GLU A 1 367 ? -3.574 -3.240 -14.820 1.00 95.38 367 GLU A C 1
ATOM 2907 O O . GLU A 1 367 ? -4.288 -4.054 -14.236 1.00 95.38 367 GLU A O 1
ATOM 2912 N N . SER A 1 368 ? -2.463 -3.607 -15.466 1.00 95.00 368 SER A N 1
ATOM 2913 C CA . SER A 1 368 ? -1.996 -4.996 -15.519 1.00 95.00 368 SER A CA 1
ATOM 2914 C C . SER A 1 368 ? -1.743 -5.568 -14.125 1.00 95.00 368 SER A C 1
ATOM 2916 O O . SER A 1 368 ? -2.162 -6.695 -13.851 1.00 95.00 368 SER A O 1
ATOM 2918 N N . TYR A 1 369 ? -1.136 -4.785 -13.226 1.00 93.88 369 TYR A N 1
ATOM 2919 C CA . TYR A 1 369 ? -0.930 -5.185 -11.835 1.00 93.88 369 TYR A CA 1
ATOM 2920 C C . TYR A 1 369 ? -2.245 -5.544 -11.160 1.00 93.88 369 TYR A C 1
ATOM 2922 O O . TYR A 1 369 ? -2.412 -6.655 -10.668 1.00 93.88 369 TYR A O 1
ATOM 2930 N N . TYR A 1 370 ? -3.202 -4.619 -11.168 1.00 95.69 370 TYR A N 1
ATOM 2931 C CA . TYR A 1 370 ? -4.480 -4.828 -10.502 1.00 95.69 370 TYR A CA 1
ATOM 2932 C C . TYR A 1 370 ? -5.209 -6.070 -11.025 1.00 95.69 370 TYR A C 1
ATOM 2934 O O . TYR A 1 370 ? -5.674 -6.889 -10.234 1.00 95.69 370 TYR A O 1
ATOM 2942 N N . GLU A 1 371 ? -5.254 -6.256 -12.346 1.00 94.50 371 GLU A N 1
ATOM 2943 C CA . GLU A 1 371 ? -5.934 -7.397 -12.966 1.00 94.50 371 GLU A CA 1
ATOM 2944 C C . GLU A 1 371 ? -5.302 -8.751 -12.607 1.00 94.50 371 GLU A C 1
ATOM 2946 O O . GLU A 1 371 ? -6.024 -9.730 -12.417 1.00 94.50 371 GLU A O 1
ATOM 2951 N N . HIS A 1 372 ? -3.976 -8.821 -12.477 1.00 93.56 372 HIS A N 1
ATOM 2952 C CA . HIS A 1 372 ? -3.293 -10.056 -12.082 1.00 93.56 372 HIS A CA 1
ATOM 2953 C C . HIS A 1 372 ? -3.382 -10.320 -10.576 1.00 93.56 372 HIS A C 1
ATOM 2955 O O . HIS A 1 372 ? -3.583 -11.466 -10.166 1.00 93.56 372 HIS A O 1
ATOM 2961 N N . LEU A 1 373 ? -3.281 -9.270 -9.756 1.00 93.38 373 LEU A N 1
ATOM 2962 C CA . LEU A 1 373 ? -3.327 -9.377 -8.298 1.00 93.38 373 LEU A CA 1
ATOM 2963 C C . LEU A 1 373 ? -4.721 -9.722 -7.787 1.00 93.38 373 LEU A C 1
ATOM 2965 O O . LEU A 1 373 ? -4.838 -10.549 -6.884 1.00 93.38 373 LEU A O 1
ATOM 2969 N N . LYS A 1 374 ? -5.779 -9.136 -8.368 1.00 91.38 374 LYS A N 1
ATOM 2970 C CA . LYS A 1 374 ? -7.156 -9.336 -7.889 1.00 91.38 374 LYS A CA 1
ATOM 2971 C C . LYS A 1 374 ? -7.637 -10.780 -8.006 1.00 91.38 374 LYS A C 1
ATOM 2973 O O . LYS A 1 374 ? -8.596 -11.139 -7.342 1.00 91.38 374 LYS A O 1
ATOM 2978 N N . GLY A 1 375 ? -7.002 -11.599 -8.848 1.00 90.69 375 GLY A N 1
ATOM 2979 C CA . GLY A 1 375 ? -7.282 -13.034 -8.942 1.00 90.69 375 GLY A CA 1
ATOM 2980 C C . GLY A 1 375 ? -6.567 -13.881 -7.884 1.00 90.69 375 GLY A C 1
ATOM 2981 O O . GLY A 1 375 ? -6.901 -15.051 -7.728 1.00 90.69 375 GLY A O 1
ATOM 2982 N N . GLY A 1 376 ? -5.578 -13.317 -7.186 1.00 94.12 376 GLY A N 1
ATOM 2983 C CA . GLY A 1 376 ? -4.768 -13.983 -6.169 1.00 94.12 376 GLY A CA 1
ATOM 2984 C C . GLY A 1 376 ? -5.109 -13.557 -4.737 1.00 94.12 376 GLY A C 1
ATOM 2985 O O . GLY A 1 376 ? -6.104 -12.870 -4.517 1.00 94.12 376 GLY A O 1
ATOM 2986 N N . PRO A 1 377 ? -4.289 -13.969 -3.755 1.00 95.56 377 PRO A N 1
ATOM 2987 C CA . PRO A 1 377 ? -4.541 -13.764 -2.324 1.00 95.56 377 PRO A CA 1
ATOM 2988 C C . PRO A 1 377 ? -3.955 -12.465 -1.737 1.00 95.56 377 PRO A C 1
ATOM 2990 O O . PRO A 1 377 ? -3.733 -12.373 -0.532 1.00 95.56 377 PRO A O 1
ATOM 2993 N N . TRP A 1 378 ? -3.663 -11.465 -2.571 1.00 94.00 378 TRP A N 1
ATOM 2994 C CA . TRP A 1 378 ? -2.853 -10.296 -2.205 1.00 94.00 378 TRP A CA 1
ATOM 2995 C C . TRP A 1 378 ? -3.527 -9.238 -1.342 1.00 94.00 378 TRP A C 1
ATOM 2997 O O . TRP A 1 378 ? -2.849 -8.268 -1.082 1.00 94.00 378 TRP A O 1
ATOM 3007 N N . VAL A 1 379 ? -4.798 -9.380 -0.954 1.00 97.00 379 VAL A N 1
ATOM 3008 C CA . VAL A 1 379 ? -5.676 -8.563 -0.073 1.00 97.00 379 VAL A CA 1
ATOM 3009 C C . VAL A 1 379 ? -5.394 -7.068 0.244 1.00 97.00 379 VAL A C 1
ATOM 3011 O O . VAL A 1 379 ? -6.351 -6.315 0.421 1.00 97.00 379 VAL A O 1
ATOM 3014 N N . GLY A 1 380 ? -4.159 -6.574 0.297 1.00 96.31 380 GLY A N 1
ATOM 3015 C CA . GLY A 1 380 ? -3.798 -5.170 0.106 1.00 96.31 380 GLY A CA 1
ATOM 3016 C C . GLY A 1 380 ? -2.950 -4.887 -1.144 1.00 96.31 380 GLY A C 1
ATOM 3017 O O . GLY A 1 380 ? -2.005 -5.601 -1.453 1.00 96.31 380 GLY A O 1
ATOM 3018 N N . LEU A 1 381 ? -3.251 -3.784 -1.830 1.00 96.12 381 LEU A N 1
ATOM 3019 C CA . LEU A 1 381 ? -2.451 -3.216 -2.915 1.00 96.12 381 LEU A CA 1
ATOM 3020 C C . LEU A 1 381 ? -2.049 -1.785 -2.551 1.00 96.12 381 LEU A C 1
ATOM 3022 O O . LEU A 1 381 ? -2.877 -0.868 -2.534 1.00 96.12 381 LEU A O 1
ATOM 3026 N N . ALA A 1 382 ? -0.760 -1.623 -2.273 1.00 93.88 382 ALA A N 1
ATOM 3027 C CA . ALA A 1 382 ? -0.116 -0.353 -2.009 1.00 93.88 382 ALA A CA 1
ATOM 3028 C C . ALA A 1 382 ? 0.535 0.179 -3.285 1.00 93.88 382 ALA A C 1
ATOM 3030 O O . ALA A 1 382 ? 1.318 -0.516 -3.929 1.00 93.88 382 ALA A O 1
ATOM 3031 N N . TRP A 1 383 ? 0.261 1.430 -3.621 1.00 92.19 383 TRP A N 1
ATOM 3032 C CA . TRP A 1 383 ? 0.945 2.141 -4.692 1.00 92.19 383 TRP A CA 1
ATOM 3033 C C . TRP A 1 383 ? 2.040 3.008 -4.098 1.00 92.19 383 TRP A C 1
ATOM 3035 O O . TRP A 1 383 ? 1.758 3.999 -3.430 1.00 92.19 383 TRP A O 1
ATOM 3045 N N . TRP A 1 384 ? 3.292 2.627 -4.303 1.00 86.38 384 TRP A N 1
ATOM 3046 C CA . TRP A 1 384 ? 4.431 3.434 -3.927 1.00 86.38 384 TRP A CA 1
ATOM 3047 C C . TRP A 1 384 ? 4.486 4.699 -4.768 1.00 86.38 384 TRP A C 1
ATOM 3049 O O . TRP A 1 384 ? 4.794 4.684 -5.965 1.00 86.38 384 TRP A O 1
ATOM 3059 N N . VAL A 1 385 ? 4.136 5.801 -4.100 1.00 72.81 385 VAL A N 1
ATOM 3060 C CA . VAL A 1 385 ? 4.280 7.151 -4.612 1.00 72.81 385 VAL A CA 1
ATOM 3061 C C . VAL A 1 385 ? 5.547 7.713 -3.989 1.00 72.81 385 VAL A C 1
ATOM 3063 O O . VAL A 1 385 ? 5.734 7.717 -2.776 1.00 72.81 385 VAL A O 1
ATOM 3066 N N . PHE A 1 386 ? 6.469 8.137 -4.832 1.00 67.69 386 PHE A N 1
ATOM 3067 C CA . PHE A 1 386 ? 7.835 8.508 -4.485 1.00 67.69 386 PHE A CA 1
ATOM 3068 C C . PHE A 1 386 ? 7.998 9.803 -3.651 1.00 67.69 386 PHE A C 1
ATOM 3070 O O . PHE A 1 386 ? 9.045 10.445 -3.692 1.00 67.69 386 PHE A O 1
ATOM 3077 N N . GLY A 1 387 ? 6.965 10.199 -2.904 1.00 54.38 387 GLY A N 1
ATOM 3078 C CA . GLY A 1 387 ? 6.745 11.551 -2.393 1.00 54.38 387 GLY A CA 1
ATOM 3079 C C . GLY A 1 387 ? 7.993 12.269 -1.876 1.00 54.38 387 GLY A C 1
ATOM 3080 O O . GLY A 1 387 ? 8.570 11.837 -0.892 1.00 54.38 387 GLY A O 1
ATOM 3081 N N . ASP A 1 388 ? 8.364 13.365 -2.545 1.00 52.12 388 ASP A N 1
ATOM 3082 C CA . ASP A 1 388 ? 9.252 14.478 -2.143 1.00 52.12 388 ASP A CA 1
ATOM 3083 C C . ASP A 1 388 ? 10.449 14.172 -1.208 1.00 52.12 388 ASP A C 1
ATOM 3085 O O . ASP A 1 388 ? 10.839 14.997 -0.382 1.00 52.12 388 ASP A O 1
ATOM 3089 N N . PHE A 1 389 ? 11.066 12.990 -1.308 1.00 53.94 389 PHE A N 1
ATOM 3090 C CA . PHE A 1 389 ? 12.278 12.686 -0.532 1.00 53.94 389 PHE A CA 1
ATOM 3091 C C . PHE A 1 389 ? 13.549 13.243 -1.192 1.00 53.94 389 PHE A C 1
ATOM 3093 O O . PHE A 1 389 ? 14.538 13.472 -0.498 1.00 53.94 389 PHE A O 1
ATOM 3100 N N . SER A 1 390 ? 13.527 13.494 -2.505 1.00 59.72 390 SER A N 1
ATOM 3101 C CA . SER A 1 390 ? 14.694 13.973 -3.264 1.00 59.72 390 SER A CA 1
ATOM 3102 C C . SER A 1 390 ? 14.381 15.001 -4.358 1.00 59.72 390 SER A C 1
ATOM 3104 O O . SER A 1 390 ? 15.307 15.464 -5.018 1.00 59.72 390 SER A O 1
ATOM 3106 N N . GLY A 1 391 ? 13.109 15.346 -4.599 1.00 69.19 391 GLY A N 1
ATOM 3107 C CA . GLY A 1 391 ? 12.692 16.179 -5.740 1.00 69.19 391 GLY A CA 1
ATOM 3108 C C . GLY A 1 391 ? 12.929 15.550 -7.123 1.00 69.19 391 GLY A C 1
ATOM 3109 O O . GLY A 1 391 ? 12.651 16.187 -8.133 1.00 69.19 391 GLY A O 1
ATOM 3110 N N . THR A 1 392 ? 13.449 14.321 -7.173 1.00 77.62 392 THR A N 1
ATOM 3111 C CA . THR A 1 392 ? 13.787 13.594 -8.406 1.00 77.62 392 THR A CA 1
ATOM 3112 C C . THR A 1 392 ? 12.985 12.313 -8.563 1.00 77.62 392 THR A C 1
ATOM 3114 O O . THR A 1 392 ? 13.063 11.652 -9.589 1.00 77.62 392 THR A O 1
ATOM 3117 N N . CYS A 1 393 ? 12.187 11.945 -7.570 1.00 84.25 393 CYS A N 1
ATOM 3118 C CA . CYS A 1 393 ? 11.304 10.799 -7.656 1.00 84.25 393 CYS A CA 1
ATOM 3119 C C . CYS A 1 393 ? 9.857 11.295 -7.760 1.00 84.25 393 CYS A C 1
ATOM 3121 O O . CYS A 1 393 ? 9.416 12.096 -6.939 1.00 84.25 393 CYS A O 1
ATOM 3123 N N . HIS A 1 394 ? 9.130 10.807 -8.761 1.00 85.12 394 HIS A N 1
ATOM 3124 C CA . HIS A 1 394 ? 7.838 11.356 -9.185 1.00 85.12 394 HIS A CA 1
ATOM 3125 C C . HIS A 1 394 ? 6.755 10.278 -9.193 1.00 85.12 394 HIS A C 1
ATOM 3127 O O . HIS A 1 394 ? 7.058 9.117 -9.459 1.00 85.12 394 HIS A O 1
ATOM 3133 N N . GLY A 1 395 ? 5.489 10.622 -8.937 1.00 88.25 395 GLY A N 1
ATOM 3134 C CA . GLY A 1 395 ? 4.380 9.660 -9.005 1.00 88.25 395 GLY A CA 1
ATOM 3135 C C . GLY A 1 395 ? 3.124 10.005 -8.200 1.00 88.25 395 GLY A C 1
ATOM 3136 O O . GLY A 1 395 ? 3.026 11.041 -7.545 1.00 88.25 395 GLY A O 1
ATOM 3137 N N . GLY A 1 396 ? 2.129 9.114 -8.238 1.00 88.31 396 GLY A N 1
ATOM 3138 C CA . GLY A 1 396 ? 0.904 9.244 -7.440 1.00 88.31 396 GLY A CA 1
ATOM 3139 C C . GLY A 1 396 ? 0.064 10.487 -7.738 1.00 88.31 396 GLY A C 1
ATOM 3140 O O . GLY A 1 396 ? -0.554 10.608 -8.794 1.00 88.31 396 GLY A O 1
ATOM 3141 N N . LEU A 1 397 ? 0.013 11.425 -6.787 1.00 89.81 397 LEU A N 1
ATOM 3142 C CA . LEU A 1 397 ? -0.749 12.668 -6.956 1.00 89.81 397 LEU A CA 1
ATOM 3143 C C . LEU A 1 397 ? -0.196 13.570 -8.054 1.00 89.81 397 LEU A C 1
ATOM 3145 O O . LEU A 1 397 ? -0.941 14.391 -8.569 1.00 89.81 397 LEU A O 1
ATOM 3149 N N . GLU A 1 398 ? 1.045 13.384 -8.485 1.00 90.81 398 GLU A N 1
ATOM 3150 C CA . GLU A 1 398 ? 1.600 14.166 -9.590 1.00 90.81 398 GLU A CA 1
ATOM 3151 C C . GLU A 1 398 ? 0.923 13.862 -10.935 1.00 90.81 398 GLU A C 1
ATOM 3153 O O . GLU A 1 398 ? 0.835 14.749 -11.785 1.00 90.81 398 GLU A O 1
ATOM 3158 N N . TYR A 1 399 ? 0.348 12.659 -11.108 1.00 93.38 399 TYR A N 1
ATOM 3159 C CA . TYR A 1 399 ? -0.561 12.381 -12.229 1.00 93.38 399 TYR A CA 1
ATOM 3160 C C . TYR A 1 399 ? -1.811 13.263 -12.133 1.00 93.38 399 TYR A C 1
ATOM 3162 O O . TYR A 1 399 ? -2.250 13.837 -13.124 1.00 93.38 399 TYR A O 1
ATOM 3170 N N . HIS A 1 400 ? -2.390 13.387 -10.934 1.00 93.44 400 HIS A N 1
ATOM 3171 C CA . HIS A 1 400 ? -3.587 14.195 -10.691 1.00 93.44 400 HIS A CA 1
ATOM 3172 C C . HIS A 1 400 ? -3.315 15.699 -10.855 1.00 93.44 400 HIS A C 1
ATOM 3174 O O . HIS A 1 400 ? -4.113 16.411 -11.470 1.00 93.44 400 HIS A O 1
ATOM 3180 N N . ASP A 1 401 ? -2.194 16.162 -10.307 1.00 93.31 401 ASP A N 1
ATOM 3181 C CA . ASP A 1 401 ? -1.802 17.568 -10.231 1.00 93.31 401 ASP A CA 1
ATOM 3182 C C . ASP A 1 401 ? -1.097 18.055 -11.510 1.00 93.31 401 ASP A C 1
ATOM 3184 O O . ASP A 1 401 ? -0.892 19.257 -11.664 1.00 93.31 401 ASP A O 1
ATOM 3188 N N . LYS A 1 402 ? -0.808 17.148 -12.458 1.00 94.56 402 LYS A N 1
ATOM 3189 C CA . LYS A 1 402 ? -0.131 17.422 -13.739 1.00 94.56 402 LYS A CA 1
ATOM 3190 C C . LYS A 1 402 ? 1.288 17.966 -13.568 1.00 94.56 402 LYS A C 1
ATOM 3192 O O . LYS A 1 402 ? 1.690 18.898 -14.258 1.00 94.56 402 LYS A O 1
ATOM 3197 N N . THR A 1 403 ? 2.046 17.379 -12.652 1.00 91.62 403 THR A N 1
ATOM 3198 C CA . THR A 1 403 ? 3.400 17.843 -12.305 1.00 91.62 403 THR A CA 1
ATOM 3199 C C . THR A 1 403 ? 4.486 16.811 -12.597 1.00 91.62 403 THR A C 1
ATOM 3201 O O . THR A 1 403 ? 5.615 16.974 -12.145 1.00 91.62 403 THR A O 1
ATOM 3204 N N . LEU A 1 404 ? 4.157 15.747 -13.336 1.00 91.06 404 LEU A N 1
ATOM 3205 C CA . LEU A 1 404 ? 5.133 14.751 -13.775 1.00 91.06 404 LEU A CA 1
ATOM 3206 C C . LEU A 1 404 ? 6.182 15.378 -14.700 1.00 91.06 404 LEU A C 1
ATOM 3208 O O . LEU A 1 404 ? 5.871 16.235 -15.530 1.00 91.06 404 LEU A O 1
ATOM 3212 N N . VAL A 1 405 ? 7.407 14.877 -14.590 1.00 91.56 405 VAL A N 1
ATOM 3213 C CA . VAL A 1 405 ? 8.547 15.239 -15.438 1.00 91.56 405 VAL A CA 1
ATOM 3214 C C . VAL A 1 405 ? 8.856 14.070 -16.368 1.00 91.56 405 VAL A C 1
ATOM 3216 O O . VAL A 1 405 ? 8.711 12.918 -15.975 1.00 91.56 405 VAL A O 1
ATOM 3219 N N . HIS A 1 406 ? 9.278 14.325 -17.598 1.00 92.81 406 HIS A N 1
ATOM 3220 C CA . HIS A 1 406 ? 9.681 13.283 -18.534 1.00 92.81 406 HIS A CA 1
ATOM 3221 C C . HIS A 1 406 ? 11.190 13.084 -18.459 1.00 92.81 406 HIS A C 1
ATOM 3223 O O . HIS A 1 406 ? 11.956 13.899 -18.965 1.00 92.81 406 HIS A O 1
ATOM 3229 N N . TYR A 1 407 ? 11.633 12.009 -17.813 1.00 91.56 407 TYR A N 1
ATOM 3230 C CA . TYR A 1 407 ? 13.032 11.606 -17.905 1.00 91.56 407 TYR A CA 1
ATOM 3231 C C . TYR A 1 407 ? 13.251 10.762 -19.156 1.00 91.56 407 TYR A C 1
ATOM 3233 O O . TYR A 1 407 ? 12.501 9.822 -19.415 1.00 91.56 407 TYR A O 1
ATOM 3241 N N . THR A 1 408 ? 14.294 11.088 -19.918 1.00 91.62 408 THR A N 1
ATOM 3242 C CA . THR A 1 408 ? 14.698 10.329 -21.106 1.00 91.62 408 THR A CA 1
ATOM 3243 C C . THR A 1 408 ? 16.217 10.160 -21.142 1.00 91.62 408 THR A C 1
ATOM 3245 O O . THR A 1 408 ? 16.936 10.867 -20.435 1.00 91.62 408 THR A O 1
ATOM 3248 N N . PRO A 1 409 ? 16.762 9.251 -21.971 1.00 90.38 409 PRO A N 1
ATOM 3249 C CA . PRO A 1 409 ? 18.205 9.191 -22.201 1.00 90.38 409 PRO A CA 1
ATOM 3250 C C . PRO A 1 409 ? 18.807 10.499 -22.741 1.00 90.38 409 PRO A C 1
ATOM 3252 O O . PRO A 1 409 ? 19.971 10.780 -22.470 1.00 90.38 409 PRO A O 1
ATOM 3255 N N . ALA A 1 410 ? 18.036 11.280 -23.508 1.00 90.50 410 ALA A N 1
ATOM 3256 C CA . ALA A 1 410 ? 18.473 12.564 -24.062 1.00 90.50 410 ALA A CA 1
ATOM 3257 C C . ALA A 1 410 ? 18.379 13.710 -23.041 1.00 90.50 410 ALA A C 1
ATOM 3259 O O . ALA A 1 410 ? 19.212 14.613 -23.070 1.00 90.50 410 ALA A O 1
ATOM 3260 N N . HIS A 1 411 ? 17.403 13.629 -22.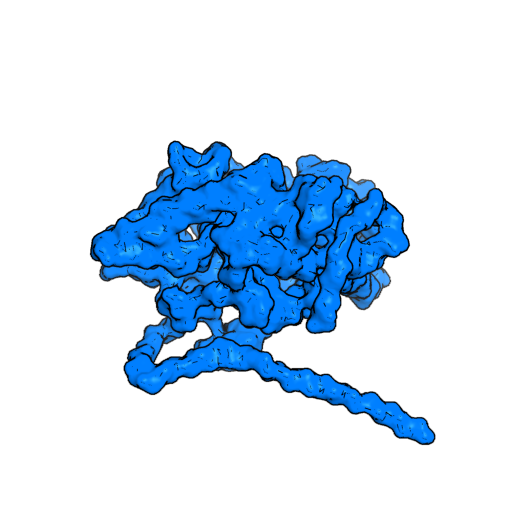135 1.00 90.31 411 HIS A N 1
ATOM 3261 C CA . HIS A 1 411 ? 17.131 14.594 -21.071 1.00 90.31 411 HIS A CA 1
ATOM 3262 C C . HIS A 1 411 ? 17.111 13.884 -19.712 1.00 90.31 411 HIS A C 1
ATOM 3264 O O . HIS A 1 411 ? 16.043 13.706 -19.113 1.00 90.31 411 HIS A O 1
ATOM 3270 N N . PRO A 1 412 ? 18.274 13.417 -19.215 1.00 85.38 412 PRO A N 1
ATOM 3271 C CA . PRO A 1 412 ? 18.344 12.718 -17.939 1.00 85.38 412 PRO A CA 1
ATOM 3272 C C . PRO A 1 412 ? 17.902 13.615 -16.779 1.00 85.38 412 PRO A C 1
ATOM 3274 O O . PRO A 1 412 ? 17.254 13.122 -15.867 1.00 85.38 412 PRO A O 1
ATOM 3277 N N . GLU A 1 413 ? 18.180 14.920 -16.831 1.00 86.12 413 GLU A N 1
ATOM 3278 C CA . GLU A 1 413 ? 17.708 15.944 -15.887 1.00 86.12 413 GLU A CA 1
ATOM 3279 C C . GLU A 1 413 ? 16.186 16.137 -15.872 1.00 86.12 413 GLU A C 1
ATOM 3281 O O . GLU A 1 413 ? 15.649 16.683 -14.907 1.00 86.12 413 GLU A O 1
ATOM 3286 N N . GLY A 1 414 ? 15.507 15.648 -16.907 1.00 89.56 414 GLY A N 1
ATOM 3287 C CA . GLY A 1 414 ? 14.069 15.730 -17.077 1.00 89.56 414 GLY A CA 1
ATOM 3288 C C . GLY A 1 414 ? 13.621 16.941 -17.875 1.00 89.56 414 GLY A C 1
ATOM 3289 O O . GLY A 1 414 ? 14.088 18.060 -17.675 1.00 89.56 414 GLY A O 1
ATOM 3290 N N . GLU A 1 415 ? 12.654 16.711 -18.755 1.00 91.81 415 GLU A N 1
ATOM 3291 C CA . GLU A 1 415 ? 11.966 17.748 -19.513 1.00 91.81 415 GLU A CA 1
ATOM 3292 C C . GLU A 1 415 ? 10.468 17.784 -19.163 1.00 91.81 415 GLU A C 1
ATOM 3294 O O . GLU A 1 415 ? 9.897 16.779 -18.732 1.00 91.81 415 GLU A O 1
ATOM 3299 N N . PRO A 1 416 ? 9.784 18.931 -19.298 1.00 90.38 416 PRO A N 1
ATOM 3300 C CA . PRO A 1 416 ? 8.345 18.982 -19.087 1.00 90.38 416 PRO A CA 1
ATOM 3301 C C . PRO A 1 416 ? 7.600 18.136 -20.122 1.00 90.38 416 PRO A C 1
ATOM 3303 O O . PRO A 1 416 ? 7.826 18.262 -21.325 1.00 90.38 416 PRO A O 1
ATOM 3306 N N . TYR A 1 417 ? 6.624 17.349 -19.672 1.00 93.00 417 TYR A N 1
ATOM 3307 C CA . TYR A 1 417 ? 5.642 16.779 -20.589 1.00 93.00 417 TYR A CA 1
ATOM 3308 C C . TYR A 1 417 ? 4.837 17.885 -21.287 1.00 93.00 417 TYR A C 1
ATOM 3310 O O . TYR A 1 417 ? 4.544 18.934 -20.707 1.00 93.00 417 TYR A O 1
ATOM 3318 N N . SER A 1 418 ? 4.395 17.620 -22.521 1.00 91.50 418 SER A N 1
ATOM 3319 C CA . SER A 1 418 ? 3.395 18.476 -23.168 1.00 91.50 418 SER A CA 1
ATOM 3320 C C . SER A 1 418 ? 2.096 18.516 -22.351 1.00 91.50 418 SER A C 1
ATOM 3322 O O . SER A 1 418 ? 1.714 17.528 -21.718 1.00 91.50 418 SER A O 1
ATOM 3324 N N . GLU A 1 419 ? 1.365 19.632 -22.411 1.00 93.25 419 GLU A N 1
ATOM 3325 C CA . GLU A 1 419 ? 0.082 19.779 -21.707 1.00 93.25 419 GLU A CA 1
ATOM 3326 C C . GLU A 1 419 ? -0.922 18.679 -22.093 1.00 93.25 419 GLU A C 1
ATOM 3328 O O . GLU A 1 419 ? -1.626 18.140 -21.237 1.00 93.25 419 GLU A O 1
ATOM 3333 N N . ALA A 1 420 ? -0.938 18.290 -23.372 1.00 90.94 420 ALA A N 1
ATOM 3334 C CA . ALA A 1 420 ? -1.777 17.205 -23.869 1.00 90.94 420 ALA A CA 1
ATOM 3335 C C . ALA A 1 420 ? -1.435 15.857 -23.211 1.00 90.94 420 ALA A C 1
ATOM 3337 O O . ALA A 1 420 ? -2.343 15.102 -22.856 1.00 90.94 420 ALA A O 1
ATOM 3338 N N . MET A 1 421 ? -0.146 15.568 -23.006 1.00 90.81 421 MET A N 1
ATOM 3339 C CA . MET A 1 421 ? 0.290 14.335 -22.349 1.00 90.81 421 MET A CA 1
ATOM 3340 C C . MET A 1 421 ? -0.012 14.353 -20.847 1.00 90.81 421 MET A C 1
ATOM 3342 O O . MET A 1 421 ? -0.474 13.352 -20.303 1.00 90.81 421 MET A O 1
ATOM 3346 N N . LEU A 1 422 ? 0.174 15.493 -20.176 1.00 94.06 422 LEU A N 1
ATOM 3347 C CA . LEU A 1 422 ? -0.193 15.648 -18.765 1.00 94.06 422 LEU A CA 1
ATOM 3348 C C . LEU A 1 422 ? -1.703 15.493 -18.541 1.00 94.06 422 LEU A C 1
ATOM 3350 O O . LEU A 1 422 ? -2.118 14.855 -17.573 1.00 94.06 422 LEU A O 1
ATOM 3354 N N . GLU A 1 423 ? -2.543 16.031 -19.433 1.00 94.81 423 GLU A N 1
ATOM 3355 C CA . GLU A 1 423 ? -3.993 15.814 -19.358 1.00 94.81 423 GLU A CA 1
ATOM 3356 C C . GLU A 1 423 ? -4.371 14.357 -19.641 1.00 94.81 423 GLU A C 1
ATOM 3358 O O . GLU A 1 423 ? -5.228 13.815 -18.942 1.00 94.81 423 GLU A O 1
ATOM 3363 N N . TYR A 1 424 ? -3.717 13.701 -20.605 1.00 92.06 424 TYR A N 1
ATOM 3364 C CA . TYR A 1 424 ? -3.890 12.266 -20.827 1.00 92.06 424 TYR A CA 1
ATOM 3365 C C . TYR A 1 424 ? -3.568 11.472 -19.555 1.00 92.06 424 TYR A C 1
ATOM 3367 O O . TYR A 1 424 ? -4.431 10.747 -19.057 1.00 92.06 424 TYR A O 1
ATOM 3375 N N . TRP A 1 425 ? -2.374 11.662 -18.982 1.00 93.56 425 TRP A N 1
ATOM 3376 C CA . TRP A 1 425 ? -1.956 10.965 -17.767 1.00 93.56 425 TRP A CA 1
ATOM 3377 C C . TRP A 1 425 ? -2.926 11.190 -16.617 1.00 93.56 425 TRP A C 1
ATOM 3379 O O . TRP A 1 425 ? -3.363 10.224 -15.995 1.00 93.56 425 TRP A O 1
ATOM 3389 N N . ARG A 1 426 ? -3.327 12.441 -16.376 1.00 95.50 426 ARG A N 1
ATOM 3390 C CA . ARG A 1 426 ? -4.307 12.778 -15.343 1.00 95.50 426 ARG A CA 1
ATOM 3391 C C . ARG A 1 426 ? -5.627 12.042 -15.545 1.00 95.50 426 ARG A C 1
ATOM 3393 O O . ARG A 1 426 ? -6.134 11.424 -14.607 1.00 95.50 426 ARG A O 1
ATOM 3400 N N . ARG A 1 427 ? -6.210 12.135 -16.743 1.00 96.44 427 ARG A N 1
ATOM 3401 C CA . ARG A 1 427 ? -7.525 11.556 -17.039 1.00 96.44 427 ARG A CA 1
ATOM 3402 C C . ARG A 1 427 ? -7.501 10.041 -16.889 1.00 96.44 427 ARG A C 1
ATOM 3404 O O . ARG A 1 427 ? -8.361 9.490 -16.203 1.00 96.44 427 ARG A O 1
ATOM 3411 N N . GLU A 1 428 ? -6.521 9.384 -17.501 1.00 95.19 428 GLU A N 1
ATOM 3412 C CA . GLU A 1 428 ? -6.423 7.926 -17.492 1.00 95.19 428 GLU A CA 1
ATOM 3413 C C . GLU A 1 428 ? -6.053 7.385 -16.103 1.00 95.19 428 GLU A C 1
ATOM 3415 O O . GLU A 1 428 ? -6.622 6.381 -15.676 1.00 95.19 428 GLU A O 1
ATOM 3420 N N . TYR A 1 429 ? -5.195 8.081 -15.347 1.00 95.50 429 TYR A N 1
ATOM 3421 C CA . TYR A 1 429 ? -4.881 7.733 -13.957 1.00 95.50 429 TYR A CA 1
ATOM 3422 C C . TYR A 1 429 ? -6.121 7.783 -13.062 1.00 95.50 429 TYR A C 1
ATOM 3424 O O . TYR A 1 429 ? -6.431 6.810 -12.373 1.00 95.50 429 TYR A O 1
ATOM 3432 N N . ILE A 1 430 ? -6.872 8.892 -13.099 1.00 96.50 430 ILE A N 1
ATOM 3433 C CA . ILE A 1 430 ? -8.106 9.034 -12.315 1.00 96.50 430 ILE A CA 1
ATOM 3434 C C . ILE A 1 430 ? -9.114 7.967 -12.745 1.00 96.50 430 ILE A C 1
ATOM 3436 O O . ILE A 1 430 ? -9.696 7.300 -11.892 1.00 96.50 430 ILE A O 1
ATOM 3440 N N . ALA A 1 431 ? -9.312 7.771 -14.052 1.00 96.81 431 ALA A N 1
ATOM 3441 C CA . ALA A 1 431 ? -10.241 6.768 -14.558 1.00 96.81 431 ALA A CA 1
ATOM 3442 C C . ALA A 1 431 ? -9.868 5.359 -14.074 1.00 96.81 431 ALA A C 1
ATOM 3444 O O . ALA A 1 431 ? -10.740 4.634 -13.600 1.00 96.81 431 ALA A O 1
ATOM 3445 N N . LEU A 1 432 ? -8.588 4.990 -14.143 1.00 96.50 432 LEU A N 1
ATOM 3446 C CA . LEU A 1 432 ? -8.086 3.708 -13.661 1.00 96.50 432 LEU A CA 1
ATOM 3447 C C . LEU A 1 432 ? -8.336 3.530 -12.158 1.00 96.50 432 LEU A C 1
ATOM 3449 O O . LEU A 1 432 ? -8.939 2.539 -11.751 1.00 96.50 432 LEU A O 1
ATOM 3453 N N . LYS A 1 433 ? -7.919 4.494 -11.333 1.00 96.25 433 LYS A N 1
ATOM 3454 C CA . LYS A 1 433 ? -8.058 4.413 -9.872 1.00 96.25 433 LYS A CA 1
ATOM 3455 C C . LYS A 1 433 ? -9.526 4.317 -9.448 1.00 96.25 433 LYS A C 1
ATOM 3457 O O . LYS A 1 433 ? -9.871 3.490 -8.606 1.00 96.25 433 LYS A O 1
ATOM 3462 N N . MET A 1 434 ? -10.412 5.081 -10.091 1.00 97.00 434 MET A N 1
ATOM 3463 C CA . MET A 1 434 ? -11.856 4.975 -9.859 1.00 97.00 434 MET A CA 1
ATOM 3464 C C . MET A 1 434 ? -12.413 3.607 -10.279 1.00 97.00 434 MET A C 1
ATOM 3466 O O . MET A 1 434 ? -13.243 3.065 -9.556 1.00 97.00 434 MET A O 1
ATOM 3470 N N . ARG A 1 435 ? -11.959 3.021 -11.402 1.00 96.62 435 ARG A N 1
ATOM 3471 C CA . ARG A 1 435 ? -12.372 1.664 -11.815 1.00 96.62 435 ARG A CA 1
ATOM 3472 C C . ARG A 1 435 ? -11.971 0.610 -10.784 1.00 96.62 435 ARG A C 1
ATOM 3474 O O . ARG A 1 435 ? -12.801 -0.224 -10.446 1.00 96.62 435 ARG A O 1
ATOM 3481 N N . MET A 1 436 ? -10.739 0.665 -10.271 1.00 96.94 436 MET A N 1
ATOM 3482 C CA . MET A 1 436 ? -10.274 -0.252 -9.220 1.00 96.94 436 MET A CA 1
ATOM 3483 C C . MET A 1 436 ? -11.121 -0.117 -7.953 1.00 96.94 436 MET A C 1
ATOM 3485 O O . MET A 1 436 ? -11.581 -1.109 -7.394 1.00 96.94 436 MET A O 1
ATOM 3489 N N . PHE A 1 437 ? -11.377 1.120 -7.522 1.00 97.25 437 PHE A N 1
ATOM 3490 C CA . PHE A 1 437 ? -12.222 1.377 -6.363 1.00 97.25 437 PHE A CA 1
ATOM 3491 C C . PHE A 1 437 ? -13.647 0.862 -6.562 1.00 97.25 437 PHE A C 1
ATOM 3493 O O . PHE A 1 437 ? -14.188 0.225 -5.665 1.00 97.25 437 PHE A O 1
ATOM 3500 N N . ASP A 1 438 ? -14.253 1.102 -7.726 1.00 96.81 438 ASP A N 1
ATOM 3501 C CA . ASP A 1 438 ? -15.601 0.623 -8.031 1.00 96.81 438 ASP A CA 1
ATOM 3502 C C . ASP A 1 438 ? -15.662 -0.907 -8.073 1.00 96.81 438 ASP A C 1
ATOM 3504 O O . ASP A 1 438 ? -16.599 -1.489 -7.528 1.00 96.81 438 ASP A O 1
ATOM 3508 N N . ASP A 1 439 ? -14.661 -1.561 -8.664 1.00 96.31 439 ASP A N 1
ATOM 3509 C CA . ASP A 1 439 ? -14.560 -3.022 -8.696 1.00 96.31 439 ASP A CA 1
ATOM 3510 C C . ASP A 1 439 ? -14.468 -3.607 -7.279 1.00 96.31 439 ASP A C 1
ATOM 3512 O O . ASP A 1 439 ? -15.198 -4.537 -6.943 1.00 96.31 439 ASP A O 1
ATOM 3516 N N . VAL A 1 440 ? -13.674 -3.007 -6.389 1.00 96.62 440 VAL A N 1
ATOM 3517 C CA . VAL A 1 440 ? -13.600 -3.441 -4.985 1.00 96.62 440 VAL A CA 1
ATOM 3518 C C . VAL A 1 440 ? -14.884 -3.100 -4.223 1.00 96.62 440 VAL A C 1
ATOM 3520 O O . VAL A 1 440 ? -15.576 -3.980 -3.712 1.00 96.62 440 VAL A O 1
ATOM 3523 N N . VAL A 1 441 ? -15.237 -1.822 -4.122 1.00 96.44 441 VAL A N 1
ATOM 3524 C CA . VAL A 1 441 ? -16.286 -1.333 -3.215 1.00 96.44 441 VAL A CA 1
ATOM 3525 C C . VAL A 1 441 ? -17.684 -1.703 -3.695 1.00 96.44 441 VAL A C 1
ATOM 3527 O O . VAL A 1 441 ? -18.525 -2.108 -2.887 1.00 96.44 441 VAL A O 1
ATOM 3530 N N . HIS A 1 442 ? -17.932 -1.577 -4.996 1.00 95.00 442 HIS A N 1
ATOM 3531 C CA . HIS A 1 442 ? -19.245 -1.774 -5.608 1.00 95.00 442 HIS A CA 1
ATOM 3532 C C . HIS A 1 442 ? -19.355 -3.072 -6.424 1.00 95.00 442 HIS A C 1
ATOM 3534 O O . HIS A 1 442 ? -20.470 -3.451 -6.792 1.00 95.00 442 HIS A O 1
ATOM 3540 N N . GLY A 1 443 ? -18.241 -3.767 -6.673 1.00 94.75 443 GLY A N 1
ATOM 3541 C CA . GLY A 1 443 ? -18.195 -5.135 -7.190 1.00 94.75 443 GLY A CA 1
ATOM 3542 C C . GLY A 1 443 ? -18.060 -6.154 -6.057 1.00 94.75 443 GLY A C 1
ATOM 3543 O O . GLY A 1 443 ? -19.060 -6.741 -5.640 1.00 94.75 443 GLY A O 1
ATOM 3544 N N . GLN A 1 444 ? -16.849 -6.328 -5.521 1.00 94.00 444 GLN A N 1
ATOM 3545 C CA . GLN A 1 444 ? -16.519 -7.341 -4.504 1.00 94.00 444 GLN A CA 1
ATOM 3546 C C . GLN A 1 444 ? -17.322 -7.148 -3.202 1.00 94.00 444 GLN A C 1
ATOM 3548 O O . GLN A 1 444 ? -17.839 -8.111 -2.635 1.00 94.00 444 GLN A O 1
ATOM 3553 N N . PHE A 1 445 ? -17.508 -5.899 -2.759 1.00 95.06 445 PHE A N 1
ATOM 3554 C CA . PHE A 1 445 ? -18.221 -5.545 -1.522 1.00 95.06 445 PHE A CA 1
ATOM 3555 C C . PHE A 1 445 ? -19.587 -4.883 -1.767 1.00 95.06 445 PHE A C 1
ATOM 3557 O O . PHE A 1 445 ? -20.109 -4.160 -0.911 1.00 95.06 445 PHE A O 1
ATOM 3564 N N . ARG A 1 446 ? -20.227 -5.173 -2.910 1.00 93.94 446 ARG A N 1
ATOM 3565 C CA . ARG A 1 446 ? -21.540 -4.614 -3.288 1.00 93.94 446 ARG A CA 1
ATOM 3566 C C . ARG A 1 446 ? -22.619 -4.800 -2.225 1.00 93.94 446 ARG A C 1
ATOM 3568 O O . ARG A 1 446 ? -23.443 -3.913 -2.031 1.00 93.94 446 ARG A O 1
ATOM 3575 N N . ALA A 1 447 ? -22.627 -5.939 -1.534 1.00 90.06 447 ALA A N 1
ATOM 3576 C CA . ALA A 1 447 ? -23.613 -6.227 -0.491 1.00 90.06 447 ALA A CA 1
ATOM 3577 C C . ALA A 1 447 ? -23.551 -5.237 0.688 1.00 90.06 447 ALA A C 1
ATOM 3579 O O . ALA A 1 447 ? -24.554 -5.041 1.367 1.00 90.06 447 ALA A O 1
ATOM 3580 N N . LEU A 1 448 ? -22.394 -4.603 0.912 1.00 90.44 448 LEU A N 1
ATOM 3581 C CA . LEU A 1 448 ? -22.193 -3.604 1.962 1.00 90.44 448 LEU A CA 1
ATOM 3582 C C . LEU A 1 448 ? -22.469 -2.177 1.470 1.00 90.44 448 LEU A C 1
ATOM 3584 O O . LEU A 1 448 ? -22.915 -1.336 2.247 1.00 90.44 448 LEU A O 1
ATOM 3588 N N . ASN A 1 449 ? -22.185 -1.888 0.194 1.00 90.94 449 ASN A N 1
ATOM 3589 C CA . ASN A 1 449 ? -22.134 -0.513 -0.321 1.00 90.94 449 ASN A CA 1
ATOM 3590 C C . ASN A 1 449 ? -23.208 -0.171 -1.362 1.00 90.94 449 ASN A C 1
ATOM 3592 O O . ASN A 1 449 ? -23.374 1.001 -1.694 1.00 90.94 449 ASN A O 1
ATOM 3596 N N . GLY A 1 450 ? -23.937 -1.160 -1.879 1.00 87.75 450 GLY A N 1
ATOM 3597 C CA . GLY A 1 450 ? -24.873 -0.967 -2.981 1.00 87.75 450 GLY A CA 1
ATOM 3598 C C . GLY A 1 450 ? -24.178 -0.665 -4.320 1.00 87.75 450 GLY A C 1
ATOM 3599 O O . GLY A 1 450 ? -22.957 -0.810 -4.443 1.00 87.75 450 GLY A O 1
ATOM 3600 N N . PRO A 1 451 ? -24.950 -0.299 -5.361 1.00 87.12 451 PRO A N 1
ATOM 3601 C CA . PRO A 1 451 ? -24.394 0.087 -6.657 1.00 87.12 451 PRO A CA 1
ATOM 3602 C C . PRO A 1 451 ? -23.572 1.386 -6.561 1.00 87.12 451 PRO A C 1
ATOM 3604 O O . PRO A 1 451 ? -23.777 2.167 -5.627 1.00 87.12 451 PRO A O 1
ATOM 3607 N N . PRO A 1 452 ? -22.673 1.647 -7.528 1.00 84.88 452 PRO A N 1
ATOM 3608 C CA . PRO A 1 452 ? -21.948 2.909 -7.571 1.00 84.88 452 PRO A CA 1
ATOM 3609 C C . PRO A 1 452 ? -22.928 4.086 -7.747 1.00 84.88 452 PRO A C 1
ATOM 3611 O O . PRO A 1 452 ? -23.944 3.935 -8.435 1.00 84.88 452 PRO A O 1
ATOM 3614 N N . PRO A 1 453 ? -22.653 5.259 -7.147 1.00 79.31 453 PRO A N 1
ATOM 3615 C CA . PRO A 1 453 ? -23.490 6.441 -7.323 1.00 79.31 453 PRO A CA 1
ATOM 3616 C C . PRO A 1 453 ? -23.538 6.877 -8.797 1.00 79.31 453 PRO A C 1
ATOM 3618 O O . PRO A 1 453 ? -22.535 6.790 -9.506 1.00 79.31 453 PRO A O 1
ATOM 3621 N N . ASP A 1 454 ? -24.696 7.360 -9.261 1.00 71.75 454 ASP A N 1
ATOM 3622 C CA . ASP A 1 454 ? -24.900 7.754 -10.661 1.00 71.75 454 ASP A CA 1
ATOM 3623 C C . ASP A 1 454 ? -24.049 8.996 -10.993 1.00 71.75 454 ASP A C 1
ATOM 3625 O O . ASP A 1 454 ? -24.305 10.103 -10.519 1.00 71.75 454 ASP A O 1
ATOM 3629 N N . ARG A 1 455 ? -22.981 8.817 -11.782 1.00 61.59 455 ARG A N 1
ATOM 3630 C CA . ARG A 1 455 ? -21.954 9.852 -12.034 1.00 61.59 455 ARG A CA 1
ATOM 3631 C C . ARG A 1 455 ? -22.348 10.898 -13.084 1.00 61.59 455 ARG A C 1
ATOM 3633 O O . ARG A 1 455 ? -21.522 11.727 -13.454 1.00 61.59 455 ARG A O 1
ATOM 3640 N N . ARG A 1 456 ? -23.596 10.902 -13.563 1.00 45.81 456 ARG A N 1
ATOM 3641 C CA . ARG A 1 456 ? -24.058 11.780 -14.659 1.00 45.81 456 ARG A CA 1
ATOM 3642 C C . ARG A 1 456 ? -24.230 13.263 -14.290 1.00 45.81 456 ARG A C 1
ATOM 3644 O O . ARG A 1 456 ? -24.668 14.028 -15.138 1.00 45.81 456 ARG A O 1
ATOM 3651 N N . GLY A 1 457 ? -23.893 13.680 -13.067 1.00 35.34 457 GLY A N 1
ATOM 3652 C CA . GLY A 1 457 ? -24.067 15.064 -12.601 1.00 35.34 457 GLY A CA 1
ATOM 3653 C C . GLY A 1 457 ? -22.820 15.750 -12.031 1.00 35.34 457 GLY A C 1
ATOM 3654 O O . GLY A 1 457 ? -22.967 16.800 -11.419 1.00 35.34 457 GLY A O 1
ATOM 3655 N N . ALA A 1 458 ? -21.623 15.168 -12.167 1.00 36.12 458 ALA A N 1
ATOM 3656 C CA . ALA A 1 458 ? -20.397 15.681 -11.535 1.00 36.12 458 ALA A CA 1
ATOM 3657 C C . ALA A 1 458 ? -19.196 15.753 -12.501 1.00 36.12 458 ALA A C 1
ATOM 3659 O O . ALA A 1 458 ? -18.103 15.296 -12.159 1.00 36.12 458 ALA A O 1
ATOM 3660 N N . GLN A 1 459 ? -19.416 16.279 -13.711 1.00 31.75 459 GLN A N 1
ATOM 3661 C CA . GLN A 1 459 ? -18.340 16.736 -14.602 1.00 31.75 459 GLN A CA 1
ATOM 3662 C C . GLN A 1 459 ? -18.226 18.251 -14.548 1.00 31.75 459 GLN A C 1
ATOM 3664 O O . GLN A 1 459 ? -19.292 18.905 -14.607 1.00 31.75 459 GLN A O 1
#

Sequence (459 aa):
MTHAWTFGWIAWLGTAALAAAPGETALPPGCVRGDVVSRSYVPIRTWSPAEGIGILPYLFEYSLMAWSGKKPLSEFHAENIRRIDIAARWSTAIMLYPRYPEWRDEIINLMVRCVRRRQLIITANYHDGEKAGPTPYAHLRAILDRLWELRDAEIVSPEGDRATGRAIINNILANKCGDEGESGLGTEGLARVYGDFDRVIRLREADGAQPFRHIKAWYNMIGYAALDYNGGYAASREDVELHRRVKLPANAQAIGVDVYHYWGHKWSPFDPADLSIPRARVRAHSDEWQRLRTKYYPGGLAVRVCKDSADQSTWIPECWNDTHALMSAIELAGAKDAMMWYIAVSGQLGPSAGDETTYTTPIETMESYYEHLKGGPWVGLAWWVFGDFSGTCHGGLEYHDKTLVHYTPAHPEGEPYSEAMLEYWRREYIALKMRMFDDVVHGQFRALNGPPPDRRGAQ

Foldseek 3Di:
DDDDDPDDPPPPPALPDPDDDPPDDDQDPCWDDEPFTANFLDAQYQQFQVNQFLAAQFEEADPQQDDQVPDDSVVCLVVLLVSLVLRLLFGRAYEDELQDQVCLVVVVLSLLSCSVSRHAYEYEAAQDDSRNPPHHVVNVLVNLVVLVVQQVPWDQHPVRRIDTSLNSLSRHNEYEHEEAVVLVCAQVNLVVSLVVCCDRFQVDDDPNDRSNVSYFYEYEWEFCCPPFNLTSAFLDPCCCVPVVHGQHALSAAEYEYDQEDFAFQVPNPDFCLPPVDPVVVVLVVLLLSCQQEQADDPVAAQADDDHGPVPCVQSHNNHHYRQRSVSSSNVRNNNRSYAAAYEYEQWWAAPPSDPTTTFGDDLSNVLSNLVRNSSGSNNHYYYHAVPNPPVGIGGDCCLQVLNHFGDHPVPSVTDRDDPVSSVVSNVSVSVSSSVSSCCNSCNSVCVSRPHDPDCPPPD